Protein AF-A0AA50DY24-F1 (afdb_monomer)

Sequence (403 aa):
MLELSQPAFWQVSQAREEAVVTINASSTIGSQGNANAPGLQAIDQDDLGGKTSGGQQIRYRLERSGASSKVHFQLPVGYKLQVSTLTSPFRLVIDARADAPPVKTINWTEGITWQQRFVNISGGQFPVTTVTINPRSPGISLRPLMANPTMAQGTAPLVTIARDQRAAVAINAGFFNRNNQLPLGAVWSQQNWRSGPILNRGAIAWNDQGQTTFGRLSLSEIITTGSGQRLTANYLNSGYVQRGIARYTPAWDPSYIPLSDNEQVYVVQNSQVTAQYPLPKAGQQQMPIPSDGYLIIDRGNQIPAGVLAVGTTLNVNGRSTPEAFNAFPNGMGAGPLLIDQGRVVLNATGEGFSSAFQQQRASRSAIAVDRNGNIMLVASHNRVGEPELAWGNLPKFCNSWGR

Radius of gyration: 25.77 Å; Cα contacts (8 Å, |Δi|>4): 955; chains: 1; bounding box: 62×45×73 Å

Solvent-accessible surface area (backbone atoms only — not comparable to full-atom values): 22294 Å² total; per-residue (Å²): 112,44,82,44,99,56,94,59,60,70,50,76,52,73,59,82,41,40,33,38,39,41,33,57,39,70,74,91,71,74,64,65,56,79,46,87,51,88,87,69,82,66,65,52,91,57,102,75,75,60,88,56,94,74,64,64,46,36,36,39,39,57,45,83,56,80,65,23,25,33,42,39,34,43,45,33,80,55,40,40,80,47,75,50,77,49,72,91,66,34,28,47,40,66,44,79,39,36,82,53,77,74,72,46,77,41,82,72,52,92,46,33,34,42,36,34,42,76,48,79,50,100,90,48,43,28,47,36,42,36,41,40,32,37,36,68,38,87,94,44,77,87,76,78,80,57,61,32,89,74,33,39,59,44,77,62,60,66,70,54,44,24,59,79,71,66,45,95,73,80,77,84,74,58,45,58,43,83,89,77,25,26,40,53,22,22,31,26,45,82,71,45,61,38,16,30,37,49,61,48,18,13,26,42,32,28,48,79,76,36,52,73,51,75,47,51,30,40,46,42,29,42,38,31,35,78,88,67,53,77,48,69,30,56,36,35,30,54,61,69,86,67,77,40,35,29,38,39,38,48,46,21,32,73,47,46,59,39,89,46,60,54,28,38,39,38,39,27,45,79,47,22,26,72,43,74,47,82,39,67,42,48,78,45,70,81,42,74,30,40,87,66,32,25,32,38,38,29,28,77,78,70,68,64,88,73,73,76,36,71,71,37,36,51,47,78,49,74,50,45,39,56,66,74,55,69,79,34,37,25,32,43,16,53,52,61,44,35,67,54,97,93,37,79,59,68,46,45,66,80,32,70,49,53,72,70,66,55,65,39,52,44,67,48,68,49,78,48,68,43,94,86,53,29,38,33,44,37,41,38,46,52,30,53,55,41,68,36,50,37,51,89,50,49,44,62,54,57,57,63,69,67,105

Structure (mmCIF, N/CA/C/O backbone):
data_AF-A0AA50DY24-F1
#
_entry.id   AF-A0AA50DY24-F1
#
loop_
_atom_site.group_PDB
_atom_site.id
_atom_site.type_symbol
_atom_site.label_atom_id
_atom_site.label_alt_id
_atom_site.label_comp_id
_atom_site.label_asym_id
_atom_site.label_entity_id
_atom_site.label_seq_id
_atom_site.pdbx_PDB_ins_code
_atom_site.Cartn_x
_atom_site.Cartn_y
_atom_site.Cartn_z
_atom_site.occupancy
_atom_site.B_iso_or_equiv
_atom_site.auth_seq_id
_atom_site.auth_comp_id
_atom_site.auth_asym_id
_atom_site.auth_atom_id
_atom_site.pdbx_PDB_model_num
ATOM 1 N N . MET A 1 1 ? 23.571 10.925 -32.478 1.00 75.69 1 MET A N 1
ATOM 2 C CA . MET A 1 1 ? 24.679 9.982 -32.198 1.00 75.69 1 MET A CA 1
ATOM 3 C C . MET A 1 1 ? 25.899 10.778 -31.759 1.00 75.69 1 MET A C 1
ATOM 5 O O . MET A 1 1 ? 26.081 11.879 -32.262 1.00 75.69 1 MET A O 1
ATOM 9 N N . LEU A 1 2 ? 26.686 10.251 -30.818 1.00 83.25 2 LEU A N 1
ATOM 10 C CA . LEU A 1 2 ? 27.922 10.858 -30.326 1.00 83.25 2 LEU A CA 1
ATOM 11 C C . LEU A 1 2 ? 29.085 9.894 -30.561 1.00 83.25 2 LEU A C 1
ATOM 13 O O . LEU A 1 2 ? 29.019 8.756 -30.103 1.00 83.25 2 LEU A O 1
ATOM 17 N N . GLU A 1 3 ? 30.131 10.335 -31.251 1.00 86.44 3 GLU A N 1
ATOM 18 C CA . GLU A 1 3 ? 31.398 9.602 -31.339 1.00 86.44 3 GLU A CA 1
ATOM 19 C C . GLU A 1 3 ? 32.269 9.914 -30.116 1.00 86.44 3 GLU A C 1
ATOM 21 O O . GLU A 1 3 ? 32.272 11.043 -29.623 1.00 86.44 3 GLU A O 1
ATOM 26 N N . LEU A 1 4 ? 32.964 8.904 -29.595 1.00 85.62 4 LEU A N 1
ATOM 27 C CA . LEU A 1 4 ? 33.765 8.967 -28.377 1.00 85.62 4 LEU A CA 1
ATOM 28 C C . LEU A 1 4 ? 35.188 8.478 -28.667 1.00 85.62 4 LEU A C 1
ATOM 30 O O . LEU A 1 4 ? 35.385 7.525 -29.417 1.00 85.62 4 LEU A O 1
ATOM 34 N N . SER A 1 5 ? 36.183 9.081 -28.016 1.00 87.44 5 SER A N 1
ATOM 35 C CA . SER A 1 5 ? 37.580 8.629 -28.109 1.00 87.44 5 SER A CA 1
ATOM 36 C C . SER A 1 5 ? 37.840 7.315 -27.361 1.00 87.44 5 SER A C 1
ATOM 38 O O . SER A 1 5 ? 38.775 6.592 -27.688 1.00 87.44 5 SER A O 1
ATOM 40 N N . GLN A 1 6 ? 37.011 6.997 -26.363 1.00 88.44 6 GLN A N 1
ATOM 41 C CA . GLN A 1 6 ? 37.100 5.805 -25.520 1.00 88.44 6 GLN A CA 1
ATOM 42 C C . GLN A 1 6 ? 35.717 5.450 -24.945 1.00 88.44 6 GLN A C 1
ATOM 44 O O . GLN A 1 6 ? 34.814 6.294 -24.967 1.00 88.44 6 GLN A O 1
ATOM 49 N N . PRO A 1 7 ? 35.520 4.234 -24.403 1.00 92.25 7 PRO A N 1
ATOM 50 C CA . PRO A 1 7 ? 34.317 3.912 -23.645 1.00 92.25 7 PRO A CA 1
ATOM 51 C C . PRO A 1 7 ? 34.106 4.896 -22.487 1.00 92.25 7 PRO A C 1
ATOM 53 O O . PRO A 1 7 ? 35.050 5.254 -21.786 1.00 92.25 7 PRO A O 1
ATOM 56 N N . ALA A 1 8 ? 32.859 5.312 -22.271 1.00 90.81 8 ALA A N 1
ATOM 57 C CA . ALA A 1 8 ? 32.492 6.261 -21.225 1.00 90.81 8 ALA A CA 1
ATOM 58 C C . ALA A 1 8 ? 31.263 5.770 -20.459 1.00 90.81 8 ALA A C 1
ATOM 60 O O . ALA A 1 8 ? 30.334 5.215 -21.050 1.00 90.81 8 ALA A O 1
ATOM 61 N N . PHE A 1 9 ? 31.235 6.012 -19.148 1.00 93.50 9 PHE A N 1
ATOM 62 C CA . PHE A 1 9 ? 30.026 5.816 -18.353 1.00 93.50 9 PHE A CA 1
ATOM 63 C C . PHE A 1 9 ? 28.966 6.846 -18.737 1.00 93.50 9 PHE A C 1
ATOM 65 O O . PHE A 1 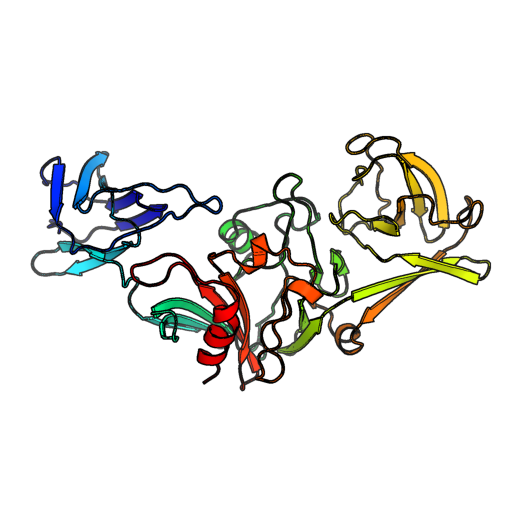9 ? 29.280 8.008 -19.001 1.00 93.50 9 PHE A O 1
ATOM 72 N N . TRP A 1 10 ? 27.704 6.430 -18.736 1.00 94.75 10 TRP A N 1
ATOM 73 C CA . TRP A 1 10 ? 26.582 7.302 -19.048 1.00 94.75 10 TRP A CA 1
ATOM 74 C C . TRP A 1 10 ? 25.328 6.894 -18.279 1.00 94.75 10 TRP A C 1
ATOM 76 O O . TRP A 1 10 ? 25.190 5.756 -17.834 1.00 94.75 10 TRP A O 1
ATOM 86 N N . GLN A 1 11 ? 24.407 7.841 -18.141 1.00 95.06 11 GLN A N 1
ATOM 87 C CA . GLN A 1 11 ? 23.073 7.623 -17.591 1.00 95.06 11 GLN A CA 1
ATOM 88 C C . GLN A 1 11 ? 22.050 8.479 -18.333 1.00 95.06 11 GLN A C 1
ATOM 90 O O . GLN A 1 11 ? 22.385 9.531 -18.882 1.00 95.06 11 GLN A O 1
ATOM 95 N N . VAL A 1 12 ? 20.798 8.035 -18.321 1.00 95.94 12 VAL A N 1
ATOM 96 C CA . VAL A 1 12 ? 19.663 8.757 -18.896 1.00 95.94 12 VAL A CA 1
ATOM 97 C C . VAL A 1 12 ? 18.595 8.965 -17.830 1.00 95.94 12 VAL A C 1
ATOM 99 O O . VAL A 1 12 ? 18.312 8.062 -17.045 1.00 95.94 12 VAL A O 1
ATOM 102 N N . SER A 1 13 ? 18.014 10.159 -17.805 1.00 95.06 13 SER A N 1
ATOM 103 C CA . SER A 1 13 ? 16.841 10.494 -17.000 1.00 95.06 13 SER A CA 1
ATOM 104 C C . SER A 1 13 ? 15.835 11.222 -17.880 1.00 95.06 13 SER A C 1
ATOM 106 O O . SER A 1 13 ? 16.231 11.992 -18.755 1.00 95.06 13 SER A O 1
ATOM 108 N N . GLN A 1 14 ? 14.548 10.972 -17.664 1.00 92.50 14 GLN A N 1
ATOM 109 C CA . GLN A 1 14 ? 13.468 11.615 -18.400 1.00 92.50 14 GLN A CA 1
ATOM 110 C C . GLN A 1 14 ? 12.309 11.922 -17.454 1.00 92.50 14 GLN A C 1
ATOM 112 O O . GLN A 1 14 ? 11.874 11.054 -16.696 1.00 92.50 14 GLN A O 1
ATOM 117 N N . ALA A 1 15 ? 11.799 13.146 -17.536 1.00 90.25 15 ALA A N 1
ATOM 118 C CA . ALA A 1 15 ? 10.592 13.602 -16.870 1.00 90.25 15 ALA A CA 1
ATOM 119 C C . ALA A 1 15 ? 9.677 14.229 -17.928 1.00 90.25 15 ALA A C 1
ATOM 121 O O . ALA A 1 15 ? 9.960 15.307 -18.444 1.00 90.25 15 ALA A O 1
ATOM 122 N N . ARG A 1 16 ? 8.586 13.528 -18.264 1.00 88.19 16 ARG A N 1
ATOM 123 C CA . ARG A 1 16 ? 7.668 13.909 -19.351 1.00 88.19 16 ARG A CA 1
ATOM 124 C C . ARG A 1 16 ? 8.432 14.113 -20.672 1.00 88.19 16 ARG A C 1
ATOM 126 O O . ARG A 1 16 ? 9.085 13.175 -21.137 1.00 88.19 16 ARG A O 1
ATOM 133 N N . GLU A 1 17 ? 8.365 15.298 -21.269 1.00 90.06 17 GLU A N 1
ATOM 134 C CA . GLU A 1 17 ? 9.010 15.659 -22.535 1.00 90.06 17 GLU A CA 1
ATOM 135 C C . GLU A 1 17 ? 10.479 16.086 -22.381 1.00 90.06 17 GLU A C 1
ATOM 137 O O . GLU A 1 17 ? 11.182 16.218 -23.382 1.00 90.06 17 GLU A O 1
ATOM 142 N N . GLU A 1 18 ? 10.970 16.295 -21.159 1.00 93.44 18 GLU A N 1
ATOM 143 C CA . GLU A 1 18 ? 12.360 16.677 -20.908 1.00 93.44 18 GLU A CA 1
ATOM 144 C C . GLU A 1 18 ? 13.205 15.445 -20.582 1.00 93.44 18 GLU A C 1
ATOM 146 O O . GLU A 1 18 ? 12.873 14.651 -19.698 1.00 93.44 18 GLU A O 1
ATOM 151 N N . ALA A 1 19 ? 14.328 15.279 -21.278 1.00 95.06 19 ALA A N 1
ATOM 152 C CA . ALA A 1 19 ? 15.270 14.200 -21.006 1.00 95.06 19 ALA A CA 1
ATOM 153 C C . ALA A 1 19 ? 16.714 14.698 -20.990 1.00 95.06 19 ALA A C 1
ATOM 155 O O . ALA A 1 19 ? 17.081 15.635 -21.693 1.00 95.06 19 ALA A O 1
ATOM 156 N N . VAL A 1 20 ? 17.561 14.036 -20.208 1.00 95.69 20 VAL A N 1
ATOM 157 C CA . VAL A 1 20 ? 18.988 14.338 -20.132 1.00 95.69 20 VAL A CA 1
ATOM 158 C C . VAL A 1 20 ? 19.804 13.057 -20.202 1.00 95.69 20 VAL A C 1
ATOM 160 O O . VAL A 1 20 ? 19.579 12.110 -19.446 1.00 95.69 20 VAL A O 1
ATOM 163 N N . VAL A 1 21 ? 20.787 13.040 -21.101 1.00 95.06 21 VAL A N 1
ATOM 164 C CA . VAL A 1 21 ? 21.827 12.009 -21.153 1.00 95.06 21 VAL A CA 1
ATOM 165 C C . VAL A 1 21 ? 23.107 12.609 -20.588 1.00 95.06 21 VAL A C 1
ATOM 167 O O . VAL A 1 21 ? 23.669 13.534 -21.169 1.00 95.06 21 VAL A O 1
ATOM 170 N N . THR A 1 22 ? 23.552 12.109 -19.437 1.00 93.25 22 THR A N 1
ATOM 171 C CA . THR A 1 22 ? 24.818 12.514 -18.805 1.00 93.25 22 THR A CA 1
ATOM 172 C C . THR A 1 22 ? 25.897 11.509 -19.166 1.00 93.25 22 THR A C 1
ATOM 174 O O . THR A 1 22 ? 25.677 10.308 -19.032 1.00 93.25 22 THR A O 1
ATOM 177 N N . ILE A 1 23 ? 27.053 11.992 -19.612 1.00 92.06 23 ILE A N 1
ATOM 178 C CA . ILE A 1 23 ? 28.149 11.180 -20.140 1.00 92.06 23 ILE A CA 1
ATOM 179 C C . ILE A 1 23 ? 29.436 11.633 -19.461 1.00 92.06 23 ILE A C 1
ATOM 181 O O . ILE A 1 23 ? 29.762 12.821 -19.485 1.00 92.06 23 ILE A O 1
ATOM 185 N N . ASN A 1 24 ? 30.186 10.697 -18.888 1.00 91.12 24 ASN A N 1
ATOM 186 C CA . ASN A 1 24 ? 31.505 10.965 -18.322 1.00 91.12 24 ASN A CA 1
ATOM 187 C C . ASN A 1 24 ? 32.570 10.987 -19.430 1.00 91.12 24 ASN A C 1
ATOM 189 O O . ASN A 1 24 ? 33.413 10.098 -19.530 1.00 91.12 24 ASN A O 1
ATOM 193 N N . ALA A 1 25 ? 32.443 11.964 -20.323 1.00 83.12 25 ALA A N 1
ATOM 194 C CA . ALA A 1 25 ? 33.394 12.256 -21.381 1.00 83.12 25 ALA A CA 1
ATOM 195 C C . ALA A 1 25 ? 33.337 13.745 -21.743 1.00 83.12 25 ALA A C 1
ATOM 197 O O . ALA A 1 25 ? 32.261 14.360 -21.764 1.00 83.12 25 ALA A O 1
ATOM 198 N N . SER A 1 26 ? 34.491 14.311 -22.092 1.00 70.50 26 SER A N 1
ATOM 199 C CA . SER A 1 26 ? 34.580 15.618 -22.735 1.00 70.50 26 SER A CA 1
ATOM 200 C C . SER A 1 26 ? 34.120 15.499 -24.192 1.00 70.50 26 SER A C 1
ATOM 202 O O . SER A 1 26 ? 34.584 14.646 -24.945 1.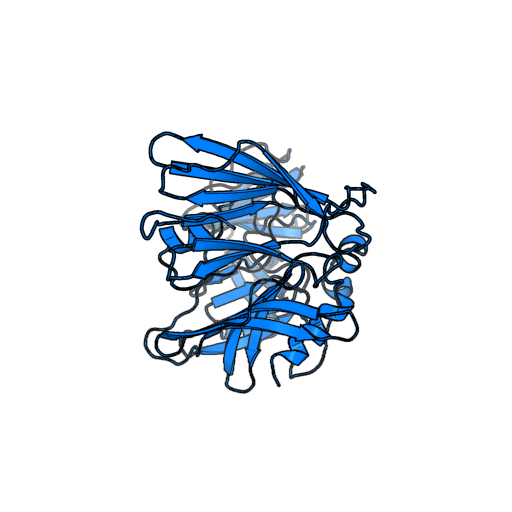00 70.50 26 SER A O 1
ATOM 204 N N . SER A 1 27 ? 33.152 16.324 -24.589 1.00 60.12 2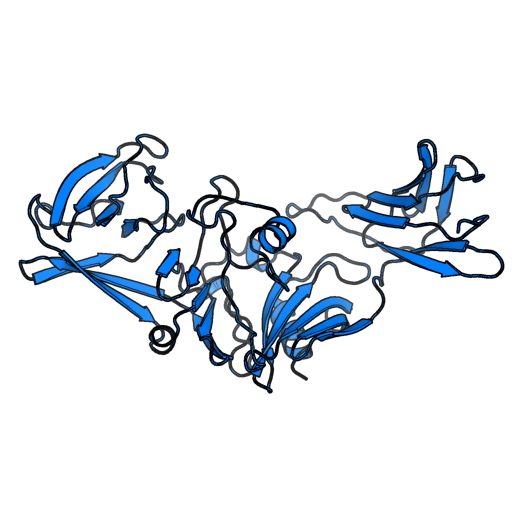7 SER A N 1
ATOM 205 C CA . SER A 1 27 ? 32.549 16.266 -25.923 1.00 60.12 27 SER A CA 1
ATOM 206 C C . SER A 1 27 ? 33.132 17.317 -26.871 1.00 60.12 27 SER A C 1
ATOM 208 O O . SER A 1 27 ? 33.230 18.497 -26.525 1.00 60.12 27 SER A O 1
ATOM 210 N N . THR A 1 28 ? 33.434 16.897 -28.102 1.00 55.06 28 THR A N 1
ATOM 211 C CA . THR A 1 28 ? 33.810 17.746 -29.248 1.00 55.06 28 THR A CA 1
ATOM 212 C C . THR A 1 28 ? 32.607 18.198 -30.092 1.00 55.06 28 THR A C 1
ATOM 214 O O . THR A 1 28 ? 32.782 18.857 -31.112 1.00 55.06 28 THR A O 1
ATOM 217 N N . ILE A 1 29 ? 31.374 17.880 -29.681 1.00 55.56 29 ILE A N 1
ATOM 218 C CA . ILE A 1 29 ? 30.155 18.116 -30.474 1.00 55.56 29 ILE A CA 1
ATOM 219 C C . ILE A 1 29 ? 29.770 19.607 -30.491 1.00 55.56 29 ILE A C 1
ATOM 221 O O . ILE A 1 29 ? 30.030 20.347 -29.533 1.00 55.56 29 ILE A O 1
ATOM 225 N N . GLY A 1 30 ? 29.133 20.033 -31.589 1.00 54.25 30 GLY A N 1
ATOM 226 C CA . GLY A 1 30 ? 28.504 21.348 -31.749 1.00 54.25 30 GLY A CA 1
ATOM 227 C C . GLY A 1 30 ? 27.425 21.644 -30.696 1.00 54.25 30 GLY A C 1
ATOM 228 O O . GLY A 1 30 ? 26.832 20.746 -30.102 1.00 54.25 30 GLY A O 1
ATOM 229 N N . SER A 1 31 ? 27.186 22.925 -30.426 1.00 60.06 31 SER A N 1
ATOM 230 C CA . SER A 1 31 ? 26.460 23.388 -29.236 1.00 60.06 31 SER A CA 1
ATOM 231 C C . SER A 1 31 ? 24.945 23.113 -29.236 1.00 60.06 31 SER A C 1
ATOM 233 O O . SER A 1 31 ? 24.378 22.964 -28.149 1.00 60.06 31 SER A O 1
ATOM 235 N N . GLN A 1 32 ? 24.279 23.038 -30.400 1.00 60.56 32 GLN A N 1
ATOM 236 C CA . GLN A 1 32 ? 22.816 22.878 -30.536 1.00 60.56 32 GLN A CA 1
ATOM 237 C C . GLN A 1 32 ? 22.411 22.215 -31.870 1.00 60.56 32 GLN A C 1
ATOM 239 O O . GLN A 1 32 ? 23.149 22.313 -32.850 1.00 60.56 32 GLN A O 1
ATOM 244 N N . GLY A 1 33 ? 21.229 21.582 -31.923 1.00 61.06 33 GLY A N 1
ATOM 245 C CA . GLY A 1 33 ? 20.644 21.064 -33.169 1.00 61.06 33 GLY A CA 1
ATOM 246 C C . GLY A 1 33 ? 19.168 20.647 -33.061 1.00 61.06 33 GLY A C 1
ATOM 247 O O . GLY A 1 33 ? 18.639 20.455 -31.964 1.00 61.06 33 GLY A O 1
ATOM 248 N N . ASN A 1 34 ? 18.516 20.495 -34.221 1.00 62.16 34 ASN A N 1
ATOM 249 C CA . ASN A 1 34 ? 17.116 20.075 -34.367 1.00 62.16 34 ASN A CA 1
ATOM 250 C C . ASN A 1 34 ? 17.026 18.800 -35.223 1.00 62.16 34 ASN A C 1
ATOM 252 O O . ASN A 1 34 ? 17.723 18.690 -36.231 1.00 62.16 34 ASN A O 1
ATOM 256 N N . ALA A 1 35 ? 16.142 17.868 -34.861 1.00 60.09 35 ALA A N 1
ATOM 257 C CA . ALA A 1 35 ? 15.862 16.656 -35.634 1.00 60.09 35 ALA A CA 1
ATOM 258 C C . ALA A 1 35 ? 14.348 16.438 -35.797 1.00 60.09 35 ALA A C 1
ATOM 260 O O . ALA A 1 35 ? 13.578 16.610 -34.850 1.00 60.09 35 ALA A O 1
ATOM 261 N N . ASN A 1 36 ? 13.909 16.059 -37.000 1.00 49.41 36 ASN A N 1
ATOM 262 C CA . ASN A 1 36 ? 12.494 15.813 -37.298 1.00 49.41 36 ASN A CA 1
ATOM 263 C C . ASN A 1 36 ? 12.058 14.430 -36.790 1.00 49.41 36 ASN A C 1
ATOM 265 O O . ASN A 1 36 ? 12.764 13.449 -37.017 1.00 49.41 36 ASN A O 1
ATOM 269 N N . ALA A 1 37 ? 10.888 14.350 -36.146 1.00 48.66 37 ALA A N 1
ATOM 270 C CA . ALA A 1 37 ? 10.259 13.093 -35.741 1.00 48.66 37 ALA A CA 1
ATOM 271 C C . ALA A 1 37 ? 9.004 12.812 -36.600 1.00 48.66 37 ALA A C 1
ATOM 273 O O . ALA A 1 37 ? 8.280 13.753 -36.934 1.00 48.66 37 ALA A O 1
ATOM 274 N N . PRO A 1 38 ? 8.720 11.549 -36.975 1.00 39.97 38 PRO A N 1
ATOM 275 C CA . PRO A 1 38 ? 7.463 11.194 -37.638 1.00 39.97 38 PRO A CA 1
ATOM 276 C C . PRO A 1 38 ? 6.260 11.451 -36.710 1.00 39.97 38 PRO A C 1
ATOM 278 O O . PRO A 1 38 ? 6.323 11.198 -35.512 1.00 39.97 38 PRO A O 1
ATOM 281 N N . GLY A 1 39 ? 5.182 12.017 -37.257 1.00 36.75 39 GLY A N 1
ATOM 282 C CA . GLY A 1 39 ? 4.119 12.663 -36.481 1.00 36.75 39 GLY A CA 1
ATOM 283 C C . GLY A 1 39 ? 3.188 11.717 -35.713 1.00 36.75 39 GLY A C 1
ATOM 284 O O . GLY A 1 39 ? 2.627 10.785 -36.281 1.00 36.75 39 GLY A O 1
ATOM 285 N N . LEU A 1 40 ? 2.949 12.046 -34.441 1.00 39.00 40 LEU A N 1
ATOM 286 C CA . LEU A 1 40 ? 1.832 11.563 -33.624 1.00 39.00 40 LEU A CA 1
ATOM 287 C C . LEU A 1 40 ? 1.121 12.784 -33.021 1.00 39.00 40 LEU A C 1
ATOM 289 O O . LEU A 1 40 ? 1.776 13.712 -32.543 1.00 39.00 40 LEU A O 1
ATOM 293 N N . GLN A 1 41 ? -0.212 12.823 -33.086 1.00 35.50 41 GLN A N 1
ATOM 294 C CA . GLN A 1 41 ? -1.013 13.855 -32.420 1.00 35.50 41 GLN A CA 1
ATOM 295 C C . GLN A 1 41 ? -1.184 13.476 -30.947 1.00 35.50 41 GLN A C 1
ATOM 297 O O . GLN A 1 41 ? -1.642 12.378 -30.647 1.00 35.50 41 GLN A O 1
ATOM 302 N N . ALA A 1 42 ? -0.826 14.380 -30.035 1.00 40.56 42 ALA A N 1
ATOM 303 C CA . ALA A 1 42 ? -0.886 14.129 -28.601 1.00 40.56 42 ALA A CA 1
ATOM 304 C C . ALA A 1 42 ? -1.875 15.055 -27.884 1.00 40.56 42 ALA A C 1
ATOM 306 O O . ALA A 1 42 ? -2.022 16.228 -28.229 1.00 40.56 42 ALA A O 1
ATOM 307 N N . ILE A 1 43 ? -2.528 14.497 -26.866 1.00 37.69 43 ILE A N 1
ATOM 308 C CA . ILE A 1 43 ? -3.344 15.191 -25.869 1.00 37.69 43 ILE A CA 1
ATOM 309 C C . ILE A 1 43 ? -2.728 14.853 -24.499 1.00 37.69 43 ILE A C 1
ATOM 311 O O . ILE A 1 43 ? -2.258 13.733 -24.309 1.00 37.69 43 ILE A O 1
ATOM 315 N N . ASP A 1 44 ? -2.706 15.862 -23.629 1.00 40.88 44 ASP A N 1
ATOM 316 C CA . ASP A 1 44 ? -2.072 16.035 -22.308 1.00 40.88 44 ASP A CA 1
ATOM 317 C C . ASP A 1 44 ? -1.769 14.800 -21.420 1.00 40.88 44 ASP A C 1
ATOM 319 O O . ASP A 1 44 ? -2.501 13.811 -21.411 1.00 40.88 44 ASP A O 1
ATOM 323 N N . GLN A 1 45 ? -0.700 14.922 -20.617 1.00 45.59 45 GLN A N 1
ATOM 324 C CA . GLN A 1 45 ? -0.239 13.983 -19.578 1.00 45.59 45 GLN A CA 1
ATOM 325 C C . GLN A 1 45 ? -0.674 14.378 -18.152 1.00 45.59 45 GLN A C 1
ATOM 327 O O . GLN A 1 45 ? -0.365 13.648 -17.208 1.00 45.59 45 GLN A O 1
ATOM 332 N N . ASP A 1 46 ? -1.363 15.507 -17.962 1.00 37.69 46 ASP A N 1
ATOM 333 C CA . ASP A 1 46 ? -1.881 15.893 -16.649 1.00 37.69 46 ASP A CA 1
ATOM 334 C C . ASP A 1 46 ? -3.263 15.274 -16.366 1.00 37.69 46 ASP A C 1
ATOM 336 O O . ASP A 1 46 ? -4.154 15.234 -17.217 1.00 37.69 46 ASP A O 1
ATOM 340 N N . ASP A 1 47 ? -3.480 14.892 -15.101 1.00 43.69 47 ASP A N 1
ATOM 341 C CA . ASP A 1 47 ? -4.760 14.437 -14.523 1.00 43.69 47 ASP A CA 1
ATOM 342 C C . ASP A 1 47 ? -5.923 15.451 -14.655 1.00 43.69 47 ASP A C 1
ATOM 344 O O . ASP A 1 47 ? -7.023 15.207 -14.157 1.00 43.69 47 ASP A O 1
ATOM 348 N N . LEU A 1 48 ? -5.699 16.600 -15.304 1.00 33.72 48 LEU A N 1
ATOM 349 C CA . LEU A 1 48 ? -6.624 17.731 -15.401 1.00 33.72 48 LEU A CA 1
ATOM 350 C C . LEU A 1 48 ? -6.757 18.333 -16.818 1.00 33.72 48 LEU A C 1
ATOM 352 O O . LEU A 1 48 ? -7.219 19.462 -16.956 1.00 33.72 48 LEU A O 1
ATOM 356 N N . GLY A 1 49 ? -6.452 17.573 -17.876 1.00 35.94 49 GLY A N 1
ATOM 357 C CA . GLY A 1 49 ? -7.045 17.777 -19.209 1.00 35.94 49 GLY A CA 1
ATOM 358 C C . GLY A 1 49 ? -6.843 19.149 -19.878 1.00 35.94 49 GLY A C 1
ATOM 359 O O . GLY A 1 49 ? -7.795 19.692 -20.446 1.00 35.94 49 GLY A O 1
ATOM 360 N N . GLY A 1 50 ? -5.627 19.700 -19.875 1.00 31.42 50 GLY A N 1
ATOM 361 C CA . GLY A 1 50 ? -5.284 20.928 -20.595 1.00 31.42 50 GLY A CA 1
ATOM 362 C C . GLY A 1 50 ? -4.693 20.651 -21.982 1.00 31.42 50 GLY A C 1
ATOM 363 O O . GLY A 1 50 ? -3.616 20.088 -22.123 1.00 31.42 50 GLY A O 1
ATOM 364 N N . LYS A 1 51 ? -5.349 21.085 -23.065 1.00 33.28 51 LYS A N 1
ATOM 365 C CA . LYS A 1 51 ? -4.783 20.944 -24.422 1.00 33.28 51 LYS A CA 1
ATOM 366 C C . LYS A 1 51 ? -3.502 21.780 -24.564 1.00 33.28 51 LYS A C 1
ATOM 368 O O . LYS A 1 51 ? -3.587 23.003 -24.618 1.00 33.28 51 LYS A O 1
ATOM 373 N N . THR A 1 52 ? -2.346 21.136 -24.730 1.00 35.78 52 THR A N 1
ATOM 374 C CA . THR A 1 52 ? -1.130 21.794 -25.227 1.00 35.78 52 THR A CA 1
ATOM 375 C C . THR A 1 52 ? -0.678 21.163 -26.543 1.00 35.78 52 THR A C 1
ATOM 377 O O . THR A 1 52 ? -0.437 19.966 -26.663 1.00 35.78 52 THR A O 1
ATOM 380 N N . SER A 1 53 ? -0.602 21.994 -27.577 1.00 40.72 53 SER A N 1
ATOM 381 C CA . SER A 1 53 ? -0.037 21.662 -28.882 1.00 40.72 53 SER A CA 1
ATOM 382 C C . SER A 1 53 ? 1.490 21.801 -28.821 1.00 40.72 53 SER A C 1
ATOM 384 O O . SER A 1 53 ? 2.024 22.880 -29.077 1.00 40.72 53 SER A O 1
ATOM 386 N N . GLY A 1 54 ? 2.192 20.731 -28.431 1.00 40.47 54 GLY A N 1
ATOM 387 C CA . GLY A 1 54 ? 3.660 20.662 -28.402 1.00 40.47 54 GLY A CA 1
ATOM 388 C C . GLY A 1 54 ? 4.247 20.212 -29.746 1.00 40.47 54 GLY A C 1
ATOM 389 O O . GLY A 1 54 ? 3.815 19.212 -30.311 1.00 40.47 54 GLY A O 1
ATOM 390 N N . GLY A 1 55 ? 5.208 20.970 -30.283 1.00 48.00 55 GLY A N 1
ATOM 391 C CA . GLY A 1 55 ? 5.764 20.798 -31.633 1.00 48.00 55 GLY A CA 1
ATOM 392 C C . GLY A 1 55 ? 6.454 19.452 -31.918 1.00 48.00 55 GLY A C 1
ATOM 393 O O . GLY A 1 55 ? 7.043 18.823 -31.047 1.00 48.00 55 GLY A O 1
ATOM 394 N N . GLN A 1 56 ? 6.419 19.056 -33.196 1.00 60.69 56 GLN A N 1
ATOM 395 C CA . GLN A 1 56 ? 6.807 17.747 -33.757 1.00 60.69 56 GLN A CA 1
ATOM 396 C C . GLN A 1 56 ? 8.325 17.484 -33.869 1.00 60.69 56 GLN A C 1
ATOM 398 O O . GLN A 1 56 ? 8.751 16.576 -34.583 1.00 60.69 56 GLN A O 1
ATOM 403 N N . GLN A 1 57 ? 9.167 18.294 -33.230 1.00 71.06 57 GLN A N 1
ATOM 404 C CA . GLN A 1 57 ? 10.606 18.294 -33.489 1.00 71.06 57 GLN A CA 1
ATOM 405 C C . GLN A 1 57 ? 11.385 18.026 -32.208 1.00 71.06 57 GLN A C 1
ATOM 407 O O . GLN A 1 57 ? 11.185 18.702 -31.200 1.00 71.06 57 GLN A O 1
ATOM 412 N N . ILE A 1 58 ? 12.301 17.061 -32.267 1.00 85.19 58 ILE A N 1
ATOM 413 C CA . ILE A 1 58 ? 13.251 16.814 -31.187 1.00 85.19 58 ILE A CA 1
ATOM 414 C C . ILE A 1 58 ? 14.257 17.958 -31.213 1.00 85.19 58 ILE A C 1
ATOM 416 O O . ILE A 1 58 ? 14.907 18.206 -32.234 1.00 85.19 58 ILE A O 1
ATOM 420 N N . ARG A 1 59 ? 14.401 18.648 -30.086 1.00 88.88 59 ARG A N 1
ATOM 421 C CA . ARG A 1 59 ? 15.447 19.658 -29.902 1.00 88.88 59 ARG A CA 1
ATOM 422 C C . ARG A 1 59 ? 16.443 19.135 -28.899 1.00 88.88 59 ARG A C 1
ATOM 424 O O . ARG A 1 59 ? 16.043 18.524 -27.909 1.00 88.88 59 ARG A O 1
ATOM 431 N N . TYR A 1 60 ? 17.723 19.391 -29.131 1.00 90.62 60 TYR A N 1
ATOM 432 C CA . TYR A 1 60 ? 18.740 19.044 -28.154 1.00 90.62 60 TYR A CA 1
ATOM 433 C C . TYR A 1 60 ? 19.768 20.153 -27.966 1.00 90.62 60 TYR A C 1
ATOM 435 O O . TYR A 1 60 ? 20.074 20.931 -28.874 1.00 90.62 60 TYR A O 1
ATOM 443 N N . ARG A 1 61 ? 20.324 20.206 -26.757 1.00 89.75 61 ARG A N 1
ATOM 444 C CA . ARG A 1 61 ? 21.367 21.148 -26.362 1.00 89.75 61 ARG A CA 1
ATOM 445 C C . ARG A 1 61 ? 22.466 20.419 -25.611 1.00 89.75 61 ARG A C 1
ATOM 447 O O . ARG A 1 61 ? 22.195 19.664 -24.680 1.00 89.75 61 ARG A O 1
ATOM 454 N N . LEU A 1 62 ? 23.709 20.694 -25.990 1.00 87.94 62 LEU A N 1
ATOM 455 C CA . LEU A 1 62 ? 24.875 20.210 -25.266 1.00 87.94 62 LEU A CA 1
ATOM 456 C C . LEU A 1 62 ? 25.243 21.193 -24.148 1.00 87.94 62 LEU A C 1
ATOM 458 O O . LEU A 1 62 ? 25.395 22.393 -24.379 1.00 87.94 62 LEU A O 1
ATOM 462 N N . GLU A 1 63 ? 25.435 20.673 -22.943 1.00 87.94 63 GLU A N 1
ATOM 463 C CA . GLU A 1 63 ? 26.031 21.371 -21.808 1.00 87.94 63 GLU A CA 1
ATOM 464 C C . GLU A 1 63 ? 27.352 20.678 -21.458 1.00 87.94 63 GLU A C 1
ATOM 466 O O . GLU A 1 63 ? 27.402 19.464 -21.247 1.00 87.94 63 GLU A O 1
ATOM 471 N N . ARG A 1 64 ? 28.437 21.452 -21.403 1.00 84.00 64 ARG A N 1
ATOM 472 C CA . ARG A 1 64 ? 29.753 20.965 -20.977 1.00 84.00 64 ARG A CA 1
ATOM 473 C C . ARG A 1 64 ? 29.910 21.221 -19.481 1.00 84.00 64 ARG A C 1
ATOM 475 O O . ARG A 1 64 ? 29.687 22.340 -19.031 1.00 84.00 64 ARG A O 1
ATOM 482 N N . SER A 1 65 ? 30.313 20.204 -18.727 1.00 78.75 65 SER A N 1
ATOM 483 C CA . SER A 1 65 ? 30.486 20.258 -17.273 1.00 78.75 65 SER A CA 1
ATOM 484 C C . SER A 1 65 ? 31.814 19.596 -16.890 1.00 78.75 65 SER A C 1
ATOM 486 O O . SER A 1 65 ? 31.871 18.437 -16.476 1.00 78.75 65 SER A O 1
ATOM 488 N N . GLY A 1 66 ? 32.918 20.319 -17.103 1.00 81.25 66 GLY A N 1
ATOM 489 C CA . GLY A 1 66 ? 34.271 19.816 -16.847 1.00 81.25 66 GLY A CA 1
ATOM 490 C C . GLY A 1 66 ? 34.592 18.555 -17.658 1.00 81.25 66 GLY A C 1
ATOM 491 O O . GLY A 1 66 ? 34.549 18.576 -18.886 1.00 81.25 66 GLY A O 1
ATOM 492 N N . ALA A 1 67 ? 34.897 17.454 -16.964 1.00 84.50 67 ALA A N 1
ATOM 493 C CA . ALA A 1 67 ? 35.180 16.147 -17.568 1.00 84.50 67 ALA A CA 1
ATOM 494 C C . ALA A 1 67 ? 33.927 15.406 -18.080 1.00 84.50 67 ALA A C 1
ATOM 496 O O . ALA A 1 67 ? 34.040 14.348 -18.693 1.00 84.50 67 ALA A O 1
ATOM 497 N N . SER A 1 68 ? 32.730 15.939 -17.824 1.00 87.38 68 SER A N 1
ATOM 498 C CA . SER A 1 68 ? 31.455 15.353 -18.233 1.00 87.38 68 SER A CA 1
ATOM 499 C C . SER A 1 68 ? 30.698 16.252 -19.208 1.00 87.38 68 SER A C 1
ATOM 501 O O . SER A 1 68 ? 30.871 17.471 -19.250 1.00 87.38 68 SER A O 1
ATOM 503 N N . SER A 1 69 ? 29.803 15.640 -19.974 1.00 89.38 69 SER A N 1
ATOM 504 C CA . SER A 1 69 ? 28.898 16.321 -20.898 1.00 89.38 69 SER A CA 1
ATOM 505 C C . SER A 1 69 ? 27.461 15.891 -20.628 1.00 89.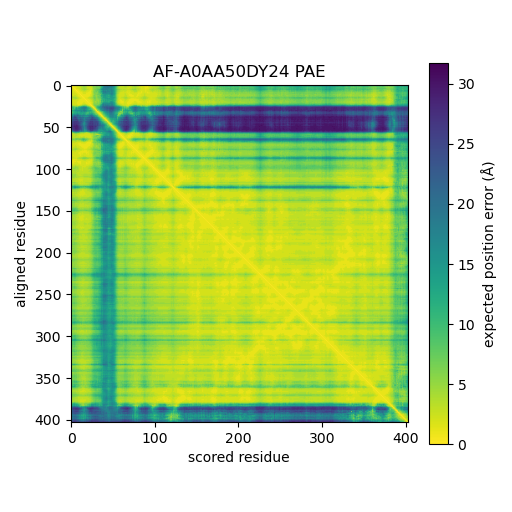38 69 SER A C 1
ATOM 507 O O . SER A 1 69 ? 27.199 14.724 -20.335 1.00 89.38 69 SER A O 1
ATOM 509 N N . LYS A 1 70 ? 26.515 16.821 -20.752 1.00 91.62 70 LYS A N 1
ATOM 510 C CA . LYS A 1 70 ? 25.079 16.537 -20.707 1.00 91.62 70 LYS A CA 1
ATOM 511 C C . LYS A 1 70 ? 24.447 16.905 -22.036 1.00 91.62 70 LYS A C 1
ATOM 513 O O . LYS A 1 70 ? 24.685 17.990 -22.559 1.00 91.62 70 LYS A O 1
ATOM 518 N N . VAL A 1 71 ? 23.629 16.012 -22.571 1.00 92.19 71 VAL A N 1
ATOM 519 C CA . VAL A 1 71 ? 22.779 16.297 -23.724 1.00 92.19 71 VAL A CA 1
ATOM 520 C C . VAL A 1 71 ? 21.352 16.404 -23.218 1.00 92.19 71 VAL A C 1
ATOM 522 O O . VAL A 1 71 ? 20.767 15.406 -22.802 1.00 92.19 71 VAL A O 1
ATOM 525 N N . HIS A 1 72 ? 20.830 17.624 -23.215 1.00 93.94 72 HIS A N 1
ATOM 526 C CA . HIS A 1 72 ? 19.445 17.925 -22.873 1.00 93.94 72 HIS A CA 1
ATOM 527 C C . HIS A 1 72 ? 18.584 17.768 -24.112 1.00 93.94 72 HIS A C 1
ATOM 529 O O . HIS A 1 72 ? 18.970 18.241 -25.179 1.00 93.94 72 HIS A O 1
ATOM 535 N N . PHE A 1 73 ? 17.431 17.134 -23.966 1.00 93.06 73 PHE A N 1
ATOM 536 C CA . PHE A 1 73 ? 16.463 16.888 -25.021 1.00 93.06 73 PHE A CA 1
ATOM 537 C C . PHE A 1 73 ? 15.107 17.458 -24.622 1.00 93.06 73 PHE A C 1
ATOM 539 O O . PHE A 1 73 ? 14.630 17.210 -23.517 1.00 93.06 73 PHE A O 1
ATOM 546 N N . GLN A 1 74 ? 14.475 18.146 -25.568 1.00 93.25 74 GLN A N 1
ATOM 547 C CA . GLN A 1 74 ? 13.038 18.372 -25.588 1.00 93.25 74 GLN A CA 1
ATOM 548 C C . GLN A 1 74 ? 12.436 17.393 -26.598 1.00 93.25 74 GLN A C 1
ATOM 550 O O . GLN A 1 74 ? 12.764 17.444 -27.789 1.00 93.25 74 GLN A O 1
ATOM 555 N N . LEU A 1 75 ? 11.584 16.493 -26.121 1.00 89.38 75 LEU A N 1
ATOM 556 C CA . LEU A 1 75 ? 10.982 15.417 -26.897 1.00 89.38 75 LEU A CA 1
ATOM 557 C C . LEU A 1 75 ? 9.526 15.734 -27.260 1.00 89.38 75 LEU A C 1
ATOM 559 O O . LEU A 1 75 ? 8.841 16.432 -26.512 1.00 89.38 75 LEU A O 1
ATOM 563 N N . PRO A 1 76 ? 9.015 15.184 -28.374 1.00 87.12 76 PRO A N 1
ATOM 564 C CA . PRO A 1 76 ? 7.579 15.097 -28.588 1.00 87.12 76 PRO A CA 1
ATOM 565 C C . PRO A 1 76 ? 6.907 14.265 -27.488 1.00 87.12 76 PRO A C 1
ATOM 567 O O . PRO A 1 76 ? 7.504 13.348 -26.918 1.00 87.12 76 PRO A O 1
ATOM 570 N N . VAL A 1 77 ? 5.633 14.542 -27.226 1.00 80.81 77 VAL A N 1
ATOM 571 C CA . VAL A 1 77 ? 4.842 13.786 -26.248 1.00 80.81 77 VAL A CA 1
ATOM 572 C C . VAL A 1 77 ? 4.826 12.295 -26.614 1.00 80.81 77 VAL A C 1
ATOM 574 O O . VAL A 1 77 ? 4.651 11.922 -27.773 1.00 80.81 77 VAL A O 1
ATOM 577 N N . GLY A 1 78 ? 5.024 11.431 -25.616 1.00 80.94 78 GLY A N 1
ATOM 578 C CA . GLY A 1 78 ? 5.034 9.973 -25.784 1.00 80.94 78 GLY A CA 1
ATOM 579 C C . GLY A 1 78 ? 6.358 9.386 -26.287 1.00 80.94 78 GLY A C 1
ATOM 580 O O . GLY A 1 78 ? 6.522 8.166 -26.250 1.00 80.94 78 GLY A O 1
ATOM 581 N N . TYR A 1 79 ? 7.321 10.216 -26.702 1.00 87.88 79 TYR A N 1
ATOM 582 C CA . TYR A 1 79 ? 8.662 9.755 -27.060 1.00 87.88 79 TYR A CA 1
ATOM 583 C C . TYR A 1 79 ? 9.506 9.506 -25.812 1.00 87.88 79 TYR A C 1
ATOM 585 O O . TYR A 1 79 ? 9.408 10.207 -24.806 1.00 87.88 79 TYR A O 1
ATOM 593 N N . LYS A 1 80 ? 10.383 8.511 -25.900 1.00 91.62 80 LYS A N 1
ATOM 594 C CA . LYS A 1 80 ? 11.390 8.188 -24.892 1.00 91.62 80 LYS A CA 1
ATOM 595 C C . LYS A 1 80 ? 12.753 8.031 -25.542 1.00 91.62 80 LYS A C 1
ATOM 597 O O . LYS A 1 80 ? 12.849 7.742 -26.736 1.00 91.62 80 LYS A O 1
ATOM 602 N N . LEU A 1 81 ? 13.804 8.186 -24.743 1.00 94.31 81 LEU A N 1
ATOM 603 C CA . LEU A 1 81 ? 15.165 7.898 -25.186 1.00 94.31 81 LEU A CA 1
ATOM 604 C C . LEU A 1 81 ? 15.505 6.414 -25.006 1.00 94.31 81 LEU A C 1
ATOM 606 O O . LEU A 1 81 ? 15.437 5.876 -23.901 1.00 94.31 81 LEU A O 1
ATOM 610 N N . GLN A 1 82 ? 15.939 5.770 -26.086 1.00 95.06 82 GLN A N 1
ATOM 611 C CA . GLN A 1 82 ? 16.637 4.492 -26.065 1.00 95.06 82 GLN A CA 1
ATOM 612 C C . GLN A 1 82 ? 18.115 4.747 -26.357 1.00 95.06 82 GLN A C 1
ATOM 614 O O . GLN A 1 82 ? 18.475 5.240 -27.423 1.00 95.06 82 GLN A O 1
ATOM 619 N N . VAL A 1 83 ? 18.976 4.414 -25.396 1.00 94.88 83 VAL A N 1
ATOM 620 C CA . VAL A 1 83 ? 20.416 4.669 -25.488 1.00 94.88 83 VAL A CA 1
ATOM 621 C C . VAL A 1 83 ? 21.170 3.347 -25.591 1.00 94.88 83 VAL A C 1
ATOM 623 O O . VAL A 1 83 ? 20.897 2.409 -24.840 1.00 94.88 83 VAL A O 1
ATOM 626 N N . SER A 1 84 ? 22.105 3.259 -26.533 1.00 95.44 84 SER A N 1
ATOM 627 C CA . SER A 1 84 ? 22.948 2.081 -26.764 1.00 95.44 84 SER A CA 1
ATOM 628 C C . SER A 1 84 ? 24.365 2.483 -27.178 1.00 95.44 84 SER A C 1
ATOM 630 O O . SER A 1 84 ? 24.644 3.661 -27.409 1.00 95.44 84 SER A O 1
ATOM 632 N N . THR A 1 85 ? 25.280 1.517 -27.246 1.00 95.06 85 THR A N 1
ATOM 633 C CA . THR A 1 85 ? 26.677 1.746 -27.633 1.00 95.06 85 THR A CA 1
ATOM 634 C C . THR A 1 85 ? 27.055 0.934 -28.868 1.00 95.06 85 THR A C 1
ATOM 636 O O . THR A 1 85 ? 26.551 -0.167 -29.079 1.00 95.06 85 THR A O 1
ATOM 639 N N . LEU A 1 86 ? 27.963 1.477 -29.682 1.00 93.75 86 LEU A N 1
ATOM 640 C CA . LEU A 1 86 ? 28.623 0.770 -30.783 1.00 93.75 86 LEU A CA 1
ATOM 641 C C . LEU A 1 86 ? 30.143 0.868 -30.631 1.00 93.75 86 LEU A C 1
ATOM 643 O O . LEU A 1 86 ? 30.655 1.795 -29.999 1.00 93.75 86 LEU A O 1
ATOM 647 N N . THR A 1 87 ? 30.859 -0.072 -31.242 1.00 92.94 87 THR A N 1
ATOM 648 C CA . THR A 1 87 ? 32.321 -0.068 -31.372 1.00 92.94 87 THR A CA 1
ATOM 649 C C . THR A 1 87 ? 32.740 0.275 -32.809 1.00 92.94 87 THR A C 1
ATOM 651 O O . THR A 1 87 ? 31.903 0.322 -33.717 1.00 92.94 87 THR A O 1
ATOM 654 N N . SER A 1 88 ? 34.031 0.574 -33.001 1.00 92.31 88 SER A N 1
ATOM 655 C CA . SER A 1 88 ? 34.672 0.846 -34.300 1.00 92.31 88 SER A CA 1
ATOM 656 C C . SER A 1 88 ? 33.944 1.872 -35.201 1.00 92.31 88 SER A C 1
ATOM 658 O O . SER A 1 88 ? 33.372 1.483 -36.222 1.00 92.31 88 SER A O 1
ATOM 660 N N . PRO A 1 89 ? 33.948 3.183 -34.867 1.00 90.62 89 PRO A N 1
ATOM 661 C CA . PRO A 1 89 ? 34.500 3.808 -33.655 1.00 90.62 89 PRO A CA 1
ATOM 662 C C . PRO A 1 89 ? 33.547 3.697 -32.452 1.00 90.62 89 PRO A C 1
ATOM 664 O O . PRO A 1 89 ? 32.369 3.350 -32.611 1.00 90.62 89 PRO A O 1
ATOM 667 N N . PHE A 1 90 ? 34.044 3.990 -31.241 1.00 91.50 90 PHE A N 1
ATOM 668 C CA . PHE A 1 90 ? 33.207 4.036 -30.037 1.00 91.50 90 PHE A CA 1
ATOM 669 C C . PHE A 1 90 ? 32.132 5.110 -30.185 1.00 91.50 90 PHE A C 1
ATOM 671 O O . PHE A 1 90 ? 32.434 6.275 -30.436 1.00 91.50 90 PHE A O 1
ATOM 678 N N . ARG A 1 91 ? 30.864 4.725 -30.040 1.00 91.38 91 ARG A N 1
ATOM 679 C CA . ARG A 1 91 ? 29.730 5.638 -30.219 1.00 91.38 91 ARG A CA 1
ATOM 680 C C . ARG A 1 91 ? 28.668 5.415 -29.157 1.00 91.38 91 ARG A C 1
ATOM 682 O O . ARG A 1 91 ? 28.360 4.274 -28.820 1.00 91.38 91 ARG A O 1
ATOM 689 N N . LEU A 1 92 ? 28.066 6.509 -28.698 1.00 92.25 92 LEU A N 1
ATOM 690 C CA . LEU A 1 92 ? 26.817 6.519 -27.944 1.00 92.25 92 LEU A CA 1
ATOM 691 C C . LEU A 1 92 ? 25.666 6.878 -28.893 1.00 92.25 92 LEU A C 1
ATOM 693 O O . LEU A 1 92 ? 25.610 7.972 -29.467 1.00 92.25 92 LEU A O 1
ATOM 697 N N . VAL A 1 93 ? 24.748 5.939 -29.081 1.00 94.12 93 VAL A N 1
ATOM 698 C CA . VAL A 1 93 ? 23.561 6.092 -29.925 1.00 94.12 93 VAL A CA 1
ATOM 699 C C . VAL A 1 93 ? 22.391 6.460 -29.027 1.00 94.12 93 VAL A C 1
ATOM 701 O O . VAL A 1 93 ? 22.142 5.777 -28.040 1.00 94.12 93 VAL A O 1
ATOM 704 N N . ILE A 1 94 ? 21.711 7.562 -29.345 1.00 94.06 94 ILE A N 1
ATOM 705 C CA . ILE A 1 94 ? 20.559 8.069 -28.596 1.00 94.06 94 ILE A CA 1
ATOM 706 C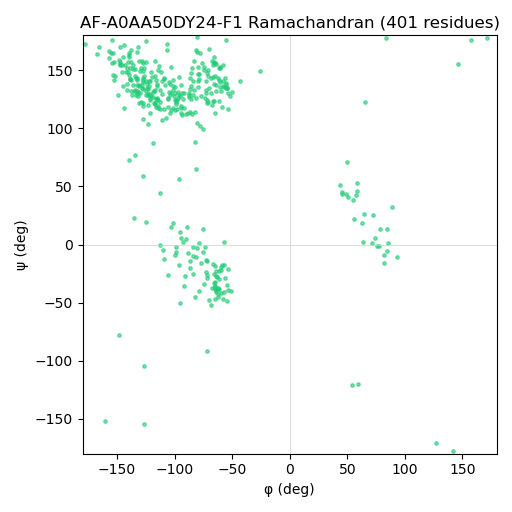 C . ILE A 1 94 ? 19.407 8.170 -29.588 1.00 94.06 94 ILE A C 1
ATOM 708 O O . ILE A 1 94 ? 19.385 9.091 -30.406 1.00 94.06 94 ILE A O 1
ATOM 712 N N . ASP A 1 95 ? 18.486 7.218 -29.511 1.00 93.00 95 ASP A N 1
ATOM 713 C CA . ASP A 1 95 ? 17.301 7.156 -30.357 1.00 93.00 95 ASP A CA 1
ATOM 714 C C . ASP A 1 95 ? 16.098 7.688 -29.578 1.00 93.00 95 ASP A C 1
ATOM 716 O O . ASP A 1 95 ? 15.815 7.231 -28.472 1.00 93.00 95 ASP A O 1
ATOM 720 N N . ALA A 1 96 ? 15.370 8.645 -30.149 1.00 90.88 96 ALA A N 1
ATOM 721 C CA . ALA A 1 96 ? 14.107 9.122 -29.596 1.00 90.88 96 ALA A CA 1
ATOM 722 C C . ALA A 1 96 ? 12.948 8.429 -30.323 1.00 90.88 96 ALA A C 1
ATOM 724 O O . ALA A 1 96 ? 12.775 8.610 -31.529 1.00 90.88 96 ALA A O 1
ATOM 725 N N . ARG A 1 97 ? 12.155 7.635 -29.598 1.00 89.62 97 ARG A N 1
ATOM 726 C CA . ARG A 1 97 ? 11.080 6.801 -30.166 1.00 89.62 97 ARG A CA 1
ATOM 727 C C . ARG A 1 97 ? 9.952 6.548 -29.167 1.00 89.62 97 ARG A C 1
ATOM 729 O O . ARG A 1 97 ? 10.173 6.614 -27.961 1.00 89.62 97 ARG A O 1
ATOM 736 N N . ALA A 1 98 ? 8.752 6.240 -29.653 1.00 86.50 98 ALA A N 1
ATOM 737 C CA . ALA A 1 98 ? 7.581 5.999 -28.802 1.00 86.50 98 ALA A CA 1
ATOM 738 C C . ALA A 1 98 ? 7.495 4.555 -28.262 1.00 86.50 98 ALA A C 1
ATOM 740 O O . ALA A 1 98 ? 6.907 4.302 -27.212 1.00 86.50 98 ALA A O 1
ATOM 741 N N . ASP A 1 99 ? 8.093 3.594 -28.962 1.00 87.19 99 ASP A N 1
ATOM 742 C CA . ASP A 1 99 ? 8.085 2.160 -28.663 1.00 87.19 99 ASP A CA 1
ATOM 743 C C . ASP A 1 99 ? 9.337 1.734 -27.881 1.00 87.19 99 ASP A C 1
ATOM 745 O O . ASP A 1 99 ? 10.096 0.848 -28.268 1.00 87.19 99 ASP A O 1
ATOM 749 N N . ALA A 1 100 ? 9.547 2.391 -26.741 1.00 88.00 100 ALA A N 1
ATOM 750 C CA . ALA A 1 100 ? 10.636 2.116 -25.808 1.00 88.00 100 ALA A CA 1
ATOM 751 C C . ALA A 1 100 ? 10.113 1.912 -24.368 1.00 88.00 100 ALA A C 1
ATOM 753 O O . ALA A 1 100 ? 9.055 2.445 -23.998 1.00 88.00 100 ALA A O 1
ATOM 754 N N . PRO A 1 101 ? 10.859 1.196 -23.503 1.00 92.12 101 PRO A N 1
ATOM 755 C CA . PRO A 1 101 ? 12.166 0.551 -23.734 1.00 92.12 101 PRO A CA 1
ATOM 756 C C . PRO A 1 101 ? 12.072 -0.814 -24.458 1.00 92.12 101 PRO A C 1
ATOM 758 O O . PRO A 1 101 ? 10.984 -1.388 -24.528 1.00 92.12 101 PRO A O 1
ATOM 761 N N . PRO A 1 102 ? 13.192 -1.362 -24.980 1.00 92.88 102 PRO A N 1
ATOM 762 C CA . PRO A 1 102 ? 13.201 -2.664 -25.650 1.00 92.88 102 PRO A CA 1
ATOM 763 C C . PRO A 1 102 ? 12.864 -3.813 -24.693 1.00 92.88 102 PRO A C 1
ATOM 765 O O . PRO A 1 102 ? 13.092 -3.732 -23.483 1.00 92.88 102 PRO A O 1
ATOM 768 N N . VAL A 1 103 ? 12.368 -4.917 -25.257 1.00 96.06 103 VAL A N 1
ATOM 769 C CA . VAL A 1 103 ? 12.056 -6.125 -24.488 1.00 96.06 103 VAL A CA 1
ATOM 770 C C . VA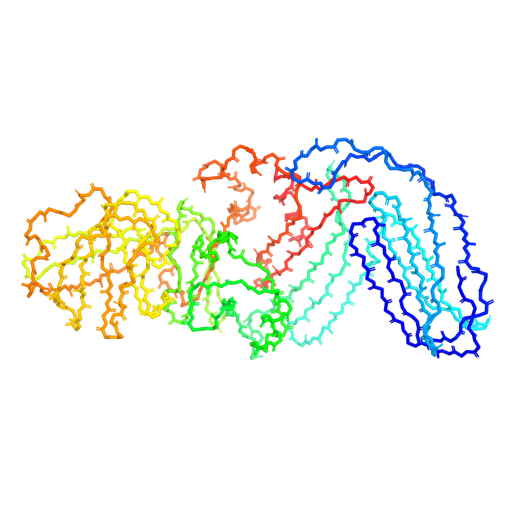L A 1 103 ? 13.306 -6.707 -23.827 1.00 96.06 103 VAL A C 1
ATOM 772 O O . VAL A 1 103 ? 14.402 -6.677 -24.387 1.00 96.06 103 VAL A O 1
ATOM 775 N N . LYS A 1 104 ? 13.146 -7.245 -22.619 1.00 97.31 104 LYS A N 1
ATOM 776 C CA . LYS A 1 104 ? 14.242 -7.837 -21.849 1.00 97.31 104 LYS A CA 1
ATOM 777 C C . LYS A 1 104 ? 13.712 -8.889 -20.887 1.00 97.31 104 LYS A C 1
ATOM 779 O O . LYS A 1 104 ? 12.620 -8.744 -20.351 1.00 97.31 104 LYS A O 1
ATOM 784 N N . THR A 1 105 ? 14.494 -9.937 -20.654 1.00 98.25 105 THR A N 1
ATOM 785 C CA . THR A 1 105 ? 14.274 -10.903 -19.572 1.00 98.25 105 THR A CA 1
ATOM 786 C C . THR A 1 105 ? 15.598 -11.123 -18.857 1.00 98.25 105 THR A C 1
ATOM 788 O O . THR A 1 105 ? 16.609 -11.359 -19.512 1.00 98.25 105 THR A O 1
ATOM 791 N N . ILE A 1 106 ? 15.590 -11.023 -17.530 1.00 98.38 106 ILE A N 1
ATOM 792 C CA . ILE A 1 106 ? 16.725 -11.340 -16.665 1.00 98.38 106 ILE A CA 1
ATOM 793 C C . ILE A 1 106 ? 16.245 -12.311 -15.590 1.00 98.38 106 ILE A C 1
ATOM 795 O O . ILE A 1 106 ? 15.387 -11.965 -14.776 1.00 98.38 106 ILE A O 1
ATOM 799 N N . ASN A 1 107 ? 16.840 -13.502 -15.562 1.00 98.19 107 ASN A N 1
ATOM 800 C CA . ASN A 1 107 ? 16.755 -14.407 -14.419 1.00 98.19 107 ASN A CA 1
ATOM 801 C C . ASN A 1 107 ? 17.688 -13.837 -13.349 1.00 98.19 107 ASN A C 1
ATOM 803 O O . ASN A 1 107 ? 18.905 -13.929 -13.485 1.00 98.19 107 ASN A O 1
ATOM 807 N N . TRP A 1 108 ? 17.126 -13.125 -12.374 1.00 97.44 108 TRP A N 1
ATOM 808 C CA . TRP A 1 108 ? 17.908 -12.259 -11.493 1.00 97.44 108 TRP A CA 1
ATOM 809 C C . TRP A 1 108 ? 18.556 -13.048 -10.355 1.00 97.44 108 TRP A C 1
ATOM 811 O O . TRP A 1 108 ? 19.743 -12.897 -10.090 1.00 97.44 108 TRP A O 1
ATOM 821 N N . THR A 1 109 ? 17.779 -13.926 -9.726 1.00 97.88 109 THR A N 1
ATOM 822 C CA . THR A 1 109 ? 18.245 -14.945 -8.780 1.00 97.88 109 THR A CA 1
ATOM 823 C C . THR A 1 109 ? 17.244 -16.101 -8.771 1.00 97.88 109 THR A C 1
ATOM 825 O O . THR A 1 109 ? 16.207 -16.035 -9.441 1.00 97.88 109 THR A O 1
ATOM 828 N N . GLU A 1 110 ? 17.529 -17.165 -8.026 1.00 97.75 110 GLU A N 1
ATOM 829 C CA . GLU A 1 110 ? 16.577 -18.252 -7.820 1.00 97.75 110 GLU A CA 1
ATOM 830 C C . GLU A 1 110 ? 15.226 -17.704 -7.333 1.00 97.75 110 GLU A C 1
ATOM 832 O O . GLU A 1 110 ? 15.144 -16.918 -6.391 1.00 97.75 110 GLU A O 1
ATOM 837 N N . GLY A 1 111 ? 14.152 -18.089 -8.022 1.00 97.75 111 GLY A N 1
ATOM 838 C CA . GLY A 1 111 ? 12.801 -17.650 -7.692 1.00 97.75 111 GLY A CA 1
ATOM 839 C C . GLY A 1 111 ? 12.454 -16.213 -8.093 1.00 97.75 111 GLY A C 1
ATOM 840 O O . GLY A 1 111 ? 11.305 -15.842 -7.890 1.00 97.75 111 GLY A O 1
ATOM 841 N N . ILE A 1 112 ? 13.356 -15.411 -8.685 1.00 98.69 112 ILE A N 1
ATOM 842 C CA . ILE A 1 112 ? 13.059 -14.025 -9.104 1.00 98.69 112 ILE A CA 1
ATOM 843 C C . ILE A 1 112 ? 13.474 -13.772 -10.557 1.00 98.69 112 ILE A C 1
ATOM 845 O O . ILE A 1 112 ? 14.645 -13.861 -10.927 1.00 98.69 112 ILE A O 1
ATOM 849 N N . THR A 1 113 ? 12.509 -13.364 -11.382 1.00 98.75 113 THR A N 1
ATOM 850 C CA . THR A 1 113 ? 12.725 -12.998 -12.791 1.00 98.75 113 THR A CA 1
ATOM 851 C C . THR A 1 113 ? 12.199 -11.596 -13.069 1.00 98.75 113 THR A C 1
ATOM 853 O O . THR A 1 113 ? 11.038 -11.299 -12.793 1.00 98.75 113 THR A O 1
ATOM 856 N N . TRP A 1 114 ? 13.029 -10.740 -13.665 1.00 98.69 114 TRP A N 1
ATOM 857 C CA . TRP A 1 114 ? 12.634 -9.414 -14.139 1.00 98.69 114 TRP A CA 1
ATOM 858 C C . TRP A 1 114 ? 12.413 -9.415 -15.651 1.00 98.69 114 TRP A C 1
ATOM 860 O O . TRP A 1 114 ? 13.218 -9.971 -16.402 1.00 98.69 114 TRP A O 1
ATOM 870 N N . GLN A 1 115 ? 11.335 -8.778 -16.114 1.00 98.19 115 GLN A N 1
ATOM 871 C CA . GLN A 1 115 ? 11.013 -8.682 -17.536 1.00 98.19 115 GLN A CA 1
ATOM 872 C C . GLN A 1 115 ? 10.500 -7.295 -17.919 1.00 98.19 115 GLN A C 1
ATOM 874 O O . GLN A 1 115 ? 9.734 -6.666 -17.192 1.00 98.19 115 GLN A O 1
ATOM 879 N N . GLN A 1 116 ? 10.901 -6.864 -19.111 1.00 97.00 116 GLN A N 1
ATOM 880 C CA . GLN A 1 116 ? 10.344 -5.741 -19.851 1.00 97.00 116 GLN A CA 1
ATOM 881 C C . GLN A 1 116 ? 9.698 -6.304 -21.114 1.00 97.00 116 GLN A C 1
ATOM 883 O O . GLN A 1 116 ? 10.355 -7.007 -21.886 1.00 97.00 116 GLN A O 1
ATOM 888 N N . ARG A 1 117 ? 8.416 -6.018 -21.337 1.00 94.50 117 ARG A N 1
ATOM 889 C CA . ARG A 1 117 ? 7.657 -6.546 -22.480 1.00 94.50 117 ARG A CA 1
ATOM 890 C C . ARG A 1 117 ? 6.746 -5.482 -23.075 1.00 94.50 117 ARG A C 1
ATOM 892 O O . ARG A 1 117 ? 6.443 -4.488 -22.420 1.00 94.50 117 ARG A O 1
ATOM 899 N N . PHE A 1 118 ? 6.287 -5.728 -24.298 1.00 91.88 118 PHE A N 1
ATOM 900 C CA . PHE A 1 118 ? 5.142 -5.038 -24.879 1.00 91.88 118 PHE A CA 1
ATOM 901 C C . PHE A 1 118 ? 3.931 -5.958 -24.837 1.00 91.88 118 PHE A C 1
ATOM 903 O O . PHE A 1 118 ? 4.009 -7.117 -25.238 1.00 91.88 118 PHE A O 1
ATOM 910 N N . VAL A 1 119 ? 2.815 -5.438 -24.344 1.00 90.31 119 VAL A N 1
ATOM 911 C CA . VAL A 1 119 ? 1.563 -6.177 -24.212 1.00 90.31 119 VAL A CA 1
ATOM 912 C C . VAL A 1 119 ? 0.520 -5.520 -25.098 1.00 90.31 119 VAL A C 1
ATOM 914 O O . VAL A 1 119 ? 0.228 -4.332 -24.954 1.00 90.31 119 VAL A O 1
ATOM 917 N N . ASN A 1 120 ? -0.026 -6.303 -26.024 1.00 87.62 120 ASN A N 1
ATOM 918 C CA . ASN A 1 120 ? -1.035 -5.851 -26.972 1.00 87.62 120 ASN A CA 1
ATOM 919 C C . ASN A 1 120 ? -2.430 -6.177 -26.439 1.00 87.62 120 ASN A C 1
ATOM 921 O O . ASN A 1 120 ? -2.733 -7.326 -26.118 1.00 87.62 120 ASN A O 1
ATOM 925 N N . ILE A 1 121 ? -3.297 -5.173 -26.400 1.00 84.06 121 ILE A N 1
ATOM 926 C CA . ILE A 1 121 ? -4.732 -5.327 -26.152 1.00 84.06 121 ILE A CA 1
ATOM 927 C C . ILE A 1 121 ? -5.505 -4.535 -27.211 1.00 84.06 121 ILE A C 1
ATOM 929 O O . ILE A 1 121 ? -4.930 -3.717 -27.924 1.00 84.06 121 ILE A O 1
ATOM 933 N N . SER A 1 122 ? -6.827 -4.710 -27.286 1.00 75.94 122 SER A N 1
ATOM 934 C CA . SER A 1 122 ? -7.680 -3.970 -28.238 1.00 75.94 122 SER A CA 1
ATOM 935 C C . SER A 1 122 ? -7.524 -2.439 -28.164 1.00 75.94 122 SER A C 1
ATOM 937 O O . SER A 1 122 ? -7.885 -1.754 -29.113 1.00 75.94 122 SER A O 1
ATOM 939 N N . GLY A 1 123 ? -7.017 -1.902 -27.048 1.00 74.31 123 GLY A N 1
ATOM 940 C CA . GLY A 1 123 ? -6.762 -0.474 -26.836 1.00 74.31 123 GLY A CA 1
ATOM 941 C C . GLY A 1 123 ? -5.336 -0.000 -27.149 1.00 74.31 123 GLY A C 1
ATOM 942 O O . GLY A 1 123 ? -5.033 1.155 -26.863 1.00 74.31 123 GLY A O 1
ATOM 943 N N . GLY A 1 124 ? -4.456 -0.849 -27.685 1.00 82.44 124 GLY A N 1
ATOM 944 C CA . GLY A 1 124 ? -3.091 -0.484 -28.079 1.00 82.44 124 GLY A CA 1
ATOM 945 C C . GLY A 1 124 ? -2.006 -1.381 -27.484 1.00 82.44 124 GLY A C 1
ATOM 946 O O . GLY A 1 124 ? -2.284 -2.420 -26.879 1.00 82.44 124 GLY A O 1
ATOM 947 N N . GLN A 1 125 ? -0.758 -0.956 -27.673 1.00 87.44 125 GLN A N 1
ATOM 948 C CA . GLN A 1 125 ? 0.436 -1.640 -27.188 1.00 87.44 125 GLN A CA 1
ATOM 949 C C . GLN A 1 125 ? 1.023 -0.908 -25.980 1.00 87.44 125 GLN A C 1
ATOM 951 O O . GLN A 1 125 ? 1.245 0.301 -26.024 1.00 87.44 125 GLN A O 1
ATOM 956 N N . PHE A 1 126 ? 1.312 -1.649 -24.914 1.00 88.50 126 PHE A N 1
ATOM 957 C CA . PHE A 1 126 ? 1.755 -1.091 -23.640 1.00 88.50 126 PHE A CA 1
ATOM 958 C C . PHE A 1 126 ? 3.120 -1.653 -23.243 1.00 88.50 126 PHE A C 1
ATOM 960 O O . PHE A 1 126 ? 3.253 -2.877 -23.168 1.00 88.50 126 PHE A O 1
ATOM 967 N N . PRO A 1 127 ? 4.125 -0.809 -22.956 1.00 91.19 127 PRO A N 1
ATOM 968 C CA . PRO A 1 127 ? 5.329 -1.251 -22.273 1.00 91.19 127 PRO A CA 1
ATOM 969 C C . PRO A 1 127 ? 4.987 -1.622 -20.822 1.00 91.19 127 PRO A C 1
ATOM 971 O O . PRO A 1 127 ? 4.332 -0.863 -20.100 1.00 91.19 127 PRO A O 1
ATOM 974 N N . VAL A 1 128 ? 5.433 -2.801 -20.400 1.00 94.44 128 VAL A N 1
ATOM 975 C CA . VAL A 1 128 ? 5.148 -3.376 -19.082 1.00 94.44 128 VAL A CA 1
ATOM 976 C C . VAL A 1 128 ? 6.428 -3.881 -18.454 1.00 94.44 128 VAL A C 1
ATOM 978 O O . VAL A 1 128 ? 7.174 -4.640 -19.080 1.00 94.44 128 VAL A O 1
ATOM 981 N N . THR A 1 129 ? 6.635 -3.495 -17.202 1.00 97.19 129 THR A N 1
ATOM 982 C CA . THR A 1 129 ? 7.712 -4.011 -16.367 1.00 97.19 129 THR A CA 1
ATOM 983 C C . THR A 1 129 ? 7.118 -4.961 -15.344 1.00 97.19 129 THR A C 1
ATOM 985 O O . THR A 1 129 ? 6.203 -4.590 -14.609 1.00 97.19 129 THR A O 1
ATOM 988 N N . THR A 1 130 ? 7.643 -6.180 -15.278 1.00 98.19 130 THR A N 1
ATOM 989 C CA . THR A 1 130 ? 7.202 -7.189 -14.315 1.00 98.19 130 THR A CA 1
ATOM 990 C C . THR A 1 130 ? 8.376 -7.760 -13.545 1.00 98.19 130 THR A C 1
ATOM 992 O O . THR A 1 130 ? 9.421 -8.046 -14.132 1.00 98.19 130 THR A O 1
ATOM 995 N N . VAL A 1 131 ? 8.179 -8.009 -12.254 1.00 98.69 131 VAL A N 1
ATOM 996 C CA . VAL A 1 131 ? 9.028 -8.915 -11.478 1.00 98.69 131 VAL A CA 1
ATOM 997 C C . VAL A 1 131 ? 8.170 -10.082 -11.011 1.00 98.69 131 VAL A C 1
ATOM 999 O O . VAL A 1 131 ? 7.187 -9.879 -10.303 1.00 98.69 131 VAL A O 1
ATOM 1002 N N . THR A 1 132 ? 8.530 -11.289 -11.440 1.00 98.69 132 THR A N 1
ATOM 1003 C CA . THR A 1 132 ? 7.865 -12.536 -11.043 1.00 98.69 132 THR A CA 1
ATOM 1004 C C . THR A 1 132 ? 8.680 -13.205 -9.950 1.00 98.69 132 THR A C 1
ATOM 1006 O O . THR A 1 132 ? 9.895 -13.346 -10.091 1.00 98.69 132 THR A O 1
ATOM 1009 N N . ILE A 1 133 ? 8.011 -13.591 -8.870 1.00 98.81 133 ILE A N 1
ATOM 1010 C CA . ILE A 1 133 ? 8.594 -14.084 -7.627 1.00 98.81 133 ILE A CA 1
ATOM 1011 C C . ILE A 1 133 ? 7.926 -15.420 -7.300 1.00 98.81 133 ILE A C 1
ATOM 1013 O O . ILE A 1 133 ? 6.711 -15.461 -7.133 1.00 98.81 133 ILE A O 1
ATOM 1017 N N . ASN A 1 134 ? 8.685 -16.505 -7.174 1.00 98.56 134 ASN A N 1
ATOM 1018 C CA . ASN A 1 134 ? 8.182 -17.755 -6.608 1.00 98.56 134 ASN A CA 1
ATOM 1019 C C . ASN A 1 134 ? 8.205 -17.641 -5.077 1.00 98.56 134 ASN A C 1
ATOM 1021 O O . ASN A 1 134 ? 9.279 -17.748 -4.484 1.00 98.56 134 ASN A O 1
ATOM 1025 N N . PRO A 1 135 ? 7.059 -17.456 -4.400 1.00 98.00 135 PRO A N 1
ATOM 1026 C CA . PRO A 1 135 ? 7.051 -17.181 -2.966 1.00 98.00 135 PRO A CA 1
ATOM 1027 C C . PRO A 1 135 ? 7.381 -18.418 -2.112 1.00 98.00 135 PRO A C 1
ATOM 1029 O O . PRO A 1 135 ? 7.422 -18.317 -0.893 1.00 98.00 135 PRO A O 1
ATOM 1032 N N . ARG A 1 136 ? 7.594 -19.583 -2.739 1.00 98.06 136 ARG A N 1
ATOM 1033 C CA . ARG A 1 136 ? 8.004 -20.835 -2.082 1.00 98.06 136 ARG A CA 1
ATOM 1034 C C . ARG A 1 136 ? 9.509 -21.096 -2.181 1.00 98.06 136 ARG A C 1
ATOM 1036 O O . ARG A 1 136 ? 9.980 -22.078 -1.617 1.00 98.06 136 ARG A O 1
ATOM 1043 N N . SER A 1 137 ? 10.257 -20.278 -2.929 1.00 98.06 137 SER A N 1
ATOM 1044 C CA . SER A 1 137 ? 11.714 -20.418 -2.997 1.00 98.06 137 SER A CA 1
ATOM 1045 C C . SER A 1 137 ? 12.341 -20.113 -1.626 1.00 98.06 137 SER A C 1
ATOM 1047 O O . SER A 1 137 ? 11.917 -19.154 -0.973 1.00 98.06 137 SER A O 1
ATOM 1049 N N . PRO A 1 138 ? 13.339 -20.896 -1.169 1.00 96.00 138 PRO A N 1
ATOM 1050 C CA . PRO A 1 138 ? 13.954 -20.701 0.142 1.00 96.00 138 PRO A CA 1
ATOM 1051 C C . PRO A 1 138 ? 14.479 -19.275 0.342 1.00 96.00 138 PRO A C 1
ATOM 1053 O O . PRO A 1 138 ? 15.128 -18.708 -0.533 1.00 96.00 138 PRO A O 1
ATOM 1056 N N . GLY A 1 139 ? 14.202 -18.688 1.509 1.00 93.75 139 GLY A N 1
ATOM 1057 C CA . GLY A 1 139 ? 14.660 -17.339 1.859 1.00 93.75 139 GLY A CA 1
ATOM 1058 C C . GLY A 1 139 ? 13.865 -16.190 1.226 1.00 93.75 139 GLY A C 1
ATOM 1059 O O . GLY A 1 139 ? 14.151 -15.030 1.524 1.00 93.75 139 GLY A O 1
ATOM 1060 N N . ILE A 1 140 ? 12.847 -16.472 0.404 1.00 98.00 140 ILE A N 1
ATOM 1061 C CA . ILE A 1 140 ? 11.935 -15.443 -0.103 1.00 98.00 140 ILE A CA 1
ATOM 1062 C C . ILE A 1 140 ? 10.834 -15.174 0.923 1.00 98.00 140 ILE A C 1
ATOM 1064 O O . ILE A 1 140 ? 10.141 -16.077 1.380 1.00 98.00 140 ILE A O 1
ATOM 1068 N N . SER A 1 141 ? 10.640 -13.900 1.255 1.00 97.81 141 SER A N 1
ATOM 1069 C CA . SER A 1 141 ? 9.487 -13.431 2.022 1.00 97.81 141 SER A CA 1
ATOM 1070 C C . SER A 1 141 ? 9.008 -12.088 1.481 1.00 97.81 141 SER A C 1
ATOM 1072 O O . SER A 1 141 ? 9.776 -11.321 0.898 1.00 97.81 141 SER A O 1
ATOM 1074 N N . LEU A 1 142 ? 7.716 -11.813 1.650 1.00 98.50 142 LEU A N 1
ATOM 1075 C CA . LEU A 1 142 ? 7.099 -10.552 1.252 1.00 98.50 142 LEU A CA 1
ATOM 1076 C C . LEU A 1 142 ? 6.594 -9.829 2.496 1.00 98.50 142 LEU A C 1
ATOM 1078 O O . LEU A 1 142 ? 6.008 -10.445 3.388 1.00 98.50 142 LEU A O 1
ATOM 1082 N N . ARG A 1 143 ? 6.794 -8.515 2.564 1.00 98.56 143 ARG A N 1
ATOM 1083 C CA . ARG A 1 143 ? 6.317 -7.667 3.663 1.00 98.56 143 ARG A CA 1
ATOM 1084 C C . ARG A 1 143 ? 5.753 -6.369 3.102 1.00 98.56 143 ARG A C 1
ATOM 1086 O O . ARG A 1 143 ? 6.338 -5.832 2.160 1.00 98.56 143 ARG A O 1
ATOM 1093 N N . PRO A 1 144 ? 4.652 -5.837 3.657 1.00 98.44 144 PRO A N 1
ATOM 1094 C CA . PRO A 1 144 ? 4.321 -4.448 3.406 1.00 98.44 144 PRO A CA 1
ATOM 1095 C C . PRO A 1 144 ? 5.330 -3.555 4.134 1.00 98.44 144 PRO A C 1
ATOM 1097 O O . PRO A 1 144 ? 5.641 -3.783 5.302 1.00 98.44 144 PRO A O 1
ATOM 1100 N N . LEU A 1 145 ? 5.828 -2.534 3.441 1.00 98.50 145 LEU A N 1
ATOM 1101 C CA . LEU A 1 145 ? 6.792 -1.580 3.982 1.00 98.50 145 LEU A CA 1
ATOM 1102 C C . LEU A 1 145 ? 6.149 -0.194 4.024 1.00 98.50 145 LEU A C 1
ATOM 1104 O O . LEU A 1 145 ? 5.648 0.297 3.011 1.00 98.50 145 LEU A O 1
ATOM 1108 N N . MET A 1 146 ? 6.154 0.424 5.203 1.00 98.38 146 MET A N 1
ATOM 1109 C CA . MET A 1 146 ? 5.684 1.795 5.409 1.00 98.38 146 MET A CA 1
ATOM 1110 C C . MET A 1 146 ? 6.815 2.778 5.094 1.00 98.38 146 MET A C 1
ATOM 1112 O O . MET A 1 146 ? 7.984 2.435 5.260 1.00 98.38 146 MET A O 1
ATOM 1116 N N . ALA A 1 147 ? 6.495 4.004 4.670 1.00 97.81 147 ALA A N 1
ATOM 1117 C CA . ALA A 1 147 ? 7.515 5.030 4.424 1.00 97.81 147 ALA A CA 1
ATOM 1118 C C . ALA A 1 147 ? 8.328 5.338 5.690 1.00 97.81 147 ALA A C 1
ATOM 1120 O O . ALA A 1 147 ? 9.552 5.427 5.638 1.00 97.81 147 ALA A O 1
ATOM 1121 N N . ASN A 1 148 ? 7.640 5.431 6.829 1.00 95.12 148 ASN A N 1
ATOM 1122 C CA . ASN A 1 148 ? 8.261 5.403 8.138 1.00 95.12 148 ASN A CA 1
ATOM 1123 C C . ASN A 1 148 ? 8.128 3.987 8.742 1.00 95.12 148 ASN A C 1
ATOM 1125 O O . ASN A 1 148 ? 7.009 3.491 8.877 1.00 95.12 148 ASN A O 1
ATOM 1129 N N . PRO A 1 149 ? 9.228 3.320 9.135 1.00 93.62 149 PRO A N 1
ATOM 1130 C CA . PRO A 1 149 ? 9.165 1.948 9.638 1.00 93.62 149 PRO A CA 1
ATOM 1131 C C . PRO A 1 149 ? 8.331 1.770 10.914 1.00 93.62 149 PRO A C 1
ATOM 1133 O O . PRO A 1 149 ? 7.724 0.713 11.095 1.00 93.62 149 PRO A O 1
ATOM 1136 N N . THR A 1 150 ? 8.249 2.784 11.779 1.00 91.62 150 THR A N 1
ATOM 1137 C CA . THR A 1 150 ? 7.637 2.684 13.117 1.00 91.62 150 THR A CA 1
ATOM 1138 C C . THR A 1 150 ? 6.307 3.415 13.255 1.00 91.62 150 THR A C 1
ATOM 1140 O O . THR A 1 150 ? 5.606 3.168 14.229 1.00 91.62 150 THR A O 1
ATOM 1143 N N . MET A 1 151 ? 5.935 4.262 12.294 1.00 93.56 151 MET A N 1
ATOM 1144 C CA . MET A 1 151 ? 4.721 5.083 12.361 1.00 93.56 151 MET A CA 1
ATOM 1145 C C . MET A 1 151 ? 3.914 5.018 11.050 1.00 93.56 151 MET A C 1
ATOM 1147 O O . MET A 1 151 ? 4.383 4.464 10.052 1.00 93.56 151 MET A O 1
ATOM 1151 N N . ALA A 1 152 ? 2.668 5.472 11.062 1.00 96.94 152 ALA A N 1
ATOM 1152 C CA . ALA A 1 152 ? 1.723 5.369 9.958 1.00 96.94 152 ALA A CA 1
ATOM 1153 C C . ALA A 1 152 ? 1.793 6.601 9.061 1.00 96.94 152 ALA A C 1
ATOM 1155 O O . ALA A 1 152 ? 1.656 6.471 7.842 1.00 96.94 152 ALA A O 1
ATOM 1156 N N . GLN A 1 153 ? 2.028 7.777 9.647 1.00 97.62 153 GLN A N 1
ATOM 1157 C CA . GLN A 1 153 ? 2.192 9.008 8.891 1.00 97.62 153 GLN A CA 1
ATOM 1158 C C . GLN A 1 153 ? 3.542 9.041 8.164 1.00 97.62 153 GLN A C 1
ATOM 1160 O O . GLN A 1 153 ? 4.607 8.844 8.751 1.00 97.62 153 GLN A O 1
ATOM 1165 N N . GLY A 1 154 ? 3.504 9.352 6.870 1.00 97.75 154 GLY A N 1
ATOM 1166 C CA . GLY A 1 154 ? 4.698 9.667 6.095 1.00 97.75 154 GLY A CA 1
ATOM 1167 C C . GLY A 1 154 ? 4.621 9.205 4.649 1.00 97.75 154 GLY A C 1
ATOM 1168 O O . GLY A 1 154 ? 3.923 8.257 4.295 1.00 97.75 154 GLY A O 1
ATOM 1169 N N . THR A 1 155 ? 5.395 9.869 3.795 1.00 98.19 155 THR A N 1
ATOM 1170 C CA . THR A 1 155 ? 5.616 9.443 2.409 1.00 98.19 155 THR A CA 1
ATOM 1171 C C . THR A 1 155 ? 7.097 9.540 2.078 1.00 98.19 155 THR A C 1
ATOM 1173 O O . THR A 1 155 ? 7.792 10.426 2.567 1.00 98.19 155 THR A O 1
ATOM 1176 N N . ALA A 1 156 ? 7.588 8.618 1.255 1.00 98.06 156 ALA A N 1
ATOM 1177 C CA . ALA A 1 156 ? 8.960 8.616 0.768 1.00 98.06 156 ALA A CA 1
ATOM 1178 C C . ALA A 1 156 ? 8.996 8.021 -0.648 1.00 98.06 156 ALA A C 1
ATOM 1180 O O . ALA A 1 156 ? 8.122 7.216 -0.991 1.00 98.06 156 ALA A O 1
ATOM 1181 N N . PRO A 1 157 ? 9.989 8.376 -1.485 1.00 98.25 157 PRO A N 1
ATOM 1182 C CA . PRO A 1 157 ? 10.189 7.708 -2.764 1.00 98.25 157 PRO A CA 1
ATOM 1183 C C . PRO A 1 157 ? 10.325 6.193 -2.570 1.00 98.25 157 PRO A C 1
ATOM 1185 O O . PRO A 1 157 ? 11.084 5.742 -1.713 1.00 98.25 157 PRO A O 1
ATOM 1188 N N . LEU A 1 158 ? 9.638 5.396 -3.395 1.00 98.31 158 LEU A N 1
ATOM 1189 C CA . LEU A 1 158 ? 9.654 3.929 -3.296 1.00 98.31 158 LEU A CA 1
ATOM 1190 C C . LEU A 1 158 ? 11.080 3.356 -3.302 1.00 98.31 158 LEU A C 1
ATOM 1192 O O . LEU A 1 158 ? 11.383 2.429 -2.558 1.00 98.31 158 LEU A O 1
ATOM 1196 N N . VAL A 1 159 ? 11.964 3.928 -4.123 1.00 97.56 159 VAL A N 1
ATOM 1197 C CA . VAL A 1 159 ? 13.368 3.506 -4.202 1.00 97.56 159 VAL A CA 1
ATOM 1198 C C . VAL A 1 159 ? 14.132 3.770 -2.900 1.00 97.56 159 VAL A C 1
ATOM 1200 O O . VAL A 1 159 ? 15.015 2.993 -2.551 1.00 97.56 159 VAL A O 1
ATOM 1203 N N . THR A 1 160 ? 13.784 4.828 -2.164 1.00 98.25 160 THR A N 1
ATOM 1204 C CA . THR A 1 160 ? 14.348 5.124 -0.840 1.00 98.25 160 THR A CA 1
ATOM 1205 C C . THR A 1 160 ? 13.848 4.107 0.178 1.00 98.25 160 THR A C 1
ATOM 1207 O O . THR A 1 160 ? 14.662 3.483 0.844 1.00 98.25 160 THR A O 1
ATOM 1210 N N . ILE A 1 161 ? 12.536 3.829 0.203 1.00 98.62 161 ILE A N 1
ATOM 1211 C CA . ILE A 1 161 ? 11.944 2.786 1.064 1.00 98.62 161 ILE A CA 1
ATOM 1212 C C . ILE A 1 161 ? 12.635 1.437 0.829 1.00 98.62 161 ILE A C 1
ATOM 1214 O O . ILE A 1 161 ? 13.060 0.785 1.779 1.00 98.62 161 ILE A O 1
ATOM 1218 N N . ALA A 1 162 ? 12.790 1.036 -0.436 1.00 98.25 162 ALA A N 1
ATOM 1219 C CA . ALA A 1 162 ? 13.423 -0.227 -0.795 1.00 98.25 162 ALA A CA 1
ATOM 1220 C C . ALA A 1 162 ? 14.890 -0.299 -0.347 1.00 98.25 162 ALA A C 1
ATOM 1222 O O . ALA A 1 162 ? 15.316 -1.326 0.172 1.00 98.25 162 ALA A O 1
ATOM 1223 N N . ARG A 1 163 ? 15.662 0.781 -0.513 1.00 98.12 163 ARG A N 1
ATOM 1224 C CA . ARG A 1 163 ? 17.073 0.832 -0.097 1.00 98.12 163 ARG A CA 1
ATOM 1225 C C . ARG A 1 163 ? 17.219 0.807 1.420 1.00 98.12 163 ARG A C 1
ATOM 1227 O O . ARG A 1 163 ? 17.940 -0.041 1.941 1.00 98.12 163 ARG A O 1
ATOM 1234 N N . ASP A 1 164 ? 16.512 1.692 2.113 1.00 98.06 164 ASP A N 1
ATOM 1235 C CA . ASP A 1 164 ? 16.660 1.892 3.556 1.00 98.06 164 ASP A CA 1
ATOM 1236 C C . ASP A 1 164 ? 16.177 0.667 4.339 1.00 98.06 164 ASP A C 1
ATOM 1238 O O . ASP A 1 164 ? 16.804 0.255 5.314 1.00 98.06 164 ASP A O 1
ATOM 1242 N N . GLN A 1 165 ? 15.106 0.026 3.860 1.00 98.31 165 GLN A N 1
ATOM 1243 C CA . GLN A 1 165 ? 14.554 -1.202 4.445 1.00 98.31 165 GLN A CA 1
ATOM 1244 C C . GLN A 1 165 ? 15.068 -2.477 3.760 1.00 98.31 165 GLN A C 1
ATOM 1246 O O . GLN A 1 165 ? 14.578 -3.569 4.040 1.00 98.31 165 GLN A O 1
ATOM 1251 N N . ARG A 1 166 ? 16.085 -2.354 2.892 1.00 98.19 166 ARG A N 1
ATOM 1252 C CA . ARG A 1 166 ? 16.832 -3.461 2.266 1.00 98.19 166 ARG A CA 1
ATOM 1253 C C . ARG A 1 166 ? 15.961 -4.485 1.526 1.00 98.19 166 ARG A C 1
ATOM 1255 O O . ARG A 1 166 ? 16.240 -5.682 1.542 1.00 98.19 166 ARG A O 1
ATOM 1262 N N . ALA A 1 167 ? 14.920 -4.018 0.846 1.00 98.44 167 ALA A N 1
ATOM 1263 C CA . ALA A 1 167 ? 14.097 -4.851 -0.018 1.00 98.44 167 ALA A CA 1
ATOM 1264 C C . ALA A 1 167 ? 14.812 -5.122 -1.351 1.00 98.44 167 ALA A C 1
ATOM 1266 O O . ALA A 1 167 ? 15.209 -4.191 -2.052 1.00 98.44 167 ALA A O 1
ATOM 1267 N N . ALA A 1 168 ? 14.924 -6.397 -1.737 1.00 98.31 168 ALA A N 1
ATOM 1268 C CA . ALA A 1 168 ? 15.481 -6.783 -3.037 1.00 98.31 168 ALA A CA 1
ATOM 1269 C C . ALA A 1 168 ? 14.609 -6.302 -4.213 1.00 98.31 168 ALA A C 1
ATOM 1271 O O . ALA A 1 168 ? 15.117 -5.913 -5.262 1.00 98.31 168 ALA A O 1
ATOM 1272 N N . VAL A 1 169 ? 13.286 -6.318 -4.025 1.00 98.56 169 VAL A N 1
ATOM 1273 C CA . VAL A 1 169 ? 12.281 -5.854 -4.985 1.00 98.56 169 VAL A CA 1
ATOM 1274 C C . VAL A 1 169 ? 11.180 -5.141 -4.204 1.00 98.56 169 VAL A C 1
ATOM 1276 O O . VAL A 1 169 ? 10.754 -5.627 -3.158 1.00 98.56 169 VAL A O 1
ATOM 1279 N N . ALA A 1 170 ? 10.694 -4.009 -4.713 1.00 98.62 170 ALA A N 1
ATOM 1280 C CA . ALA A 1 170 ? 9.555 -3.301 -4.140 1.00 98.62 170 ALA A CA 1
ATOM 1281 C C . ALA A 1 170 ? 8.673 -2.699 -5.240 1.00 98.62 170 ALA A C 1
ATOM 1283 O O . ALA A 1 170 ? 9.165 -2.285 -6.290 1.00 98.62 170 ALA A O 1
ATOM 1284 N N . ILE A 1 171 ? 7.371 -2.618 -4.970 1.00 98.75 171 ILE A N 1
ATOM 1285 C CA . ILE A 1 171 ? 6.389 -1.892 -5.779 1.00 98.75 171 ILE A CA 1
ATOM 1286 C C . ILE A 1 171 ? 5.555 -0.993 -4.861 1.00 98.75 171 ILE A C 1
ATOM 1288 O O . ILE A 1 171 ? 5.352 -1.322 -3.691 1.00 98.75 171 ILE A O 1
ATOM 1292 N N . ASN A 1 172 ? 5.076 0.146 -5.363 1.00 98.25 172 ASN A N 1
ATOM 1293 C CA . ASN A 1 172 ? 4.118 0.965 -4.622 1.00 98.25 172 ASN A CA 1
ATOM 1294 C C . ASN A 1 172 ? 2.802 0.192 -4.444 1.00 98.25 172 ASN A C 1
ATOM 1296 O O . ASN A 1 172 ? 2.401 -0.561 -5.332 1.00 98.25 172 ASN A O 1
ATOM 1300 N N . ALA A 1 173 ? 2.137 0.388 -3.306 1.00 98.12 173 ALA A N 1
ATOM 1301 C CA . ALA A 1 173 ? 1.027 -0.461 -2.887 1.00 98.12 173 ALA A CA 1
ATOM 1302 C C . ALA A 1 173 ? -0.246 0.340 -2.552 1.00 98.12 173 ALA A C 1
ATOM 1304 O O . ALA A 1 173 ? -0.943 0.781 -3.464 1.00 98.12 173 ALA A O 1
ATOM 1305 N N . GLY A 1 174 ? -0.568 0.499 -1.265 1.00 97.19 174 GLY A N 1
ATOM 1306 C CA . GLY A 1 174 ? -1.825 1.088 -0.801 1.00 97.19 174 GLY A CA 1
ATOM 1307 C C . GLY A 1 174 ? -2.010 2.568 -1.151 1.00 97.19 174 GLY A C 1
ATOM 1308 O O . GLY A 1 174 ? -1.052 3.316 -1.360 1.00 97.19 174 GLY A O 1
ATOM 1309 N N . PHE A 1 175 ? -3.273 2.999 -1.179 1.00 98.12 175 PHE A N 1
ATOM 1310 C CA . PHE A 1 175 ? -3.630 4.411 -1.302 1.00 98.12 175 PHE A CA 1
ATOM 1311 C C . PHE A 1 175 ? -3.297 5.177 -0.019 1.00 98.12 175 PHE A C 1
ATOM 1313 O O . PHE A 1 175 ? -3.377 4.646 1.089 1.00 98.12 175 PHE A O 1
ATOM 1320 N N . PHE A 1 176 ? -2.991 6.460 -0.172 1.00 98.44 176 PHE A N 1
ATOM 1321 C CA . PHE A 1 176 ? -2.728 7.376 0.930 1.00 98.44 176 PHE A CA 1
ATOM 1322 C C . PHE A 1 176 ? -3.203 8.781 0.559 1.00 98.44 176 PHE A C 1
ATOM 1324 O O . PHE A 1 176 ? -3.328 9.128 -0.618 1.00 98.44 176 PHE A O 1
ATOM 1331 N N . ASN A 1 177 ? -3.471 9.604 1.565 1.00 97.94 177 ASN A N 1
ATOM 1332 C CA . ASN A 1 177 ? -3.750 11.014 1.353 1.00 97.94 177 ASN A CA 1
ATOM 1333 C C . ASN A 1 177 ? -2.423 11.777 1.288 1.00 97.94 177 ASN A C 1
ATOM 1335 O O . ASN A 1 177 ? -1.718 11.897 2.282 1.00 97.94 177 ASN A O 1
ATOM 1339 N N . ARG A 1 178 ? -2.080 12.319 0.118 1.00 96.25 178 ARG A N 1
ATOM 1340 C CA . ARG A 1 178 ? -0.820 13.053 -0.094 1.00 96.25 178 ARG A CA 1
ATOM 1341 C C . ARG A 1 178 ? -0.687 14.347 0.719 1.00 96.25 178 ARG A C 1
ATOM 1343 O O . ARG A 1 178 ? 0.431 14.798 0.924 1.00 96.25 178 ARG A O 1
ATOM 1350 N N . ASN A 1 179 ? -1.794 14.948 1.162 1.00 96.69 179 ASN A N 1
ATOM 1351 C CA . ASN A 1 179 ? -1.771 16.236 1.860 1.00 96.69 179 ASN A CA 1
ATOM 1352 C C . ASN A 1 179 ? -1.364 16.073 3.330 1.00 96.69 179 ASN A C 1
ATOM 1354 O O . ASN A 1 179 ? -0.600 16.880 3.846 1.00 96.69 179 ASN A O 1
ATOM 1358 N N . ASN A 1 180 ? -1.854 15.024 3.997 1.00 96.31 180 ASN A N 1
ATOM 1359 C CA . ASN A 1 180 ? -1.549 14.736 5.405 1.00 96.31 180 ASN A CA 1
ATOM 1360 C C . ASN A 1 180 ? -0.706 13.465 5.608 1.00 96.31 180 ASN A C 1
ATOM 1362 O O . ASN A 1 180 ? -0.344 13.150 6.738 1.00 96.31 180 ASN A O 1
ATOM 1366 N N . GLN A 1 181 ? -0.369 12.774 4.515 1.00 98.25 181 GLN A N 1
ATOM 1367 C CA . GLN A 1 181 ? 0.525 11.617 4.459 1.00 98.25 181 GLN A CA 1
ATOM 1368 C C . GLN A 1 181 ? -0.005 10.389 5.215 1.00 98.25 181 GLN A C 1
ATOM 1370 O O . GLN A 1 181 ? 0.779 9.559 5.666 1.00 98.25 181 GLN A O 1
ATOM 1375 N N . LEU A 1 182 ? -1.330 10.275 5.363 1.00 98.56 182 LEU A N 1
ATOM 1376 C CA . LEU A 1 182 ? -1.971 9.188 6.104 1.00 98.56 182 LEU A CA 1
ATOM 1377 C C . LEU A 1 182 ? -2.433 8.043 5.186 1.00 98.56 182 LEU A C 1
ATOM 1379 O O . LEU A 1 182 ? -2.926 8.307 4.080 1.00 98.56 182 LEU A O 1
ATOM 1383 N N . PRO A 1 183 ? -2.346 6.778 5.640 1.00 98.56 183 PRO A N 1
ATOM 1384 C CA . PRO A 1 183 ? -2.778 5.618 4.866 1.00 98.56 183 PRO A CA 1
ATOM 1385 C C . PRO A 1 183 ? -4.308 5.538 4.737 1.00 98.56 183 PRO A C 1
ATOM 1387 O O . PRO A 1 183 ? -5.056 5.887 5.656 1.00 98.56 183 PRO A O 1
ATOM 1390 N N . LEU A 1 184 ? -4.773 5.055 3.579 1.00 98.50 184 LEU A N 1
ATOM 1391 C CA . LEU A 1 184 ? -6.187 4.907 3.210 1.00 98.50 184 LEU A CA 1
ATOM 1392 C C . LEU A 1 184 ? -6.499 3.478 2.732 1.00 98.50 184 LEU A C 1
ATOM 1394 O O . LEU A 1 184 ? -6.954 3.264 1.603 1.00 98.50 184 LEU A O 1
ATOM 1398 N N . GLY A 1 185 ? -6.254 2.489 3.590 1.00 98.44 185 GLY A N 1
ATOM 1399 C CA . GLY A 1 185 ? -6.546 1.087 3.306 1.00 98.44 185 GLY A CA 1
ATOM 1400 C C . GLY A 1 185 ? -5.711 0.127 4.143 1.00 98.44 185 GLY A C 1
ATOM 1401 O O . GLY A 1 185 ? -4.835 0.541 4.895 1.00 98.44 185 GLY A O 1
ATOM 1402 N N . ALA A 1 186 ? -5.995 -1.167 3.996 1.00 98.81 186 ALA A N 1
ATOM 1403 C CA . ALA A 1 186 ? -5.395 -2.200 4.827 1.00 98.81 186 ALA A CA 1
ATOM 1404 C C . ALA A 1 186 ? -3.876 -2.307 4.637 1.00 98.81 186 ALA A C 1
ATOM 1406 O O . ALA A 1 186 ? -3.391 -2.441 3.517 1.00 98.81 186 ALA A O 1
ATOM 1407 N N . VAL A 1 187 ? -3.143 -2.346 5.743 1.00 98.88 187 VAL A N 1
ATOM 1408 C CA . VAL A 1 187 ? -1.728 -2.703 5.806 1.00 98.88 187 VAL A CA 1
ATOM 1409 C C . VAL A 1 187 ? -1.508 -3.475 7.097 1.00 98.88 187 VAL A C 1
ATOM 1411 O O . VAL A 1 187 ? -1.695 -2.924 8.183 1.00 98.88 187 VAL A O 1
ATOM 1414 N N . TRP A 1 188 ? -1.092 -4.735 7.004 1.00 98.75 188 TRP A N 1
ATOM 1415 C CA . TRP A 1 188 ? -0.721 -5.507 8.187 1.00 98.75 188 TRP A CA 1
ATOM 1416 C C . TRP A 1 188 ? 0.418 -6.471 7.900 1.00 98.75 188 TRP A C 1
ATOM 1418 O O . TRP A 1 188 ? 0.577 -6.974 6.790 1.00 98.75 188 TRP A O 1
ATOM 1428 N N . SER A 1 189 ? 1.232 -6.710 8.917 1.00 98.38 189 SER A N 1
ATOM 1429 C CA . SER A 1 189 ? 2.379 -7.607 8.845 1.00 98.38 189 SER A CA 1
ATOM 1430 C C . SER A 1 189 ? 2.537 -8.302 10.179 1.00 98.38 189 SER A C 1
ATOM 1432 O O . SER A 1 189 ? 2.440 -7.645 11.213 1.00 98.38 189 SER A O 1
ATOM 1434 N N . GLN A 1 190 ? 2.802 -9.607 10.164 1.00 97.38 190 GLN A N 1
ATOM 1435 C CA . GLN A 1 190 ? 2.941 -10.412 11.382 1.00 97.38 190 GLN A CA 1
ATOM 1436 C C . GLN A 1 190 ? 1.774 -10.194 12.367 1.00 97.38 190 GLN A C 1
ATOM 1438 O O . GLN A 1 190 ? 1.986 -10.011 13.560 1.00 97.38 190 GLN A O 1
ATOM 1443 N N . GLN A 1 191 ? 0.540 -10.163 11.848 1.00 97.31 191 GLN A N 1
ATOM 1444 C CA . GLN A 1 191 ? -0.707 -9.892 12.586 1.00 97.31 191 GLN A CA 1
ATOM 1445 C C . GLN A 1 191 ? -0.822 -8.482 13.204 1.00 97.31 191 GLN A C 1
ATOM 1447 O O . GLN A 1 191 ? -1.841 -8.161 13.812 1.00 97.31 191 GLN A O 1
ATOM 1452 N N . ASN A 1 192 ? 0.163 -7.603 13.002 1.00 97.81 192 ASN A N 1
ATOM 1453 C CA . ASN A 1 192 ? 0.104 -6.212 13.434 1.00 97.81 192 ASN A CA 1
ATOM 1454 C C . ASN A 1 192 ? -0.507 -5.320 12.340 1.00 97.81 192 ASN A C 1
ATOM 1456 O O . ASN A 1 192 ? 0.098 -5.103 11.284 1.00 97.81 192 ASN A O 1
ATOM 1460 N N . TRP A 1 193 ? -1.699 -4.782 12.604 1.00 98.50 193 TRP A N 1
ATOM 1461 C CA . TRP A 1 193 ? -2.416 -3.870 11.712 1.00 98.50 193 TRP A CA 1
ATOM 1462 C C . TRP A 1 193 ? -1.845 -2.451 11.788 1.00 98.50 193 TRP A C 1
ATOM 1464 O O . TRP A 1 193 ? -2.160 -1.681 12.694 1.00 98.50 193 TRP A O 1
ATOM 1474 N N . ARG A 1 194 ? -1.046 -2.074 10.788 1.00 98.50 194 ARG A N 1
ATOM 1475 C CA . ARG A 1 194 ? -0.516 -0.710 10.618 1.00 98.50 194 ARG A CA 1
ATOM 1476 C C . ARG A 1 194 ? -1.586 0.258 10.115 1.00 98.50 194 ARG A C 1
ATOM 1478 O O . ARG A 1 194 ? -1.584 1.420 10.498 1.00 98.50 194 ARG A O 1
ATOM 1485 N N . SER A 1 195 ? -2.511 -0.225 9.287 1.00 98.81 195 SER A N 1
ATOM 1486 C CA . SER A 1 195 ? -3.702 0.514 8.865 1.00 98.81 195 SER A CA 1
ATOM 1487 C C . SER A 1 195 ? -4.845 -0.440 8.523 1.00 98.81 195 SER A C 1
ATOM 1489 O O . SER A 1 195 ? -4.607 -1.520 7.984 1.00 98.81 195 SER A O 1
ATOM 1491 N N . GLY A 1 196 ? -6.080 -0.086 8.875 1.00 98.75 196 GLY A N 1
ATOM 1492 C CA . GLY A 1 196 ? -7.271 -0.913 8.669 1.00 98.75 196 GLY A CA 1
ATOM 1493 C C . GLY A 1 196 ? -7.876 -0.798 7.260 1.00 98.75 196 GLY A C 1
ATOM 1494 O O . GLY A 1 196 ? -7.661 0.197 6.561 1.00 98.75 196 GLY A O 1
ATOM 1495 N N . PRO A 1 197 ? -8.657 -1.803 6.816 1.00 98.75 197 PRO A N 1
ATOM 1496 C CA . PRO A 1 197 ? -9.349 -1.760 5.532 1.00 98.75 197 PRO A CA 1
ATOM 1497 C C . PRO A 1 197 ? -10.439 -0.686 5.515 1.00 98.75 197 PRO A C 1
ATOM 1499 O O . PRO A 1 197 ? -11.019 -0.345 6.543 1.00 98.75 197 PRO A O 1
ATOM 1502 N N . ILE A 1 198 ? -10.759 -0.197 4.317 1.00 98.56 198 ILE A N 1
ATOM 1503 C CA . ILE A 1 198 ? -11.842 0.763 4.084 1.00 98.56 198 ILE A CA 1
ATOM 1504 C C . ILE A 1 198 ? -12.646 0.350 2.855 1.00 98.56 198 ILE A C 1
ATOM 1506 O O . ILE A 1 198 ? -12.112 -0.293 1.949 1.00 98.56 198 ILE A O 1
ATOM 1510 N N . LEU A 1 199 ? -13.913 0.774 2.804 1.00 98.00 199 LEU A N 1
ATOM 1511 C CA . LEU A 1 199 ? -14.752 0.733 1.597 1.00 98.00 199 LEU A CA 1
ATOM 1512 C C . LEU A 1 199 ? -14.895 -0.656 0.944 1.00 98.00 199 LEU A C 1
ATOM 1514 O O . LEU A 1 199 ? -15.200 -0.741 -0.241 1.00 98.00 199 LEU A O 1
ATOM 1518 N N . ASN A 1 200 ? -14.666 -1.737 1.702 1.00 98.31 200 ASN A N 1
ATOM 1519 C CA . ASN A 1 200 ? -14.681 -3.111 1.194 1.00 98.31 200 ASN A CA 1
ATOM 1520 C C . ASN A 1 200 ? -13.809 -3.290 -0.070 1.00 98.31 200 ASN A C 1
ATOM 1522 O O . ASN A 1 200 ? -14.213 -3.923 -1.047 1.00 98.31 200 ASN A O 1
ATOM 1526 N N . ARG A 1 201 ? -12.634 -2.653 -0.086 1.00 98.44 201 ARG A N 1
ATOM 1527 C CA . ARG A 1 201 ? -11.735 -2.638 -1.246 1.00 98.44 201 ARG A CA 1
ATOM 1528 C C . ARG A 1 201 ? -10.979 -3.948 -1.423 1.00 98.44 201 ARG A C 1
ATOM 1530 O O . ARG A 1 201 ? -10.736 -4.687 -0.470 1.00 98.44 201 ARG A O 1
ATOM 1537 N N . GLY A 1 202 ? -10.562 -4.190 -2.660 1.00 98.62 202 GLY A N 1
ATOM 1538 C CA . GLY A 1 202 ? -9.679 -5.274 -3.053 1.00 98.62 202 GLY A CA 1
ATOM 1539 C C . GLY A 1 202 ? -8.385 -5.277 -2.240 1.00 98.62 202 GLY A C 1
ATOM 1540 O O . GLY A 1 202 ? -7.703 -4.255 -2.112 1.00 98.62 202 GLY A O 1
ATOM 1541 N N . ALA A 1 203 ? -8.046 -6.446 -1.714 1.00 98.88 203 ALA A N 1
ATOM 1542 C CA . ALA A 1 203 ? -6.859 -6.702 -0.922 1.00 98.88 203 ALA A CA 1
ATOM 1543 C C . ALA A 1 203 ? -6.256 -8.066 -1.272 1.00 98.88 203 ALA A C 1
ATOM 1545 O O . ALA A 1 203 ? -6.950 -8.967 -1.750 1.00 98.88 203 ALA A O 1
ATOM 1546 N N . ILE A 1 204 ? -4.964 -8.197 -0.992 1.00 98.88 204 ILE A N 1
ATOM 1547 C CA . ILE A 1 204 ? -4.219 -9.454 -0.983 1.00 98.88 204 ILE A CA 1
ATOM 1548 C C . ILE A 1 204 ? -3.737 -9.722 0.444 1.00 98.88 204 ILE A C 1
ATOM 1550 O O . ILE A 1 204 ? -3.316 -8.799 1.144 1.00 98.88 204 ILE A O 1
ATOM 1554 N N . ALA A 1 205 ? -3.764 -10.982 0.860 1.00 98.88 205 ALA A N 1
ATOM 1555 C CA . ALA A 1 205 ? -3.112 -11.445 2.076 1.00 98.88 205 ALA A CA 1
ATOM 1556 C C . ALA A 1 205 ? -2.237 -12.665 1.791 1.00 98.88 205 ALA A C 1
ATOM 1558 O O . ALA A 1 205 ? -2.493 -13.402 0.838 1.00 98.88 205 ALA A O 1
ATOM 1559 N N . TRP A 1 206 ? -1.186 -12.859 2.586 1.00 98.88 206 TRP A N 1
ATOM 1560 C CA . TRP A 1 206 ? -0.214 -13.930 2.385 1.00 98.88 206 TRP A CA 1
ATOM 1561 C C . TRP A 1 206 ? 0.485 -14.354 3.680 1.00 98.88 206 TRP A C 1
ATOM 1563 O O . TRP A 1 206 ? 0.459 -13.657 4.699 1.00 98.88 206 TRP A O 1
ATOM 1573 N N . ASN A 1 207 ? 1.130 -15.518 3.632 1.00 98.56 207 ASN A N 1
ATOM 1574 C CA . ASN A 1 207 ? 1.995 -16.036 4.690 1.00 98.56 207 ASN A CA 1
ATOM 1575 C C . ASN A 1 207 ? 3.399 -16.363 4.149 1.00 98.56 207 ASN A C 1
ATOM 1577 O O . ASN A 1 207 ? 3.657 -16.273 2.949 1.00 98.56 207 ASN A O 1
ATOM 1581 N N . ASP A 1 208 ? 4.308 -16.751 5.042 1.00 97.56 208 ASP A N 1
ATOM 1582 C CA . ASP A 1 208 ? 5.711 -17.044 4.697 1.00 97.56 208 ASP A CA 1
ATOM 1583 C C . ASP A 1 208 ? 5.909 -18.428 4.062 1.00 97.56 208 ASP A C 1
ATOM 1585 O O . ASP A 1 208 ? 7.025 -18.804 3.725 1.00 97.56 208 ASP A O 1
ATOM 1589 N N . GLN A 1 209 ? 4.824 -19.183 3.872 1.00 97.38 209 GLN A N 1
ATOM 1590 C CA . GLN A 1 209 ? 4.815 -20.453 3.137 1.00 97.38 209 GLN A CA 1
ATOM 1591 C C . GLN A 1 209 ? 4.463 -20.241 1.653 1.00 97.38 209 GLN A C 1
ATOM 1593 O O . GLN A 1 209 ? 4.337 -21.197 0.890 1.00 97.38 209 GLN A O 1
ATOM 1598 N N . GLY A 1 210 ? 4.263 -18.984 1.245 1.00 97.25 210 GLY A N 1
ATOM 1599 C CA . GLY A 1 210 ? 3.927 -18.598 -0.119 1.00 97.25 210 GLY A CA 1
ATOM 1600 C C . GLY A 1 210 ? 2.465 -18.813 -0.505 1.00 97.25 210 GLY A C 1
ATOM 1601 O O . GLY A 1 210 ? 2.130 -18.735 -1.686 1.00 97.25 210 GLY A O 1
ATOM 1602 N N . GLN A 1 211 ? 1.582 -19.061 0.465 1.00 98.44 211 GLN A N 1
ATOM 1603 C CA . GLN A 1 211 ? 0.140 -19.085 0.230 1.00 98.44 211 GLN A CA 1
ATOM 1604 C C . GLN A 1 211 ? -0.405 -17.657 0.179 1.00 98.44 211 GLN A C 1
ATOM 1606 O O . GLN A 1 211 ? 0.067 -16.773 0.898 1.00 98.44 211 GLN A O 1
ATOM 1611 N N . THR A 1 212 ? -1.426 -17.442 -0.650 1.00 98.62 212 THR A N 1
ATOM 1612 C CA . THR A 1 212 ? -2.061 -16.133 -0.834 1.00 98.62 212 THR A CA 1
ATOM 1613 C C . THR A 1 212 ? -3.579 -16.258 -0.891 1.00 98.62 212 THR A C 1
ATOM 1615 O O . THR A 1 212 ? -4.115 -17.314 -1.230 1.00 98.62 212 THR A O 1
ATOM 1618 N N . THR A 1 213 ? -4.275 -15.168 -0.582 1.00 98.69 213 THR A N 1
ATOM 1619 C CA . THR A 1 213 ? -5.701 -14.998 -0.867 1.00 98.69 213 THR A CA 1
ATOM 1620 C C . THR A 1 213 ? -5.971 -13.583 -1.361 1.00 98.69 213 THR A C 1
ATOM 1622 O O . THR A 1 213 ? -5.255 -12.643 -1.007 1.00 98.69 213 THR A O 1
ATOM 1625 N N . PHE A 1 214 ? -7.010 -13.438 -2.177 1.00 98.75 214 PHE A N 1
ATOM 1626 C CA . PHE A 1 214 ? -7.495 -12.163 -2.689 1.00 98.75 214 PHE A CA 1
ATOM 1627 C C . PHE A 1 214 ? -8.980 -12.025 -2.380 1.00 98.75 214 PHE A C 1
ATOM 1629 O O . PHE A 1 214 ? -9.714 -13.007 -2.286 1.00 98.75 214 PHE A O 1
ATOM 1636 N N . GLY A 1 215 ? -9.439 -10.790 -2.239 1.00 98.56 215 GLY A N 1
ATOM 1637 C CA . GLY A 1 215 ? -10.849 -10.518 -2.011 1.00 98.56 215 GLY A CA 1
ATOM 1638 C C . GLY A 1 215 ? -11.104 -9.062 -1.683 1.00 98.56 215 GLY A C 1
ATOM 1639 O O . GLY A 1 215 ? -10.185 -8.251 -1.606 1.00 98.56 215 GLY A O 1
ATOM 1640 N N . ARG A 1 216 ? -12.378 -8.731 -1.500 1.00 98.75 216 ARG A N 1
ATOM 1641 C CA . ARG A 1 216 ? -12.820 -7.428 -1.003 1.00 98.75 216 ARG A CA 1
ATOM 1642 C C . ARG A 1 216 ? -12.864 -7.483 0.512 1.00 98.75 216 ARG A C 1
ATOM 1644 O O . ARG A 1 216 ? -13.635 -8.269 1.042 1.00 98.75 216 ARG A O 1
ATOM 1651 N N . LEU A 1 217 ? -11.992 -6.731 1.171 1.00 98.81 217 LEU A N 1
ATOM 1652 C CA . LEU A 1 217 ? -11.700 -6.892 2.590 1.00 98.81 217 LEU A CA 1
ATOM 1653 C C . LEU A 1 217 ? -12.411 -5.835 3.435 1.00 98.81 217 LEU A C 1
ATOM 1655 O O . LEU A 1 217 ? -12.297 -4.633 3.183 1.00 98.81 217 LEU A O 1
ATOM 1659 N N . SER A 1 218 ? -13.047 -6.289 4.509 1.00 98.62 218 SER A N 1
ATOM 1660 C CA . SER A 1 218 ? -13.497 -5.456 5.621 1.00 98.62 218 SER A CA 1
ATOM 1661 C C . SER A 1 218 ? -13.003 -6.015 6.959 1.00 98.62 218 SER A C 1
ATOM 1663 O O . SER A 1 218 ? -12.658 -7.192 7.079 1.00 98.62 218 SER A O 1
ATOM 1665 N N . LEU A 1 219 ? -12.936 -5.145 7.967 1.00 98.69 219 LEU A N 1
ATOM 1666 C CA . LEU A 1 219 ? -12.576 -5.469 9.346 1.00 98.69 219 LEU A CA 1
ATOM 1667 C C . LEU A 1 219 ? -13.601 -4.805 10.260 1.00 98.69 219 LEU A C 1
ATOM 1669 O O . LEU A 1 219 ? -13.894 -3.619 10.109 1.00 98.69 219 LEU A O 1
ATOM 1673 N N . SER A 1 220 ? -14.120 -5.567 11.212 1.00 98.31 220 SER A N 1
ATOM 1674 C CA . SER A 1 220 ? -14.915 -5.044 12.319 1.00 98.31 220 SER A CA 1
ATOM 1675 C C . SER A 1 220 ? -14.275 -5.461 13.631 1.00 98.31 220 SER A C 1
ATOM 1677 O O . SER A 1 220 ? -13.931 -6.634 13.798 1.00 98.31 220 SER A O 1
ATOM 1679 N N . GLU A 1 221 ? -14.151 -4.519 14.559 1.00 98.75 221 GLU A N 1
ATOM 1680 C CA . GLU A 1 221 ? -13.671 -4.782 15.910 1.00 98.75 221 GLU A CA 1
ATOM 1681 C C . GLU A 1 221 ? -14.823 -4.642 16.898 1.00 98.75 221 GLU A C 1
ATOM 1683 O O . GLU A 1 221 ? -15.401 -3.566 17.052 1.00 98.75 221 GLU A O 1
ATOM 1688 N N . ILE A 1 222 ? -15.164 -5.740 17.566 1.00 98.81 222 ILE A N 1
ATOM 1689 C CA . ILE A 1 222 ? -16.156 -5.741 18.634 1.00 98.81 222 ILE A CA 1
ATOM 1690 C C . ILE A 1 222 ? -15.446 -5.389 19.936 1.00 98.81 222 ILE A C 1
ATOM 1692 O O . ILE A 1 222 ? -14.604 -6.146 20.420 1.00 98.81 222 ILE A O 1
ATOM 1696 N N . ILE A 1 223 ? -15.797 -4.237 20.497 1.00 98.81 223 ILE A N 1
ATOM 1697 C CA . ILE A 1 223 ? -15.334 -3.763 21.799 1.00 98.81 223 ILE A CA 1
ATOM 1698 C C . ILE A 1 223 ? -16.391 -4.173 22.822 1.00 98.81 223 ILE A C 1
ATOM 1700 O O . ILE A 1 223 ? -17.522 -3.689 22.776 1.00 98.81 223 ILE A O 1
ATOM 1704 N N . THR A 1 224 ? -16.036 -5.085 23.722 1.00 98.81 224 THR A N 1
ATOM 1705 C CA . THR A 1 224 ? -16.919 -5.598 24.776 1.00 98.81 224 THR A CA 1
ATOM 1706 C C . THR A 1 224 ? -16.511 -5.006 26.119 1.00 98.81 224 THR A C 1
ATOM 1708 O O . THR A 1 224 ? -15.352 -5.125 26.513 1.00 98.81 224 THR A O 1
ATOM 1711 N N . THR A 1 225 ? -17.445 -4.371 26.822 1.00 98.62 225 THR A N 1
ATOM 1712 C CA . THR A 1 225 ? -17.216 -3.833 28.169 1.00 98.62 225 THR A CA 1
ATOM 1713 C C . THR A 1 225 ? -17.260 -4.939 29.227 1.00 98.62 225 THR A C 1
ATOM 1715 O O . THR A 1 225 ? -17.807 -6.018 28.995 1.00 98.62 225 THR A O 1
ATOM 1718 N N . GLY A 1 226 ? -16.763 -4.658 30.434 1.00 96.88 226 GLY A N 1
ATOM 1719 C CA . GLY A 1 226 ? -16.896 -5.558 31.587 1.00 96.88 226 GLY A CA 1
ATOM 1720 C C . GLY A 1 226 ? -18.351 -5.867 31.979 1.00 96.88 226 GLY A C 1
ATOM 1721 O O . GLY A 1 226 ? -18.612 -6.906 32.573 1.00 96.88 226 GLY A O 1
ATOM 1722 N N . SER A 1 227 ? -19.307 -5.008 31.601 1.00 96.25 227 SER A N 1
ATOM 1723 C CA . SER A 1 227 ? -20.752 -5.244 31.760 1.00 96.25 227 SER A CA 1
ATOM 1724 C C . SER A 1 227 ? -21.372 -6.071 30.622 1.00 96.25 227 SER A C 1
ATOM 1726 O O . SER A 1 227 ? -22.565 -6.362 30.656 1.00 96.25 227 SER A O 1
ATOM 1728 N N . GLY A 1 228 ? -20.590 -6.443 29.602 1.00 97.25 228 GLY A N 1
ATOM 1729 C CA . GLY A 1 228 ? -21.038 -7.214 28.440 1.00 97.25 228 GLY A CA 1
ATOM 1730 C C . GLY A 1 228 ? -21.651 -6.383 27.307 1.00 97.25 228 GLY A C 1
ATOM 1731 O O . GLY A 1 228 ? -22.057 -6.954 26.293 1.00 97.25 228 GLY A O 1
ATOM 1732 N N . GLN A 1 229 ? -21.704 -5.051 27.431 1.00 97.94 229 GLN A N 1
ATOM 1733 C CA . GLN A 1 229 ? -22.152 -4.174 26.345 1.00 97.94 229 GLN A CA 1
ATOM 1734 C C . GLN A 1 229 ? -21.156 -4.223 25.184 1.00 97.94 229 GLN A C 1
ATOM 1736 O O . GLN A 1 229 ? -19.949 -4.336 25.393 1.00 97.94 229 GLN A O 1
ATOM 1741 N N . ARG A 1 230 ? -21.664 -4.139 23.951 1.00 98.31 230 ARG A N 1
ATOM 1742 C CA . ARG A 1 230 ? -20.856 -4.269 22.734 1.00 98.31 230 ARG A CA 1
ATOM 1743 C C . ARG A 1 230 ? -20.958 -3.025 21.867 1.00 98.31 230 ARG A C 1
ATOM 1745 O O . ARG A 1 230 ? -22.055 -2.595 21.522 1.00 98.31 230 ARG A O 1
ATOM 1752 N N . LEU A 1 231 ? -19.804 -2.505 21.474 1.00 98.69 231 LEU A N 1
ATOM 1753 C CA . LEU A 1 231 ? -19.642 -1.463 20.467 1.00 98.69 231 LEU A CA 1
ATOM 1754 C C . LEU A 1 231 ? -18.899 -2.054 19.268 1.00 98.69 231 LEU A C 1
ATOM 1756 O O . LEU A 1 231 ? -18.085 -2.961 19.426 1.00 98.69 231 LEU A O 1
ATOM 1760 N N . THR A 1 232 ? -19.167 -1.541 18.070 1.00 98.62 232 THR A N 1
ATOM 1761 C CA . THR A 1 232 ? -18.449 -1.958 16.858 1.00 98.62 232 THR A CA 1
ATOM 1762 C C . THR A 1 232 ? -17.612 -0.796 16.348 1.00 98.62 232 THR A C 1
ATOM 1764 O O . THR A 1 232 ? -18.161 0.234 15.965 1.00 98.62 232 THR A O 1
ATOM 1767 N N . ALA A 1 233 ? -16.291 -0.963 16.333 1.00 98.69 233 ALA A N 1
ATOM 1768 C CA . ALA A 1 233 ? -15.382 -0.061 15.643 1.00 98.69 233 ALA A CA 1
ATOM 1769 C C . ALA A 1 233 ? -15.139 -0.566 14.216 1.00 98.69 233 ALA A C 1
ATOM 1771 O O . ALA A 1 233 ? -14.840 -1.741 13.991 1.00 98.69 233 ALA A O 1
ATOM 1772 N N . ASN A 1 234 ? -15.289 0.331 13.243 1.00 98.00 234 ASN A N 1
ATOM 1773 C CA . ASN A 1 234 ? -15.164 0.012 11.817 1.00 98.00 234 ASN A CA 1
ATOM 1774 C C . ASN A 1 234 ? -13.907 0.610 11.178 1.00 98.00 234 ASN A C 1
ATOM 1776 O O . ASN A 1 234 ? -13.630 0.348 10.010 1.00 98.00 234 ASN A O 1
ATOM 1780 N N . TYR A 1 235 ? -13.152 1.412 11.930 1.00 98.75 235 TYR A N 1
ATOM 1781 C CA . TYR A 1 235 ? -11.957 2.089 11.444 1.00 98.75 235 TYR A CA 1
ATOM 1782 C C . TYR A 1 235 ? -10.813 1.866 12.425 1.00 98.75 235 TYR A C 1
ATOM 1784 O O . TYR A 1 235 ? -10.905 2.245 13.587 1.00 98.75 235 TYR A O 1
ATOM 1792 N N . LEU A 1 236 ? -9.722 1.279 11.950 1.00 98.88 236 LEU A N 1
ATOM 1793 C CA . LEU A 1 236 ? -8.521 1.020 12.738 1.00 98.88 236 LEU A CA 1
ATOM 1794 C C . LEU A 1 236 ? -7.346 1.737 12.080 1.00 98.88 236 LEU A C 1
ATOM 1796 O O . LEU A 1 236 ? -7.138 1.545 10.883 1.00 98.88 236 LEU A O 1
ATOM 1800 N N . ASN A 1 237 ? -6.586 2.541 12.831 1.00 98.81 237 ASN A N 1
ATOM 1801 C CA . ASN A 1 237 ? -5.342 3.177 12.368 1.00 98.81 237 ASN A CA 1
ATOM 1802 C C . ASN A 1 237 ? -5.475 3.763 10.941 1.00 98.81 237 ASN A C 1
ATOM 1804 O O . ASN A 1 237 ? -4.713 3.418 10.034 1.00 98.81 237 ASN A O 1
ATOM 1808 N N . SER A 1 238 ? -6.510 4.572 10.695 1.00 98.69 238 SER A N 1
ATOM 1809 C CA . SER A 1 238 ? -6.870 5.014 9.340 1.00 98.69 238 SER A CA 1
ATOM 1810 C C . SER A 1 238 ? -6.929 6.532 9.218 1.00 98.69 238 SER A C 1
ATOM 1812 O O . SER A 1 238 ? -7.457 7.217 10.097 1.00 98.69 238 SER A O 1
ATOM 1814 N N . GLY A 1 239 ? -6.444 7.050 8.086 1.00 98.31 239 GLY A N 1
ATOM 1815 C CA . GLY A 1 239 ? -6.680 8.430 7.664 1.00 98.31 239 GLY A CA 1
ATOM 1816 C C . GLY A 1 239 ? -8.048 8.639 7.007 1.00 98.31 239 GLY A C 1
ATOM 1817 O O . GLY A 1 239 ? -8.378 9.764 6.632 1.00 98.31 239 GLY A O 1
ATOM 1818 N N . TYR A 1 240 ? -8.838 7.575 6.823 1.00 98.38 240 TYR A N 1
ATOM 1819 C CA . TYR A 1 240 ? -10.169 7.659 6.235 1.00 98.38 240 TYR A CA 1
ATOM 1820 C C . TYR A 1 240 ? -11.189 8.080 7.293 1.00 98.38 240 TYR A C 1
ATOM 1822 O O . TYR A 1 240 ? -11.451 7.362 8.259 1.00 98.38 240 TYR A O 1
ATOM 1830 N N . VAL A 1 241 ? -11.760 9.267 7.106 1.00 98.12 241 VAL A N 1
ATOM 1831 C CA . VAL A 1 241 ? -12.685 9.876 8.061 1.00 98.12 241 VAL A CA 1
ATOM 1832 C C . VAL A 1 241 ? -14.119 9.643 7.613 1.00 98.12 241 VAL A C 1
ATOM 1834 O O . VAL A 1 241 ? -14.503 10.020 6.507 1.00 98.12 241 VAL A O 1
ATOM 1837 N N . GLN A 1 242 ? -14.907 9.041 8.497 1.00 98.06 242 GLN A N 1
ATOM 1838 C CA . GLN A 1 242 ? -16.355 8.877 8.403 1.00 98.06 242 GLN A CA 1
ATOM 1839 C C . GLN A 1 242 ? -16.953 8.984 9.807 1.00 98.06 242 GLN A C 1
ATOM 1841 O O . GLN A 1 242 ? -16.242 8.811 10.801 1.00 98.06 242 GLN A O 1
ATOM 1846 N N . ARG A 1 243 ? -18.261 9.242 9.886 1.00 98.31 243 ARG A N 1
ATOM 1847 C CA . ARG A 1 243 ? -19.015 9.069 11.136 1.00 98.31 243 ARG A CA 1
ATOM 1848 C C . ARG A 1 243 ? -18.930 7.604 11.573 1.00 98.31 243 ARG A C 1
ATOM 1850 O O . ARG A 1 243 ? -19.004 6.720 10.723 1.00 98.31 243 ARG A O 1
ATOM 1857 N N . GLY A 1 244 ? -18.768 7.350 12.867 1.00 98.44 244 GLY A N 1
ATOM 1858 C CA . GLY A 1 244 ? -18.513 6.002 13.378 1.00 98.44 244 GLY A CA 1
ATOM 1859 C C . GLY A 1 244 ? -17.524 5.976 14.539 1.00 98.44 244 GLY A C 1
ATOM 1860 O O . GLY A 1 244 ? -17.020 7.012 14.971 1.00 98.44 244 GLY A O 1
ATOM 1861 N N . ILE A 1 245 ? -17.224 4.763 15.002 1.00 98.88 245 ILE A N 1
ATOM 1862 C CA . ILE A 1 245 ? -16.213 4.504 16.029 1.00 98.88 245 ILE A CA 1
ATOM 1863 C C . ILE A 1 245 ? -14.911 4.087 15.339 1.00 98.88 245 ILE A C 1
ATOM 1865 O O . ILE A 1 245 ? -14.883 3.127 14.558 1.00 98.88 245 ILE A O 1
ATOM 1869 N N . ALA A 1 246 ? -13.836 4.811 15.635 1.00 98.88 246 ALA A N 1
ATOM 1870 C CA . ALA A 1 246 ? -12.482 4.514 15.193 1.00 98.88 246 ALA A CA 1
ATOM 1871 C C . ALA A 1 246 ? -11.582 4.140 16.380 1.00 98.88 246 ALA A C 1
ATOM 1873 O O . ALA A 1 246 ? -11.815 4.573 17.507 1.00 98.88 246 ALA A O 1
ATOM 1874 N N . ARG A 1 247 ? -10.532 3.359 16.127 1.00 98.88 247 ARG A N 1
ATOM 1875 C CA . ARG A 1 247 ? -9.529 2.970 17.120 1.00 98.88 247 ARG A CA 1
ATOM 1876 C C . ARG A 1 247 ? -8.126 3.271 16.604 1.00 98.88 247 ARG A C 1
ATOM 1878 O O . ARG A 1 247 ? -7.803 2.958 15.458 1.00 98.88 247 ARG A O 1
ATOM 1885 N N . TYR A 1 248 ? -7.294 3.865 17.455 1.00 98.88 248 TYR A N 1
ATOM 1886 C CA . TYR A 1 248 ? -5.897 4.175 17.153 1.00 98.88 248 TYR A CA 1
ATOM 1887 C C . TYR A 1 248 ? -4.982 3.523 18.187 1.00 98.88 248 TYR A C 1
ATOM 1889 O O . TYR A 1 248 ? -5.093 3.772 19.382 1.00 98.88 248 TYR A O 1
ATOM 1897 N N . THR A 1 249 ? -4.095 2.658 17.713 1.00 98.81 249 THR A N 1
ATOM 1898 C CA . THR A 1 249 ? -3.135 1.876 18.514 1.00 98.81 249 THR A CA 1
ATOM 1899 C C . THR A 1 249 ? -1.720 2.433 18.353 1.00 98.81 249 THR A C 1
ATOM 1901 O O . THR A 1 249 ? -1.510 3.235 17.442 1.00 98.81 249 THR A O 1
ATOM 1904 N N . PRO A 1 250 ? -0.719 1.958 19.115 1.00 98.50 250 PRO A N 1
ATOM 1905 C CA . PRO A 1 250 ? 0.676 2.364 18.927 1.00 98.50 250 PRO A CA 1
ATOM 1906 C C . PRO A 1 250 ? 1.237 2.116 17.516 1.00 98.50 250 PRO A C 1
ATOM 1908 O O . PRO A 1 250 ? 2.239 2.714 17.145 1.00 98.50 250 PRO A O 1
ATOM 1911 N N . ALA A 1 251 ? 0.595 1.259 16.710 1.00 98.06 251 ALA A N 1
ATOM 1912 C CA . ALA A 1 251 ? 0.955 1.047 15.308 1.00 98.06 251 ALA A CA 1
ATOM 1913 C C . ALA A 1 251 ? 0.600 2.224 14.375 1.00 98.06 251 ALA A C 1
ATOM 1915 O O . ALA A 1 251 ? 1.062 2.225 13.230 1.00 98.06 251 ALA A O 1
ATOM 1916 N N . TRP A 1 252 ? -0.232 3.168 14.842 1.00 98.44 252 TRP A N 1
ATOM 1917 C CA . TRP A 1 252 ? -0.507 4.438 14.173 1.00 98.44 252 TRP A CA 1
ATOM 1918 C C . TRP A 1 252 ? 0.720 5.336 14.297 1.00 98.44 252 TRP A C 1
ATOM 1920 O O . TRP A 1 252 ? 1.632 5.203 13.506 1.00 98.44 252 TRP A O 1
ATOM 1930 N N . ASP A 1 253 ? 0.793 6.172 15.322 1.00 96.88 253 ASP A N 1
ATOM 1931 C CA . ASP A 1 253 ? 1.903 7.069 15.628 1.00 96.88 253 ASP A CA 1
ATOM 1932 C C . ASP A 1 253 ? 1.974 7.194 17.169 1.00 96.88 253 ASP A C 1
ATOM 1934 O O . ASP A 1 253 ? 1.032 6.782 17.853 1.00 96.88 253 ASP A O 1
ATOM 1938 N N . PRO A 1 254 ? 3.018 7.800 17.768 1.00 97.56 254 PRO A N 1
ATOM 1939 C CA . PRO A 1 254 ? 3.057 8.044 19.219 1.00 97.56 254 PRO A CA 1
ATOM 1940 C C . PRO A 1 254 ? 1.892 8.899 19.752 1.00 97.56 254 PRO A C 1
ATOM 1942 O O . PRO A 1 254 ? 1.622 8.936 20.953 1.00 97.56 254 PRO A O 1
ATOM 1945 N N . SER A 1 255 ? 1.200 9.612 18.865 1.00 98.06 255 SER A N 1
ATOM 1946 C CA . SER A 1 255 ? 0.069 10.468 19.195 1.00 98.06 255 SER A CA 1
ATOM 1947 C C . SER A 1 255 ? -0.964 10.507 18.078 1.00 98.06 255 SER A C 1
ATOM 1949 O O . SER A 1 255 ? -0.630 10.376 16.904 1.00 98.06 255 SER A O 1
ATOM 1951 N N . TYR A 1 256 ? -2.200 10.808 18.444 1.00 98.62 256 TYR A N 1
ATOM 1952 C CA . TYR A 1 256 ? -3.296 11.117 17.547 1.00 98.62 256 TYR A CA 1
ATOM 1953 C C . TYR A 1 256 ? -3.548 12.628 17.482 1.00 98.62 256 TYR A C 1
ATOM 1955 O O . TYR A 1 256 ? -3.496 13.316 18.501 1.00 98.62 256 TYR A O 1
ATOM 1963 N N . ILE A 1 257 ? -3.863 13.130 16.289 1.00 98.38 257 ILE A N 1
ATOM 1964 C CA . ILE A 1 257 ? -4.380 14.484 16.069 1.00 98.38 257 ILE A CA 1
ATOM 1965 C C . ILE A 1 257 ? -5.772 14.335 15.430 1.00 98.38 257 ILE A C 1
ATOM 1967 O O . ILE A 1 257 ? -5.888 13.579 14.457 1.00 98.38 257 ILE A O 1
ATOM 1971 N N . PRO A 1 258 ? -6.812 15.031 15.931 1.00 98.38 258 PRO A N 1
ATOM 1972 C CA . PRO A 1 258 ? -8.174 14.963 15.407 1.00 98.38 258 PRO A CA 1
ATOM 1973 C C . PRO A 1 258 ? -8.237 15.159 13.900 1.00 98.38 258 PRO A C 1
ATOM 1975 O O . PRO A 1 258 ? -7.675 16.116 13.359 1.00 98.38 258 PRO A O 1
ATOM 1978 N N . LEU A 1 259 ? -8.952 14.265 13.219 1.00 98.25 259 LEU A N 1
ATOM 1979 C CA . LEU A 1 259 ? -9.114 14.322 11.760 1.00 98.25 259 LEU A CA 1
ATOM 1980 C C . LEU A 1 259 ? -10.454 14.943 11.339 1.00 98.25 259 LEU A C 1
ATOM 1982 O O . LEU A 1 259 ? -10.663 15.214 10.156 1.00 98.25 259 LEU A O 1
ATOM 1986 N N . SER A 1 260 ? -11.349 15.175 12.298 1.00 98.50 260 SER A N 1
ATOM 1987 C CA . SER A 1 260 ? -12.599 15.915 12.138 1.00 98.50 260 SER A CA 1
ATOM 1988 C C . SER A 1 260 ? -12.873 16.811 13.346 1.00 98.50 260 SER A C 1
ATOM 1990 O O . SER A 1 260 ? -12.223 16.691 14.382 1.00 98.50 260 SER A O 1
ATOM 1992 N N . ASP A 1 261 ? -13.802 17.751 13.184 1.00 98.38 261 ASP A N 1
ATOM 1993 C CA . ASP A 1 261 ? -14.285 18.581 14.285 1.00 98.38 261 ASP A CA 1
ATOM 1994 C C . ASP A 1 261 ? -15.217 17.765 15.196 1.00 98.38 261 ASP A C 1
ATOM 1996 O O . ASP A 1 261 ? -15.927 16.868 14.735 1.00 98.38 261 ASP A O 1
ATOM 2000 N N . ASN A 1 262 ? -15.285 18.156 16.469 1.00 98.19 262 ASN A N 1
ATOM 2001 C CA . ASN A 1 262 ? -16.199 17.603 17.475 1.00 98.19 262 ASN A CA 1
ATOM 2002 C C . ASN A 1 262 ? -16.074 16.081 17.687 1.00 98.19 262 ASN A C 1
ATOM 2004 O O . ASN A 1 262 ? -17.081 15.379 17.809 1.00 98.19 262 ASN A O 1
ATOM 2008 N N . GLU A 1 263 ? -14.848 15.566 17.743 1.00 98.69 263 GLU A N 1
ATOM 2009 C CA . GLU A 1 263 ? -14.598 14.177 18.131 1.00 98.69 263 GLU A CA 1
ATOM 2010 C C . GLU A 1 263 ? -14.660 14.020 19.659 1.00 98.69 263 GLU A C 1
ATOM 2012 O O . GLU A 1 263 ? -14.386 14.954 20.418 1.00 98.69 263 GLU A O 1
ATOM 2017 N N . GLN A 1 264 ? -15.003 12.821 20.127 1.00 98.62 264 GLN A N 1
ATOM 2018 C CA . GLN A 1 264 ? -14.813 12.410 21.521 1.00 98.62 264 GLN A CA 1
ATOM 2019 C C . GLN A 1 264 ? -13.734 11.336 21.574 1.00 98.62 264 GLN A C 1
ATOM 2021 O O . GLN A 1 264 ? -13.804 10.357 20.830 1.00 98.62 264 GLN A O 1
ATOM 2026 N N . VAL A 1 265 ? -12.747 11.503 22.452 1.00 98.75 265 VAL A N 1
ATOM 2027 C CA . VAL A 1 265 ? -11.692 10.507 22.671 1.00 98.75 265 VAL A CA 1
ATOM 2028 C C . VAL A 1 265 ? -11.858 9.826 24.015 1.00 98.75 265 VAL A C 1
ATOM 2030 O O . VAL A 1 265 ? -12.091 10.487 25.022 1.00 98.75 265 VAL A O 1
ATOM 2033 N N . TYR A 1 266 ? -11.667 8.510 24.022 1.00 98.88 266 TYR A N 1
ATOM 2034 C CA . TYR A 1 266 ? -11.551 7.682 25.215 1.00 98.88 266 TYR A CA 1
ATOM 2035 C C . TYR A 1 266 ? -10.155 7.063 25.225 1.00 98.88 266 TYR A C 1
ATOM 2037 O O . TYR A 1 266 ? -9.763 6.371 24.280 1.00 98.88 266 TYR A O 1
ATOM 2045 N N . VAL A 1 267 ? -9.395 7.341 26.280 1.00 98.88 267 VAL A N 1
ATOM 2046 C CA . VAL A 1 267 ? -8.047 6.809 26.486 1.00 98.88 267 VAL A CA 1
ATOM 2047 C C . VAL A 1 267 ? -8.170 5.471 27.195 1.00 98.88 267 VAL A C 1
ATOM 2049 O O . VAL A 1 267 ? -8.821 5.383 28.236 1.00 98.88 267 VAL A O 1
ATOM 2052 N N . VAL A 1 268 ? -7.557 4.432 26.633 1.00 98.94 268 VAL A N 1
ATOM 2053 C CA . VAL A 1 268 ? -7.559 3.082 27.197 1.00 98.94 268 VAL A CA 1
ATOM 2054 C C . VAL A 1 268 ? -6.127 2.679 27.504 1.00 98.94 268 VAL A C 1
ATOM 2056 O O . VAL A 1 268 ? -5.280 2.730 26.616 1.00 98.94 268 VAL A O 1
ATOM 2059 N N . GLN A 1 269 ? -5.864 2.254 28.736 1.00 98.81 269 GLN A N 1
ATOM 2060 C CA . GLN A 1 269 ? -4.572 1.729 29.187 1.00 98.81 269 GLN A CA 1
ATOM 2061 C C . GLN A 1 269 ? -4.793 0.417 29.915 1.00 98.81 269 GLN A C 1
ATOM 2063 O O . GLN A 1 269 ? -5.747 0.302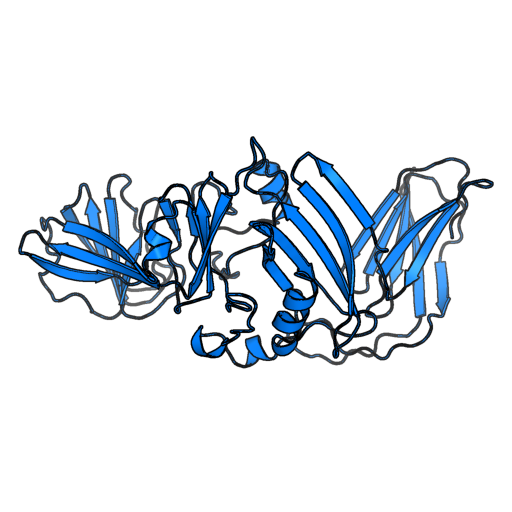 30.683 1.00 98.81 269 GLN A O 1
ATOM 2068 N N . ASN A 1 270 ? -3.950 -0.580 29.648 1.00 98.19 270 ASN A N 1
ATOM 2069 C CA . ASN A 1 270 ? -4.063 -1.907 30.249 1.00 98.19 270 ASN A CA 1
ATOM 2070 C C . ASN A 1 270 ? -5.509 -2.457 30.234 1.00 98.19 270 ASN A C 1
ATOM 2072 O O . ASN A 1 270 ? -6.033 -2.952 31.230 1.00 98.19 270 ASN A O 1
ATOM 2076 N N . SER A 1 271 ? -6.180 -2.324 29.084 1.00 98.44 271 SER A N 1
ATOM 2077 C CA . SER A 1 271 ? -7.575 -2.740 28.868 1.00 98.44 271 SER A CA 1
ATOM 2078 C C . SER A 1 271 ? -8.636 -2.017 29.716 1.00 98.44 271 SER A C 1
ATOM 2080 O O . SER A 1 271 ? -9.754 -2.510 29.817 1.00 98.44 271 SER A O 1
ATOM 2082 N N . GLN A 1 272 ? -8.347 -0.849 30.290 1.00 98.75 272 GLN A N 1
ATOM 2083 C CA . GLN A 1 272 ? -9.302 -0.051 31.063 1.00 98.75 272 GLN A CA 1
ATOM 2084 C C . GLN A 1 272 ? -9.372 1.393 30.551 1.00 98.75 272 GLN A C 1
ATOM 2086 O O . GLN A 1 272 ? -8.352 1.983 30.205 1.00 98.75 272 GLN A O 1
ATOM 2091 N N . VAL A 1 273 ? -10.573 1.977 30.497 1.00 98.81 273 VAL A N 1
ATOM 2092 C CA . VAL A 1 273 ? -10.748 3.402 30.177 1.00 98.81 273 VAL A CA 1
ATOM 2093 C C . VAL A 1 273 ? -10.181 4.246 31.317 1.00 98.81 273 VAL A C 1
ATOM 2095 O O . VAL A 1 273 ? -10.660 4.148 32.445 1.00 98.81 273 VAL A O 1
ATOM 2098 N N . THR A 1 274 ? -9.197 5.096 31.034 1.00 98.81 274 THR A N 1
ATOM 2099 C CA . THR A 1 274 ? -8.546 5.955 32.037 1.00 98.81 274 THR A CA 1
ATOM 2100 C C . THR A 1 274 ? -8.967 7.415 31.941 1.00 98.81 274 THR A C 1
ATOM 2102 O O . THR A 1 274 ? -8.948 8.120 32.948 1.00 98.81 274 THR A O 1
ATOM 2105 N N . ALA A 1 275 ? -9.388 7.875 30.762 1.00 98.56 275 ALA A N 1
ATOM 2106 C CA . ALA A 1 275 ? -9.839 9.247 30.564 1.00 98.56 275 ALA A CA 1
ATOM 2107 C C . ALA A 1 275 ? -10.772 9.390 29.356 1.00 98.56 275 ALA A C 1
ATOM 2109 O O . ALA A 1 275 ? -10.764 8.561 28.445 1.00 98.56 275 ALA A O 1
ATOM 2110 N N . GLN A 1 276 ? -11.531 10.485 29.334 1.00 98.06 276 GLN A N 1
ATOM 2111 C CA . GLN A 1 276 ? -12.340 10.916 28.199 1.00 98.06 276 GLN A CA 1
ATOM 2112 C C . GLN A 1 276 ? -12.168 12.425 27.994 1.00 98.06 276 GLN A C 1
ATOM 2114 O O . GLN A 1 276 ? -12.201 13.177 28.969 1.00 98.06 276 GLN A O 1
ATOM 2119 N N . TYR A 1 277 ? -12.025 12.874 26.744 1.00 97.62 277 TYR A N 1
ATOM 2120 C CA . TYR A 1 277 ? -11.910 14.297 26.413 1.00 97.62 277 TYR A CA 1
ATOM 2121 C C . TYR A 1 277 ? -12.703 14.660 25.149 1.00 97.62 277 TYR A C 1
ATOM 2123 O O . TYR A 1 277 ? -12.749 13.867 24.205 1.00 97.62 277 TYR A O 1
ATOM 2131 N N . PRO A 1 278 ? -13.275 15.876 25.076 1.00 97.88 278 PRO A N 1
ATOM 2132 C CA . PRO A 1 278 ? -13.702 16.442 23.806 1.00 97.88 278 PRO A CA 1
ATOM 2133 C C . PRO A 1 278 ? -12.484 16.880 22.982 1.00 97.88 278 PRO A C 1
ATOM 2135 O O . PRO A 1 278 ? -11.545 17.473 23.512 1.00 97.88 278 PRO A O 1
ATOM 2138 N N . LEU A 1 279 ? -12.538 16.650 21.673 1.00 98.19 279 LEU A N 1
ATOM 2139 C CA . LEU A 1 279 ? -11.591 17.157 20.682 1.00 98.19 279 LEU A CA 1
ATOM 2140 C C . LEU A 1 279 ? -12.372 18.040 19.693 1.00 98.19 279 LEU A C 1
ATOM 2142 O O . LEU A 1 279 ? -12.898 17.553 18.689 1.00 98.19 279 LEU A O 1
ATOM 2146 N N . PRO A 1 280 ? -12.536 19.342 19.995 1.00 97.38 280 PRO A N 1
ATOM 2147 C CA . PRO A 1 280 ? -13.518 20.183 19.313 1.00 97.38 280 PRO A CA 1
ATOM 2148 C C . PRO A 1 280 ? -13.136 20.525 17.872 1.00 97.38 280 PRO A C 1
ATOM 2150 O O . PRO A 1 280 ? -14.020 20.787 17.056 1.00 97.38 280 PRO A O 1
ATOM 2153 N N . LYS A 1 281 ? -11.842 20.526 17.537 1.00 97.94 281 LYS A N 1
ATOM 2154 C CA . LYS A 1 281 ? -11.358 21.029 16.252 1.00 97.94 281 LYS A CA 1
ATOM 2155 C C . LYS A 1 281 ? -10.333 20.100 15.607 1.00 97.94 281 LYS A C 1
ATOM 2157 O O . LYS A 1 281 ? -9.357 19.707 16.241 1.00 97.94 281 LYS A O 1
ATOM 2162 N N . ALA A 1 282 ? -10.532 19.819 14.322 1.00 97.12 282 ALA A N 1
ATOM 2163 C CA . ALA A 1 282 ? -9.603 19.067 13.492 1.00 97.12 282 ALA A CA 1
ATOM 2164 C C . ALA A 1 282 ? -8.221 19.734 13.459 1.00 97.12 282 ALA A C 1
ATOM 2166 O O . ALA A 1 282 ? -8.106 20.960 13.378 1.00 97.12 282 ALA A O 1
ATOM 2167 N N . GLY A 1 283 ? -7.164 18.923 13.488 1.00 96.31 283 GLY A N 1
ATOM 2168 C CA . GLY A 1 283 ? -5.783 19.406 13.433 1.00 96.31 283 GLY A CA 1
ATOM 2169 C C . GLY A 1 283 ? -5.302 20.116 14.701 1.00 96.31 283 GLY A C 1
ATOM 2170 O O . GLY A 1 283 ? -4.163 20.574 14.731 1.00 96.31 283 GLY A O 1
ATOM 2171 N N . GLN A 1 284 ? -6.140 20.223 15.735 1.00 93.25 284 GLN A N 1
ATOM 2172 C CA . GLN A 1 284 ? -5.793 20.850 17.006 1.00 93.25 284 GLN A CA 1
ATOM 2173 C C . GLN A 1 284 ? -5.724 19.805 18.110 1.00 93.25 284 GLN A C 1
ATOM 2175 O O . GLN A 1 284 ? -6.501 18.861 18.099 1.00 93.25 284 GLN A O 1
ATOM 2180 N N . GLN A 1 285 ? -4.845 20.032 19.088 1.00 93.00 285 GLN A N 1
ATOM 2181 C CA . GLN A 1 285 ? -4.629 19.163 20.246 1.00 93.00 285 GLN A CA 1
ATOM 2182 C C . GLN A 1 285 ? -4.063 17.781 19.884 1.00 93.00 285 GLN A C 1
ATOM 2184 O O . GLN A 1 285 ? -4.620 17.002 19.118 1.00 93.00 285 GLN A O 1
ATOM 2189 N N . GLN A 1 286 ? -2.916 17.470 20.475 1.00 96.50 286 GLN A N 1
ATOM 2190 C CA . GLN A 1 286 ? -2.234 16.200 20.286 1.00 96.50 286 GLN A CA 1
ATOM 2191 C C . GLN A 1 286 ? -2.559 15.285 21.466 1.00 96.50 286 GLN A C 1
ATOM 2193 O O . GLN A 1 286 ? -2.303 15.636 22.616 1.00 96.50 286 GLN A O 1
ATOM 2198 N N . MET A 1 287 ? -3.120 14.114 21.179 1.00 98.12 287 MET A N 1
ATOM 2199 C CA . MET A 1 287 ? -3.473 13.106 22.175 1.00 98.12 287 MET A CA 1
ATOM 2200 C C . MET A 1 287 ? -2.436 11.983 22.158 1.00 98.12 287 MET A C 1
ATOM 2202 O O . MET A 1 287 ? -2.333 11.291 21.147 1.00 98.12 287 MET A O 1
ATOM 2206 N N . PRO A 1 288 ? -1.661 11.764 23.233 1.00 98.44 288 PRO A N 1
ATOM 2207 C CA . PRO A 1 288 ? -0.750 10.627 23.304 1.00 98.44 288 PRO A CA 1
ATOM 2208 C C . PRO A 1 288 ? -1.508 9.307 23.134 1.00 98.44 288 PRO A C 1
ATOM 2210 O O . PRO A 1 288 ? -2.572 9.128 23.729 1.00 98.44 288 PRO A O 1
ATOM 2213 N N . ILE A 1 289 ? -0.962 8.380 22.343 1.00 98.75 289 ILE A N 1
ATOM 2214 C CA . ILE A 1 289 ? -1.464 7.004 22.294 1.00 98.75 289 ILE A CA 1
ATOM 2215 C C . ILE A 1 289 ? -0.668 6.196 23.325 1.00 98.75 289 ILE A C 1
ATOM 2217 O O . ILE A 1 289 ? 0.551 6.086 23.178 1.00 98.75 289 ILE A O 1
ATOM 2221 N N . PRO A 1 290 ? -1.307 5.637 24.369 1.00 98.62 290 PRO A N 1
ATOM 2222 C CA . PRO A 1 290 ? -0.588 4.860 25.374 1.00 98.62 290 PRO A CA 1
ATOM 2223 C C . PRO A 1 290 ? 0.099 3.637 24.760 1.00 98.62 290 PRO A C 1
ATOM 2225 O O . PRO A 1 290 ? -0.510 2.916 23.970 1.00 98.62 290 PRO A O 1
ATOM 2228 N N . SER A 1 291 ? 1.353 3.378 25.138 1.00 97.69 291 SER A N 1
ATOM 2229 C CA . SER A 1 291 ? 2.136 2.243 24.624 1.00 97.69 291 SER A CA 1
ATOM 2230 C C . SER A 1 291 ? 1.579 0.879 25.047 1.00 97.69 291 SER A C 1
ATOM 2232 O O . SER A 1 291 ? 1.782 -0.109 24.346 1.00 97.69 291 SER A O 1
ATOM 2234 N N . ASP A 1 292 ? 0.853 0.832 26.163 1.00 98.31 292 ASP A N 1
ATOM 2235 C CA . ASP A 1 292 ? 0.168 -0.329 26.737 1.00 98.31 292 ASP A CA 1
ATOM 2236 C C . ASP A 1 292 ? -1.347 -0.326 26.450 1.00 98.31 292 ASP A C 1
ATOM 2238 O O . ASP A 1 292 ? -2.136 -0.979 27.140 1.00 98.31 292 ASP A O 1
ATOM 2242 N N . GLY A 1 293 ? -1.778 0.450 25.454 1.00 98.62 293 GLY A N 1
ATOM 2243 C CA . GLY A 1 293 ? -3.182 0.767 25.260 1.00 98.62 293 GLY A CA 1
ATOM 2244 C C . GLY A 1 293 ? -3.530 1.254 23.859 1.00 98.62 293 GLY A C 1
ATOM 2245 O O . GLY A 1 293 ? -2.935 0.839 22.865 1.00 98.62 293 GLY A O 1
ATOM 2246 N N . TYR A 1 294 ? -4.578 2.070 23.773 1.00 98.88 294 TYR A N 1
ATOM 2247 C CA . TYR A 1 294 ? -5.079 2.653 22.527 1.00 98.88 294 TYR A CA 1
ATOM 2248 C C . TYR A 1 294 ? -6.054 3.802 22.813 1.00 98.88 294 TYR A C 1
ATOM 2250 O O . TYR A 1 294 ? -6.498 4.010 23.942 1.00 98.88 294 TYR A O 1
ATOM 2258 N N . LEU A 1 295 ? -6.414 4.540 21.767 1.00 98.94 295 LEU A N 1
ATOM 2259 C CA . LEU A 1 295 ? -7.490 5.524 21.786 1.00 98.94 295 LEU A CA 1
ATOM 2260 C C . LEU A 1 295 ? -8.716 4.977 21.055 1.00 98.94 295 LEU A C 1
ATOM 2262 O O . LEU A 1 295 ? -8.584 4.359 19.995 1.00 98.94 295 LEU A O 1
ATOM 2266 N N . ILE A 1 296 ? -9.904 5.244 21.591 1.00 98.94 296 ILE A N 1
ATOM 2267 C CA . ILE A 1 296 ? -11.175 5.127 20.868 1.00 98.94 296 ILE A CA 1
ATOM 2268 C C . ILE A 1 296 ? -11.621 6.541 20.511 1.00 98.94 296 ILE A C 1
ATOM 2270 O O . ILE A 1 296 ? -11.677 7.404 21.383 1.00 98.94 296 ILE A O 1
ATOM 2274 N N . ILE A 1 297 ? -11.943 6.768 19.243 1.00 98.88 297 ILE A N 1
ATOM 2275 C CA . ILE A 1 297 ? -12.432 8.041 18.719 1.00 98.88 297 ILE A CA 1
ATOM 2276 C C . ILE A 1 297 ? -13.870 7.845 18.255 1.00 98.88 297 ILE A C 1
ATOM 2278 O O . ILE A 1 297 ? -14.138 7.039 17.362 1.00 98.88 297 ILE A O 1
ATOM 2282 N N . ASP A 1 298 ? -14.792 8.585 18.853 1.00 98.81 298 ASP A N 1
ATOM 2283 C CA . ASP A 1 298 ? -16.189 8.642 18.442 1.00 98.81 298 ASP A CA 1
ATOM 2284 C C . ASP A 1 298 ? -16.430 9.881 17.575 1.00 98.81 298 ASP A C 1
ATOM 2286 O O . ASP A 1 298 ? -16.203 11.019 17.998 1.00 98.81 298 ASP A O 1
ATOM 2290 N N . ARG A 1 299 ? -16.896 9.644 16.346 1.00 98.62 299 ARG A N 1
ATOM 2291 C CA . ARG A 1 299 ? -17.244 10.680 15.375 1.00 98.62 299 ARG A CA 1
ATOM 2292 C C . ARG A 1 299 ? -18.749 10.707 15.163 1.00 98.62 299 ARG A C 1
ATOM 2294 O O . ARG A 1 299 ? -19.313 9.865 14.457 1.00 98.62 299 ARG A O 1
ATOM 2301 N N . GLY A 1 300 ? -19.389 11.740 15.703 1.00 97.62 300 GLY A N 1
ATOM 2302 C CA . GLY A 1 300 ? -20.823 11.972 15.546 1.00 97.62 300 GLY A CA 1
ATOM 2303 C C . GLY A 1 300 ? -21.696 11.290 16.600 1.00 97.62 300 GLY A C 1
ATOM 2304 O O . GLY A 1 300 ? -22.827 10.933 16.266 1.00 97.62 300 GLY A O 1
ATOM 2305 N N . ASN A 1 301 ? -21.195 11.135 17.831 1.00 97.19 301 ASN A N 1
ATOM 2306 C CA . ASN A 1 301 ? -21.927 10.661 19.017 1.00 97.19 301 ASN A CA 1
ATOM 2307 C C . ASN A 1 301 ? -22.547 9.265 18.835 1.00 97.19 301 ASN A C 1
ATOM 2309 O O . ASN A 1 301 ? -23.754 9.077 18.978 1.00 97.19 301 ASN A O 1
ATOM 2313 N N . GLN A 1 302 ? -21.726 8.299 18.433 1.00 97.88 302 GLN A N 1
ATOM 2314 C CA . GLN A 1 302 ? -22.113 6.907 18.202 1.00 97.88 302 GLN A CA 1
ATOM 2315 C C . GLN A 1 302 ? -22.046 6.060 19.476 1.00 97.88 302 GLN A C 1
ATOM 2317 O O . GLN A 1 302 ? -22.664 4.997 19.537 1.00 97.88 302 GLN A O 1
ATOM 2322 N N . ILE A 1 303 ? -21.296 6.506 20.486 1.00 98.31 303 ILE A N 1
ATOM 2323 C CA . ILE A 1 303 ? -21.139 5.799 21.755 1.00 98.31 303 ILE A CA 1
ATOM 2324 C C . ILE A 1 303 ? -22.157 6.353 22.760 1.00 98.31 303 ILE A C 1
ATOM 2326 O O . ILE A 1 303 ? -22.107 7.542 23.081 1.00 98.31 303 ILE A O 1
ATOM 2330 N N . PRO A 1 304 ? -23.082 5.526 23.286 1.00 97.12 304 PRO A N 1
ATOM 2331 C CA . PRO A 1 304 ? -24.027 5.985 24.296 1.00 97.12 304 PRO A CA 1
ATOM 2332 C C . PRO A 1 304 ? -23.309 6.449 25.569 1.00 97.12 304 PRO A C 1
ATOM 2334 O O . PRO A 1 304 ? -22.330 5.838 26.010 1.00 97.12 304 PRO A O 1
ATOM 2337 N N . ALA A 1 305 ? -23.823 7.517 26.179 1.00 94.06 305 ALA A N 1
ATOM 2338 C CA . ALA A 1 305 ? -23.256 8.082 27.398 1.00 94.06 305 ALA A CA 1
ATOM 2339 C C . ALA A 1 305 ? -23.142 7.023 28.509 1.00 94.06 305 ALA A C 1
ATOM 2341 O O . ALA A 1 305 ? -24.046 6.213 28.715 1.00 94.06 305 ALA A O 1
ATOM 2342 N N . GLY A 1 306 ? -22.016 7.029 29.222 1.00 94.69 306 GLY A N 1
ATOM 2343 C CA . GLY A 1 306 ? -21.748 6.117 30.336 1.00 94.69 306 GLY A CA 1
ATOM 2344 C C . GLY A 1 306 ? -21.254 4.718 29.950 1.00 94.69 306 GLY A C 1
ATOM 2345 O O . GLY A 1 306 ? -20.682 4.051 30.805 1.00 94.69 306 GLY A O 1
ATOM 2346 N N . VAL A 1 307 ? -21.382 4.281 28.687 1.00 97.88 307 VAL A N 1
ATOM 2347 C CA . VAL A 1 307 ? -20.903 2.948 28.249 1.00 97.88 307 VAL A CA 1
ATOM 2348 C C . VAL A 1 307 ? -19.389 2.803 28.414 1.00 97.88 307 VAL A C 1
ATOM 2350 O O . VAL A 1 307 ? -18.905 1.736 28.779 1.00 97.88 307 VAL A O 1
ATOM 2353 N N . LEU A 1 308 ? -18.645 3.881 28.159 1.00 98.31 308 LEU A N 1
ATOM 2354 C CA . LEU A 1 308 ? -17.191 3.949 28.316 1.00 98.31 308 LEU A CA 1
ATOM 2355 C C . LEU A 1 308 ? -16.793 4.904 29.451 1.00 98.31 308 LEU A C 1
ATOM 2357 O O . LEU A 1 308 ? -15.897 5.728 29.287 1.00 98.31 308 LEU A O 1
ATOM 2361 N N . ALA A 1 309 ? -17.471 4.831 30.600 1.00 97.88 309 ALA A N 1
ATOM 2362 C CA . ALA A 1 309 ? -17.064 5.592 31.782 1.00 97.88 309 ALA A CA 1
ATOM 2363 C C . ALA A 1 309 ? -15.641 5.203 32.236 1.00 97.88 309 ALA A C 1
ATOM 2365 O O . ALA A 1 309 ? -15.208 4.062 32.046 1.00 97.88 309 ALA A O 1
ATOM 2366 N N . VAL A 1 310 ? -14.920 6.133 32.870 1.00 98.56 310 VAL A N 1
ATOM 2367 C CA . VAL A 1 310 ? -13.591 5.863 33.449 1.00 98.56 310 VAL A CA 1
ATOM 2368 C C . VAL A 1 310 ? -13.670 4.677 34.421 1.00 98.56 310 VAL A C 1
ATOM 2370 O O . VAL A 1 310 ? -14.603 4.580 35.216 1.00 98.56 310 VAL A O 1
ATOM 2373 N N . GLY A 1 311 ? -12.711 3.755 34.327 1.00 98.38 311 GLY A N 1
ATOM 2374 C CA . GLY A 1 311 ? -12.688 2.485 35.059 1.00 98.38 311 GLY A CA 1
ATOM 2375 C C . GLY A 1 311 ? -13.311 1.302 34.304 1.00 98.38 311 GLY A C 1
ATOM 2376 O O . GLY A 1 311 ? -13.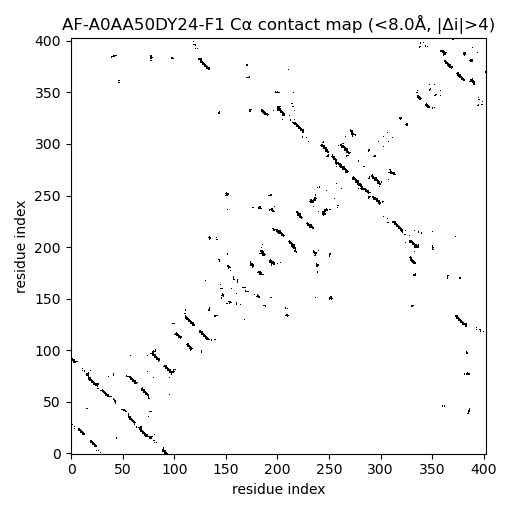127 0.151 34.707 1.00 98.38 311 GLY A O 1
ATOM 2377 N N . THR A 1 312 ? -14.001 1.536 33.181 1.00 98.69 312 THR A N 1
ATOM 2378 C CA . THR A 1 312 ? -14.598 0.454 32.379 1.00 98.69 312 THR A CA 1
ATOM 2379 C C . THR A 1 312 ? -13.511 -0.423 31.764 1.00 98.69 312 THR A C 1
ATOM 2381 O O . THR A 1 312 ? -12.657 0.065 31.027 1.00 98.69 312 THR A O 1
ATOM 2384 N N . THR A 1 313 ? -13.554 -1.729 32.037 1.00 98.69 313 THR A N 1
ATOM 2385 C CA . THR A 1 313 ? -12.670 -2.719 31.396 1.00 98.69 313 THR A CA 1
ATOM 2386 C C . THR A 1 313 ? -13.192 -3.071 30.006 1.00 98.69 313 THR A C 1
ATOM 2388 O O . THR A 1 313 ? -14.402 -3.214 29.832 1.00 98.69 313 THR A O 1
ATOM 2391 N N . LEU A 1 314 ? -12.296 -3.228 29.033 1.00 98.81 314 LEU A N 1
ATOM 2392 C CA . LEU A 1 314 ? -12.599 -3.466 27.626 1.00 98.81 314 LEU A CA 1
ATOM 2393 C C . LEU A 1 314 ? -11.841 -4.681 27.088 1.00 98.81 314 LEU A C 1
ATOM 2395 O O . LEU A 1 314 ? -10.639 -4.823 27.286 1.00 98.81 314 LEU A O 1
ATOM 2399 N N . ASN A 1 315 ? -12.529 -5.509 26.311 1.00 98.69 315 ASN A N 1
ATOM 2400 C CA . ASN A 1 315 ? -11.924 -6.520 25.455 1.00 98.69 315 ASN A CA 1
ATOM 2401 C C . ASN A 1 315 ? -12.213 -6.183 23.988 1.00 98.69 315 ASN A C 1
ATOM 2403 O O . ASN A 1 315 ? -13.341 -5.826 23.653 1.00 98.69 315 ASN A O 1
ATOM 2407 N N . VAL A 1 316 ? -11.210 -6.295 23.117 1.00 98.69 316 VAL A N 1
ATOM 2408 C CA . VAL A 1 316 ? -11.355 -6.019 21.682 1.00 98.69 316 VAL A CA 1
ATOM 2409 C C . VAL A 1 316 ? -11.137 -7.304 20.900 1.00 98.69 316 VAL A C 1
ATOM 2411 O O . VAL A 1 316 ? -10.092 -7.940 21.029 1.00 98.69 316 VAL A O 1
ATOM 2414 N N . ASN A 1 317 ? -12.104 -7.664 20.060 1.00 98.38 317 ASN A N 1
ATOM 2415 C CA . ASN A 1 317 ? -11.998 -8.787 19.138 1.00 98.38 317 ASN A CA 1
ATOM 2416 C C . ASN A 1 317 ? -12.192 -8.304 17.695 1.00 98.38 317 ASN A C 1
ATOM 2418 O O . ASN A 1 317 ? -13.274 -7.845 17.331 1.00 98.38 317 ASN A O 1
ATOM 2422 N N . GLY A 1 318 ? -11.133 -8.385 16.889 1.00 97.81 318 GLY A N 1
ATOM 2423 C CA . GLY A 1 318 ? -11.162 -8.048 15.467 1.00 97.81 318 GLY A CA 1
ATOM 2424 C C . GLY A 1 318 ? -11.413 -9.280 14.604 1.00 97.81 318 GLY A C 1
ATOM 2425 O O . GLY A 1 318 ? -10.808 -10.326 14.832 1.00 97.81 318 GLY A O 1
ATOM 2426 N N . ARG A 1 319 ? -12.273 -9.148 13.591 1.00 98.06 319 ARG A N 1
ATOM 2427 C CA . ARG A 1 319 ? -12.507 -10.201 12.595 1.00 98.06 319 ARG A CA 1
ATOM 2428 C C . ARG A 1 319 ? -12.580 -9.621 11.193 1.00 98.06 319 ARG A C 1
ATOM 2430 O O . ARG A 1 319 ? -13.328 -8.673 10.942 1.00 98.06 319 ARG A O 1
ATOM 2437 N N . SER A 1 320 ? -11.808 -10.202 10.282 1.00 98.69 320 SER A N 1
ATOM 2438 C CA . SER A 1 320 ? -11.839 -9.861 8.865 1.00 98.69 320 SER A CA 1
ATOM 2439 C C . SER A 1 320 ? -12.921 -10.641 8.127 1.00 98.69 320 SER A C 1
ATOM 2441 O O . SER A 1 320 ? -13.215 -11.793 8.448 1.00 98.69 320 SER A O 1
ATOM 2443 N N . THR A 1 321 ? -13.491 -10.005 7.108 1.00 98.50 321 THR A N 1
ATOM 2444 C CA . THR A 1 321 ? -14.364 -10.637 6.117 1.00 98.50 321 THR A CA 1
ATOM 2445 C C . THR A 1 321 ? -13.791 -10.367 4.725 1.00 98.50 321 THR A C 1
ATOM 2447 O O . THR A 1 321 ? -13.490 -9.206 4.438 1.00 98.50 321 THR A O 1
ATOM 2450 N N . PRO A 1 322 ? -13.656 -11.381 3.845 1.00 98.50 322 PRO A N 1
ATOM 2451 C CA . PRO A 1 322 ? -13.988 -12.801 4.021 1.00 98.50 322 PRO A CA 1
ATOM 2452 C C . PRO A 1 322 ? -13.159 -13.528 5.086 1.00 98.50 322 PRO A C 1
ATOM 2454 O O . PRO A 1 322 ? -12.016 -13.162 5.341 1.00 98.50 322 PRO A O 1
ATOM 2457 N N . GLU A 1 323 ? -13.716 -14.609 5.640 1.00 98.19 323 GLU A N 1
ATOM 2458 C CA . GLU A 1 323 ? -13.106 -15.388 6.733 1.00 98.19 323 GLU A CA 1
ATOM 2459 C C . GLU A 1 323 ? -11.680 -15.864 6.423 1.00 98.19 323 GLU A C 1
ATOM 2461 O O . GLU A 1 323 ? -10.821 -15.881 7.299 1.00 98.19 323 GLU A O 1
ATOM 2466 N N . ALA A 1 324 ? -11.403 -16.194 5.158 1.00 98.12 324 ALA A N 1
ATOM 2467 C CA . ALA A 1 324 ? -10.091 -16.665 4.725 1.00 98.12 324 ALA A CA 1
ATOM 2468 C C . ALA A 1 324 ? -8.951 -15.688 5.069 1.00 98.12 324 ALA A C 1
ATOM 2470 O O . ALA A 1 324 ? -7.830 -16.132 5.294 1.00 98.12 324 ALA A O 1
ATOM 2471 N N . PHE A 1 325 ? -9.217 -14.378 5.149 1.00 98.69 325 PHE A N 1
ATOM 2472 C CA . PHE A 1 325 ? -8.202 -13.381 5.503 1.00 98.69 325 PHE A CA 1
ATOM 2473 C C . PHE A 1 325 ? -7.661 -13.551 6.928 1.00 98.69 325 PHE A C 1
ATOM 2475 O O . PHE A 1 325 ? -6.499 -13.227 7.163 1.00 98.69 325 PHE A O 1
ATOM 2482 N N . ASN A 1 326 ? -8.446 -14.115 7.854 1.00 98.31 326 ASN A N 1
ATOM 2483 C CA . ASN A 1 326 ? -8.018 -14.326 9.241 1.00 98.31 326 ASN A CA 1
ATOM 2484 C C . ASN A 1 326 ? -6.872 -15.352 9.362 1.00 98.31 326 ASN A C 1
ATOM 2486 O O . ASN A 1 326 ? -6.185 -15.384 10.380 1.00 98.31 326 ASN A O 1
ATOM 2490 N N . ALA A 1 327 ? -6.626 -16.167 8.328 1.00 98.19 327 ALA A N 1
ATOM 2491 C CA . ALA A 1 327 ? -5.535 -17.143 8.301 1.00 98.19 327 ALA A CA 1
ATOM 2492 C C . ALA A 1 327 ? -4.164 -16.538 7.935 1.00 98.19 327 ALA A C 1
ATOM 2494 O O . ALA A 1 327 ? -3.143 -17.221 8.042 1.00 98.19 327 ALA A O 1
ATOM 2495 N N . PHE A 1 328 ? -4.116 -15.280 7.480 1.00 98.75 328 PHE A N 1
ATOM 2496 C CA . PHE A 1 328 ? -2.912 -14.698 6.888 1.00 98.75 328 PHE A CA 1
ATOM 2497 C C . PHE A 1 328 ? -2.310 -13.583 7.756 1.00 98.75 328 PHE A C 1
ATOM 2499 O O . PHE A 1 328 ? -2.965 -12.574 8.030 1.00 98.75 328 PHE A O 1
ATOM 2506 N N . PRO A 1 329 ? -1.031 -13.708 8.158 1.00 98.56 329 PRO A N 1
ATOM 2507 C CA . PRO A 1 329 ? -0.387 -12.739 9.037 1.00 98.56 329 PRO A CA 1
ATOM 2508 C C . PRO A 1 329 ? 0.021 -11.447 8.326 1.00 98.56 329 PRO A C 1
ATOM 2510 O O . PRO A 1 329 ? 0.310 -10.469 9.011 1.00 98.56 329 PRO A O 1
ATOM 2513 N N . ASN A 1 330 ? 0.073 -11.425 6.993 1.00 98.88 330 ASN A N 1
ATOM 2514 C CA . ASN A 1 330 ? 0.482 -10.258 6.220 1.00 98.88 330 ASN A CA 1
ATOM 2515 C C . ASN A 1 330 ? -0.559 -9.919 5.156 1.00 98.88 330 ASN A C 1
ATOM 2517 O O . ASN A 1 330 ? -1.181 -10.819 4.589 1.00 98.88 330 ASN A O 1
ATOM 2521 N N . GLY A 1 331 ? -0.685 -8.638 4.822 1.00 98.75 331 GLY A N 1
ATOM 2522 C CA . GLY A 1 331 ? -1.528 -8.229 3.716 1.00 98.75 331 GLY A CA 1
ATOM 2523 C C . GLY A 1 331 ? -1.542 -6.740 3.416 1.00 98.75 331 GLY A C 1
ATOM 2524 O O . GLY A 1 331 ? -0.955 -5.906 4.114 1.00 98.75 331 GLY A O 1
ATOM 2525 N N . MET A 1 332 ? -2.198 -6.430 2.304 1.00 98.88 332 MET A N 1
ATOM 2526 C CA . MET A 1 332 ? -2.218 -5.117 1.681 1.00 98.88 332 MET A CA 1
ATOM 2527 C C . MET A 1 332 ? -3.545 -4.892 0.955 1.00 98.88 332 MET A C 1
ATOM 2529 O O . MET A 1 332 ? -3.954 -5.701 0.122 1.00 98.88 332 MET A O 1
ATOM 2533 N N . GLY A 1 333 ? -4.196 -3.770 1.243 1.00 98.69 333 GLY A N 1
ATOM 2534 C CA . GLY A 1 333 ? -5.393 -3.286 0.567 1.00 98.69 333 GLY A CA 1
ATOM 2535 C C . GLY A 1 333 ? -5.075 -2.138 -0.386 1.00 98.69 333 GLY A C 1
ATOM 2536 O O . GLY A 1 333 ? -4.328 -1.221 -0.051 1.00 98.69 333 GLY A O 1
ATOM 2537 N N . ALA A 1 334 ? -5.684 -2.163 -1.568 1.00 97.88 334 ALA A N 1
ATOM 2538 C CA . ALA A 1 334 ? -5.633 -1.060 -2.523 1.00 97.88 334 ALA A CA 1
ATOM 2539 C C . ALA A 1 334 ? -6.942 -1.017 -3.317 1.00 97.88 334 ALA A C 1
ATOM 2541 O O . ALA A 1 334 ? -7.834 -0.229 -3.005 1.00 97.88 334 ALA A O 1
ATOM 2542 N N . GLY A 1 335 ? -7.073 -1.914 -4.292 1.00 92.62 335 GLY A N 1
ATOM 2543 C CA . GLY A 1 335 ? -8.250 -2.060 -5.136 1.00 92.62 335 GLY A CA 1
ATOM 2544 C C . GLY A 1 335 ? -8.293 -1.102 -6.339 1.00 92.62 335 GLY A C 1
ATOM 2545 O O . GLY A 1 335 ? -7.411 -0.257 -6.508 1.00 92.62 335 GLY A O 1
ATOM 2546 N N . PRO A 1 336 ? -9.332 -1.225 -7.180 1.00 96.94 336 PRO A N 1
ATOM 2547 C CA . PRO A 1 336 ? -10.347 -2.266 -7.140 1.00 96.94 336 PRO A CA 1
ATOM 2548 C C . PRO A 1 336 ? -9.801 -3.670 -7.437 1.00 96.94 336 PRO A C 1
ATOM 2550 O O . PRO A 1 336 ? -8.774 -3.815 -8.102 1.00 96.94 336 PRO A O 1
ATOM 2553 N N . LEU A 1 337 ? -10.487 -4.713 -6.962 1.00 97.62 337 LEU A N 1
ATOM 2554 C CA . LEU A 1 337 ? -10.166 -6.092 -7.345 1.00 97.62 337 LEU A CA 1
ATOM 2555 C C . LEU A 1 337 ? -10.468 -6.288 -8.839 1.00 97.62 337 LEU A C 1
ATOM 2557 O O . LEU A 1 337 ? -11.588 -6.047 -9.293 1.00 97.62 337 LEU A O 1
ATOM 2561 N N . LEU A 1 338 ? -9.463 -6.712 -9.610 1.00 96.00 338 LEU A N 1
ATOM 2562 C CA . LEU A 1 338 ? -9.546 -6.754 -11.075 1.00 96.00 338 LEU A CA 1
ATOM 2563 C C . LEU A 1 338 ? -9.951 -8.122 -11.612 1.00 96.00 338 LEU A C 1
ATOM 2565 O O . LEU A 1 338 ? -10.845 -8.226 -12.455 1.00 96.00 338 LEU A O 1
ATOM 2569 N N . ILE A 1 339 ? -9.254 -9.156 -11.147 1.00 95.50 339 ILE A N 1
ATOM 2570 C CA . ILE A 1 339 ? -9.417 -10.539 -11.574 1.00 95.50 339 ILE A CA 1
ATOM 2571 C C . ILE A 1 339 ? -9.527 -11.396 -10.326 1.00 95.50 339 ILE A C 1
ATOM 2573 O O . ILE A 1 339 ? -8.753 -11.222 -9.388 1.00 95.50 339 ILE A O 1
ATOM 2577 N N . ASP A 1 340 ? -10.465 -12.329 -10.351 1.00 95.25 340 ASP A N 1
ATOM 2578 C CA . ASP A 1 340 ? -10.596 -13.369 -9.345 1.00 95.25 340 ASP A CA 1
ATOM 2579 C C . ASP A 1 340 ? -10.897 -14.696 -10.039 1.00 95.25 340 ASP A C 1
ATOM 2581 O O . ASP A 1 340 ? -11.711 -14.755 -10.964 1.00 95.25 340 ASP A O 1
ATOM 2585 N N . GLN A 1 341 ? -10.164 -15.742 -9.659 1.00 93.31 341 GLN A N 1
ATOM 2586 C CA . GLN A 1 341 ? -10.242 -17.080 -10.263 1.00 93.31 341 GLN A CA 1
ATOM 2587 C C . GLN A 1 341 ? -10.259 -17.073 -11.809 1.00 93.31 341 GLN A C 1
ATOM 2589 O O . GLN A 1 341 ? -11.045 -17.764 -12.459 1.00 93.31 341 GLN A O 1
ATOM 2594 N N . GLY A 1 342 ? -9.402 -16.243 -12.416 1.00 91.44 342 GLY A N 1
ATOM 2595 C CA . GLY A 1 342 ? -9.273 -16.114 -13.874 1.00 91.44 342 GLY A CA 1
ATOM 2596 C C . GLY A 1 342 ? -10.412 -15.358 -14.571 1.00 91.44 342 GLY A C 1
ATOM 2597 O O . GLY A 1 342 ? -10.430 -15.281 -15.801 1.00 91.44 342 GLY A O 1
ATOM 2598 N N . ARG A 1 343 ? -11.361 -14.784 -13.822 1.00 94.00 343 ARG A N 1
ATOM 2599 C CA . ARG A 1 343 ? -12.478 -13.988 -14.348 1.00 94.00 343 ARG A CA 1
ATOM 2600 C C . ARG A 1 343 ? -12.287 -12.519 -14.011 1.00 94.00 343 ARG A C 1
ATOM 2602 O O . ARG A 1 343 ? -11.832 -12.179 -12.927 1.00 94.00 343 ARG A O 1
ATOM 2609 N N . VAL A 1 344 ? -12.680 -11.638 -14.926 1.00 94.31 344 VAL A N 1
ATOM 2610 C CA . VAL A 1 344 ? -12.720 -10.196 -14.650 1.00 94.31 344 VAL A CA 1
ATOM 2611 C C . VAL A 1 344 ? -13.864 -9.913 -13.678 1.00 94.31 344 VAL A C 1
ATOM 2613 O O . VAL A 1 344 ? -15.014 -10.213 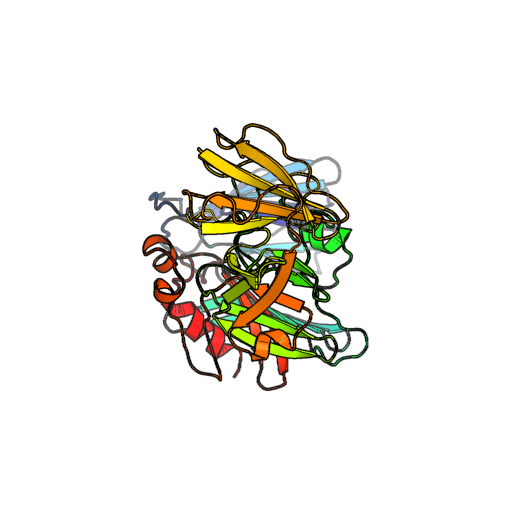-13.987 1.00 94.31 344 VAL A O 1
ATOM 2616 N N . VAL A 1 345 ? -13.549 -9.315 -12.529 1.00 96.25 345 VAL A N 1
ATOM 2617 C CA . VAL A 1 345 ? -14.508 -8.995 -11.451 1.00 96.25 345 VAL A CA 1
ATOM 2618 C C . VAL A 1 345 ? -14.494 -7.512 -11.067 1.00 96.25 345 VAL A C 1
ATOM 2620 O O . VAL A 1 345 ? -14.930 -7.145 -9.973 1.00 96.25 345 VAL A O 1
ATOM 2623 N N . LEU A 1 346 ? -13.974 -6.661 -11.957 1.00 94.69 346 LEU A N 1
ATOM 2624 C CA . LEU A 1 346 ? -13.869 -5.217 -11.759 1.00 94.69 346 LEU A CA 1
ATOM 2625 C C . LEU A 1 346 ? -15.233 -4.608 -11.402 1.00 94.69 346 LEU A C 1
ATOM 2627 O O . LEU A 1 346 ? -16.148 -4.590 -12.222 1.00 94.69 346 LEU A O 1
ATOM 2631 N N . ASN A 1 347 ? -15.332 -4.050 -10.195 1.00 95.19 347 ASN A N 1
ATOM 2632 C CA . ASN A 1 347 ? -16.486 -3.282 -9.733 1.00 95.19 347 ASN A CA 1
ATOM 2633 C C . ASN A 1 347 ? -16.012 -2.059 -8.936 1.00 95.19 347 ASN A C 1
ATOM 2635 O O . ASN A 1 347 ? -16.095 -2.016 -7.711 1.00 95.19 347 ASN A O 1
ATOM 2639 N N . ALA A 1 348 ? -15.473 -1.066 -9.644 1.00 93.50 348 ALA A N 1
ATOM 2640 C CA . ALA A 1 348 ? -14.896 0.123 -9.021 1.00 93.50 348 ALA A CA 1
ATOM 2641 C C . ALA A 1 348 ? -15.925 0.926 -8.201 1.00 93.50 348 ALA A C 1
ATOM 2643 O O . ALA A 1 348 ? -15.609 1.388 -7.106 1.00 93.50 348 ALA A O 1
ATOM 2644 N N . THR A 1 349 ? -17.168 1.035 -8.682 1.00 95.38 349 THR A N 1
ATOM 2645 C CA . THR A 1 349 ? -18.259 1.696 -7.946 1.00 95.38 349 THR A CA 1
ATOM 2646 C C . THR A 1 349 ? -18.570 0.977 -6.634 1.00 95.38 349 THR A C 1
ATOM 2648 O O . THR A 1 349 ? -18.674 1.626 -5.597 1.00 95.38 349 THR A O 1
ATOM 2651 N N . GLY A 1 350 ? -18.654 -0.359 -6.648 1.00 96.62 350 GLY A N 1
ATOM 2652 C CA . GLY A 1 350 ? -18.887 -1.160 -5.440 1.00 96.62 350 GLY A CA 1
ATOM 2653 C C . GLY A 1 350 ? -17.761 -1.085 -4.404 1.00 96.62 350 GLY A C 1
ATOM 2654 O O . GLY A 1 350 ? -17.988 -1.392 -3.240 1.00 96.62 350 GLY A O 1
ATOM 2655 N N . GLU A 1 351 ? -16.569 -0.646 -4.809 1.00 97.56 351 GLU A N 1
ATOM 2656 C CA . GLU A 1 351 ? -15.395 -0.452 -3.944 1.00 97.56 351 GLU A CA 1
ATOM 2657 C C . GLU A 1 351 ? -15.141 1.036 -3.609 1.00 97.56 351 GLU A C 1
ATOM 2659 O O . GLU A 1 351 ? -14.061 1.427 -3.149 1.00 97.56 351 GLU A O 1
ATOM 2664 N N . GLY A 1 352 ? -16.145 1.889 -3.853 1.00 96.31 352 GLY A N 1
ATOM 2665 C CA . GLY A 1 352 ? -16.149 3.294 -3.450 1.00 96.31 352 GLY A CA 1
ATOM 2666 C C . GLY A 1 352 ? -15.204 4.194 -4.250 1.00 96.31 352 GLY A C 1
ATOM 2667 O O . GLY A 1 352 ? -14.747 5.213 -3.730 1.00 96.31 352 GLY A O 1
ATOM 2668 N N . PHE A 1 353 ? -14.864 3.833 -5.490 1.00 94.31 353 PHE A N 1
ATOM 2669 C CA . PHE A 1 353 ? -14.086 4.698 -6.380 1.00 94.31 353 PHE A CA 1
ATOM 2670 C C . PHE A 1 353 ? -14.994 5.656 -7.162 1.00 94.31 353 PHE A C 1
ATOM 2672 O O . PHE A 1 353 ? -16.005 5.243 -7.731 1.00 94.31 353 PHE A O 1
ATOM 2679 N N . SER A 1 354 ? -14.616 6.936 -7.223 1.00 91.75 354 SER A N 1
ATOM 2680 C CA . SER A 1 354 ? -15.393 7.983 -7.901 1.00 91.75 354 SER A CA 1
ATOM 2681 C C . SER A 1 354 ? -15.435 7.799 -9.421 1.00 91.75 354 SER A C 1
ATOM 2683 O O . SER A 1 354 ? -14.546 7.188 -10.013 1.00 91.75 354 SER A O 1
ATOM 2685 N N . SER A 1 355 ? -16.438 8.384 -10.080 1.00 88.00 355 SER A N 1
ATOM 2686 C CA . SER A 1 355 ? -16.551 8.378 -11.547 1.00 88.00 355 SER A CA 1
ATOM 2687 C C . SER A 1 355 ? -15.322 8.986 -12.234 1.00 88.00 355 SER A C 1
ATOM 2689 O O . SER A 1 355 ? -14.826 8.416 -13.203 1.00 88.00 355 SER A O 1
ATOM 2691 N N . ALA A 1 356 ? -14.788 10.088 -11.693 1.00 82.00 356 ALA A N 1
ATOM 2692 C CA . ALA A 1 356 ? -13.563 10.717 -12.186 1.00 82.00 356 ALA A CA 1
ATOM 2693 C C . ALA A 1 356 ? -12.376 9.741 -12.150 1.00 82.00 356 ALA A C 1
ATOM 2695 O O . ALA A 1 356 ? -11.686 9.563 -13.151 1.00 82.00 356 ALA A O 1
ATOM 2696 N N . PHE A 1 357 ? -12.196 9.028 -11.033 1.00 82.19 357 PHE A N 1
ATOM 2697 C CA . PHE A 1 357 ? -11.140 8.027 -10.903 1.00 82.19 357 PHE A CA 1
ATOM 2698 C C . PHE A 1 357 ? -11.324 6.859 -11.882 1.00 82.19 357 PHE A C 1
ATOM 2700 O O . PHE A 1 357 ? -10.355 6.388 -12.470 1.00 82.19 357 PHE A O 1
ATOM 2707 N N . GLN A 1 358 ? -12.563 6.408 -12.101 1.00 79.75 358 GLN A N 1
ATOM 2708 C CA . GLN A 1 358 ? -12.879 5.309 -13.023 1.00 79.75 358 GLN A CA 1
ATOM 2709 C C . GLN A 1 358 ? -12.588 5.644 -14.494 1.00 79.75 358 GLN A C 1
ATOM 2711 O O . GLN A 1 358 ? -12.214 4.762 -15.270 1.00 79.75 358 GLN A O 1
ATOM 2716 N N . GLN A 1 359 ? -12.752 6.907 -14.888 1.00 78.69 359 GLN A N 1
ATOM 2717 C CA . GLN A 1 359 ? -12.503 7.377 -16.256 1.00 78.69 359 GLN A CA 1
ATOM 2718 C C . GLN A 1 359 ? -11.038 7.764 -16.493 1.00 78.69 359 GLN A C 1
ATOM 2720 O O . GLN A 1 359 ? -10.613 7.890 -17.643 1.00 78.69 359 GLN A O 1
ATOM 2725 N N . GLN A 1 360 ? -10.263 7.912 -15.417 1.00 78.06 360 GLN A N 1
ATOM 2726 C CA . GLN A 1 360 ? -8.868 8.319 -15.464 1.00 78.06 360 GLN A CA 1
ATOM 2727 C C . GLN A 1 360 ? -8.027 7.339 -16.287 1.00 78.06 360 GLN A C 1
ATOM 2729 O O . GLN A 1 360 ? -8.046 6.117 -16.082 1.00 78.06 360 GLN A O 1
ATOM 2734 N N . ARG A 1 361 ? -7.231 7.905 -17.190 1.00 80.19 361 ARG A N 1
ATOM 2735 C CA . ARG A 1 361 ? -6.121 7.232 -17.851 1.00 80.19 361 ARG A CA 1
ATOM 2736 C C . ARG A 1 361 ? -4.880 7.544 -17.037 1.00 80.19 361 ARG A C 1
ATOM 2738 O O . ARG A 1 361 ? -4.505 8.703 -16.987 1.00 80.19 361 ARG A O 1
ATOM 2745 N N . ALA A 1 362 ? -4.323 6.540 -16.362 1.00 80.19 362 ALA A N 1
ATOM 2746 C CA . ALA A 1 362 ? -3.169 6.747 -15.493 1.00 80.19 362 ALA A CA 1
ATOM 2747 C C . ALA A 1 362 ? -2.143 5.609 -15.616 1.00 80.19 362 ALA A C 1
ATOM 2749 O O . ALA A 1 362 ? -2.497 4.497 -16.024 1.00 80.19 362 ALA A O 1
ATOM 2750 N N . SER A 1 363 ? -0.910 5.854 -15.178 1.00 87.69 363 SER A N 1
ATOM 2751 C CA . SER A 1 363 ? 0.055 4.813 -14.820 1.00 87.69 363 SER A CA 1
ATOM 2752 C C . SER A 1 363 ? -0.539 3.882 -13.757 1.00 87.69 363 SER A C 1
ATOM 2754 O O . SER A 1 363 ? -1.285 4.315 -12.872 1.00 87.69 363 SER A O 1
ATOM 2756 N N . ARG A 1 364 ? -0.237 2.581 -13.838 1.00 91.31 364 ARG A N 1
ATOM 2757 C CA . ARG A 1 364 ? -0.845 1.544 -12.990 1.00 91.31 364 ARG A CA 1
ATOM 2758 C C . ARG A 1 364 ? 0.204 0.608 -12.407 1.00 91.31 364 ARG A C 1
ATOM 2760 O O . ARG A 1 364 ? 1.120 0.180 -13.107 1.00 91.31 364 ARG A O 1
ATOM 2767 N N . SER A 1 365 ? -0.022 0.234 -11.152 1.00 96.25 365 SER A N 1
ATOM 2768 C CA . SER A 1 365 ? 0.716 -0.812 -10.447 1.00 96.25 365 SER A CA 1
ATOM 2769 C C . SER A 1 365 ? -0.251 -1.910 -10.019 1.00 96.25 365 SER A C 1
ATOM 2771 O O . SER A 1 365 ? -1.393 -1.619 -9.660 1.00 96.25 365 SER A O 1
ATOM 2773 N N . ALA A 1 366 ? 0.188 -3.163 -10.058 1.00 97.44 366 ALA A N 1
ATOM 2774 C CA . ALA A 1 366 ? -0.610 -4.302 -9.624 1.00 97.44 366 ALA A CA 1
ATOM 2775 C C . ALA A 1 366 ? 0.260 -5.384 -8.980 1.00 97.44 366 ALA A C 1
ATOM 2777 O O . ALA A 1 366 ? 1.444 -5.525 -9.291 1.00 97.44 366 ALA A O 1
ATOM 2778 N N . ILE A 1 367 ? -0.373 -6.173 -8.118 1.00 98.50 367 ILE A N 1
ATOM 2779 C CA . ILE A 1 367 ? 0.126 -7.458 -7.640 1.00 98.50 367 ILE A CA 1
ATOM 2780 C C . ILE A 1 367 ? -0.861 -8.539 -8.078 1.00 98.50 367 ILE A C 1
ATOM 2782 O O . ILE A 1 367 ? -2.072 -8.373 -7.928 1.00 98.50 367 ILE A O 1
ATOM 2786 N N . ALA A 1 368 ? -0.352 -9.621 -8.653 1.00 98.00 368 ALA A N 1
ATOM 2787 C CA . ALA A 1 368 ? -1.147 -10.746 -9.131 1.00 98.00 368 ALA A CA 1
ATOM 2788 C C . ALA A 1 368 ? -0.475 -12.071 -8.764 1.00 98.00 368 ALA A C 1
ATOM 2790 O O . ALA A 1 368 ? 0.694 -12.089 -8.381 1.00 98.00 368 ALA A O 1
ATOM 2791 N N . VAL A 1 369 ? -1.212 -13.172 -8.903 1.00 97.62 369 VAL A N 1
ATOM 2792 C CA . VAL A 1 369 ? -0.676 -14.530 -8.784 1.00 97.62 369 VAL A CA 1
ATOM 2793 C C . VAL A 1 369 ? -0.970 -15.290 -10.073 1.00 97.62 369 VAL A C 1
ATOM 2795 O O . VAL A 1 369 ? -2.099 -15.258 -10.568 1.00 97.62 369 VAL A O 1
ATOM 2798 N N . ASP A 1 370 ? 0.056 -15.920 -10.646 1.00 95.12 370 ASP A N 1
ATOM 2799 C CA . ASP A 1 370 ? -0.071 -16.727 -11.861 1.00 95.12 370 ASP A CA 1
ATOM 2800 C C . ASP A 1 370 ? -0.620 -18.138 -11.563 1.00 95.12 370 ASP A C 1
ATOM 2802 O O . ASP A 1 370 ? -0.857 -18.522 -10.417 1.00 95.12 370 ASP A O 1
ATOM 2806 N N . ARG A 1 371 ? -0.809 -18.951 -12.610 1.00 94.62 371 ARG A N 1
ATOM 2807 C CA . ARG A 1 371 ? -1.305 -20.336 -12.475 1.00 94.62 371 ARG A CA 1
ATOM 2808 C C . ARG A 1 371 ? -0.388 -21.246 -11.660 1.00 94.62 371 ARG A C 1
ATOM 2810 O O . ARG A 1 371 ? -0.846 -22.260 -11.144 1.00 94.62 371 ARG A O 1
ATOM 2817 N N . ASN A 1 372 ? 0.890 -20.899 -11.561 1.00 95.81 372 ASN A N 1
ATOM 2818 C CA . ASN A 1 372 ? 1.885 -21.674 -10.839 1.00 95.81 372 ASN A CA 1
ATOM 2819 C C . ASN A 1 372 ? 1.947 -21.262 -9.364 1.00 95.81 372 ASN A C 1
ATOM 2821 O O . ASN A 1 372 ? 2.640 -21.923 -8.592 1.00 95.81 372 ASN A O 1
ATOM 2825 N N . GLY A 1 373 ? 1.244 -20.200 -8.959 1.00 96.75 373 GLY A N 1
ATOM 2826 C CA . GLY A 1 373 ? 1.329 -19.628 -7.619 1.00 96.75 373 GLY A CA 1
ATOM 2827 C C . GLY A 1 373 ? 2.481 -18.633 -7.448 1.00 96.75 373 GLY A C 1
ATOM 2828 O O . GLY A 1 373 ? 2.814 -18.297 -6.314 1.00 96.75 373 GLY A O 1
ATOM 2829 N N . ASN A 1 374 ? 3.115 -18.173 -8.533 1.00 98.38 374 ASN A N 1
ATOM 2830 C CA . ASN A 1 374 ? 4.118 -17.113 -8.449 1.00 98.38 374 ASN A CA 1
ATOM 2831 C C . ASN A 1 374 ? 3.437 -15.753 -8.327 1.00 98.38 374 ASN A C 1
ATOM 2833 O O . ASN A 1 374 ? 2.438 -15.481 -8.990 1.00 98.38 374 ASN A O 1
ATOM 2837 N N . ILE A 1 375 ? 4.026 -14.874 -7.527 1.00 98.50 375 ILE A N 1
ATOM 2838 C CA . ILE A 1 375 ? 3.595 -13.490 -7.375 1.00 98.50 375 ILE A CA 1
ATOM 2839 C C . ILE A 1 375 ? 4.192 -12.658 -8.506 1.00 98.50 375 ILE A C 1
ATOM 2841 O O . ILE A 1 375 ? 5.388 -12.724 -8.773 1.00 98.50 375 ILE A O 1
ATOM 2845 N N . MET A 1 376 ? 3.375 -11.832 -9.147 1.00 98.31 376 MET A N 1
ATOM 2846 C CA . MET A 1 376 ? 3.796 -10.885 -10.175 1.00 98.31 376 MET A CA 1
ATOM 2847 C C . MET A 1 376 ? 3.586 -9.463 -9.669 1.00 98.31 376 MET A C 1
ATOM 2849 O O . MET A 1 376 ? 2.451 -9.057 -9.421 1.00 98.31 376 MET A O 1
ATOM 2853 N N . LEU A 1 377 ? 4.669 -8.698 -9.546 1.00 98.56 377 LEU A N 1
ATOM 2854 C CA . LEU A 1 377 ? 4.618 -7.252 -9.341 1.00 98.56 377 LEU A CA 1
ATOM 2855 C C . LEU A 1 377 ? 4.691 -6.580 -10.704 1.00 98.56 377 LEU A C 1
ATOM 2857 O O . LEU A 1 377 ? 5.617 -6.853 -11.471 1.00 98.56 377 LEU A O 1
ATOM 2861 N N . VAL A 1 378 ? 3.724 -5.723 -11.016 1.00 97.38 378 VAL A N 1
ATOM 2862 C CA . VAL A 1 378 ? 3.554 -5.197 -12.368 1.00 97.38 378 VAL A CA 1
ATOM 2863 C C . VAL A 1 378 ? 3.424 -3.686 -12.364 1.00 97.38 378 VAL A C 1
ATOM 2865 O O . VAL A 1 378 ? 2.585 -3.152 -11.646 1.00 97.38 378 VAL A O 1
ATOM 2868 N N . ALA A 1 379 ? 4.200 -3.017 -13.212 1.00 96.06 379 ALA A N 1
ATOM 2869 C CA . ALA A 1 379 ? 4.099 -1.589 -13.478 1.00 96.06 379 ALA A CA 1
ATOM 2870 C C . ALA A 1 379 ? 3.858 -1.334 -14.973 1.00 96.06 379 ALA A C 1
ATOM 2872 O O . ALA A 1 379 ? 4.501 -1.936 -15.840 1.00 96.06 379 ALA A O 1
ATOM 2873 N N . SER A 1 380 ? 2.935 -0.425 -15.275 1.00 91.69 380 SER A N 1
ATOM 2874 C CA . SER A 1 380 ? 2.641 0.028 -16.634 1.00 91.69 380 SER A CA 1
ATOM 2875 C C . SER A 1 380 ? 2.384 1.532 -16.673 1.00 91.69 380 SER A C 1
ATOM 2877 O O . SER A 1 380 ? 1.858 2.110 -15.723 1.00 91.69 380 SER A O 1
ATOM 2879 N N . HIS A 1 381 ? 2.749 2.147 -17.795 1.00 84.75 381 HIS A N 1
ATOM 2880 C CA . HIS A 1 381 ? 2.649 3.584 -18.053 1.00 84.75 381 HIS A CA 1
ATOM 2881 C C . HIS A 1 381 ? 1.874 3.830 -19.365 1.00 84.75 381 HIS A C 1
ATOM 2883 O O . HIS A 1 381 ? 1.083 2.989 -19.795 1.00 84.75 381 HIS A O 1
ATOM 2889 N N . ASN A 1 382 ? 2.119 4.968 -20.023 1.00 77.81 382 ASN A N 1
ATOM 2890 C CA . ASN A 1 382 ? 1.621 5.301 -21.364 1.00 77.81 382 ASN A CA 1
ATOM 2891 C C . ASN A 1 382 ? 1.727 4.144 -22.374 1.00 77.81 382 ASN A C 1
ATOM 2893 O O . ASN A 1 382 ? 2.748 3.448 -22.419 1.00 77.81 382 ASN A O 1
ATOM 2897 N N . ARG A 1 383 ? 0.705 3.997 -23.235 1.00 78.75 383 ARG A N 1
ATOM 2898 C CA . ARG A 1 383 ? 0.826 3.180 -24.455 1.00 78.75 383 ARG A CA 1
ATOM 2899 C C . ARG A 1 383 ? 1.821 3.805 -25.416 1.00 78.75 383 ARG A C 1
ATOM 2901 O O . ARG A 1 383 ? 2.106 4.998 -25.363 1.00 78.75 383 ARG A O 1
ATOM 2908 N N . VAL A 1 384 ? 2.296 2.987 -26.343 1.00 77.25 384 VAL A N 1
ATOM 2909 C CA . VAL A 1 384 ? 3.061 3.464 -27.491 1.00 77.25 384 VAL A CA 1
ATOM 2910 C C . VAL A 1 384 ? 2.208 4.464 -28.281 1.00 77.25 384 VAL A C 1
ATOM 2912 O O . VAL A 1 384 ? 1.137 4.118 -28.777 1.00 77.25 384 VAL A O 1
ATOM 2915 N N . GLY A 1 385 ? 2.695 5.703 -28.373 1.00 60.66 385 GLY A N 1
ATOM 2916 C CA . GLY A 1 385 ? 2.189 6.752 -29.260 1.00 60.66 385 GLY A CA 1
ATOM 2917 C C . GLY A 1 385 ? 0.996 7.591 -28.781 1.00 60.66 385 GLY A C 1
ATOM 2918 O O . GLY A 1 385 ? 0.669 8.552 -29.464 1.00 60.66 385 GLY A O 1
ATOM 2919 N N . GLU A 1 386 ? 0.368 7.297 -27.635 1.00 60.81 386 GLU A N 1
ATOM 2920 C CA . GLU A 1 386 ? -0.811 8.026 -27.118 1.00 60.81 386 GLU A CA 1
ATOM 2921 C C . GLU A 1 386 ? -0.977 7.869 -25.578 1.00 60.81 386 GLU A C 1
ATOM 2923 O O . GLU A 1 386 ? -0.337 6.991 -24.993 1.00 60.81 386 GLU A O 1
ATOM 2928 N N . PRO A 1 387 ? -1.831 8.666 -24.890 1.00 55.03 387 PRO A N 1
ATOM 2929 C CA . PRO A 1 387 ? -1.932 8.650 -23.420 1.00 55.03 387 PRO A CA 1
ATOM 2930 C C . PRO A 1 387 ? -2.569 7.377 -22.808 1.00 55.03 387 PRO A C 1
ATOM 2932 O O . PRO A 1 387 ? -3.155 6.547 -23.510 1.00 55.03 387 PRO A O 1
ATOM 2935 N N . GLU A 1 388 ? -2.427 7.261 -21.477 1.00 57.41 388 GLU A N 1
ATOM 2936 C CA . GLU A 1 388 ? -2.490 6.080 -20.579 1.00 57.41 388 GLU A CA 1
ATOM 2937 C C . GLU A 1 388 ? -3.758 5.178 -20.594 1.00 57.41 388 GLU A C 1
ATOM 2939 O O . GLU A 1 388 ? -4.759 5.421 -21.272 1.00 57.41 388 GLU A O 1
ATOM 2944 N N . LEU A 1 389 ? -3.713 4.080 -19.818 1.00 51.19 389 LEU A N 1
ATOM 2945 C CA . LEU A 1 389 ? -4.779 3.072 -19.674 1.00 51.19 389 LEU A CA 1
ATOM 2946 C C . LEU A 1 389 ? -5.981 3.586 -18.872 1.00 51.19 389 LEU A C 1
ATOM 2948 O O . LEU A 1 389 ? -5.866 3.869 -17.677 1.00 51.19 389 LEU A O 1
ATOM 2952 N N . ALA A 1 390 ? -7.165 3.560 -19.487 1.00 54.91 390 ALA A N 1
ATOM 2953 C CA . ALA A 1 390 ? -8.430 3.613 -18.756 1.00 54.91 390 ALA A CA 1
ATOM 2954 C C . ALA A 1 390 ? -8.686 2.288 -18.011 1.00 54.91 390 ALA A C 1
ATOM 2956 O O . ALA A 1 390 ? -8.349 1.208 -18.511 1.00 54.91 390 ALA A O 1
ATOM 2957 N N . TRP A 1 391 ? -9.346 2.355 -16.851 1.00 48.69 391 TRP A N 1
ATOM 2958 C CA . TRP A 1 391 ? -9.619 1.202 -15.979 1.00 48.69 391 TRP A CA 1
ATOM 2959 C C . TRP A 1 391 ? -10.260 0.004 -16.679 1.00 48.69 391 TRP A C 1
ATOM 2961 O O . TRP A 1 391 ? -9.861 -1.128 -16.424 1.00 48.69 391 TRP A O 1
ATOM 2971 N N . GLY A 1 392 ? -11.205 0.230 -17.599 1.00 55.84 392 GLY A N 1
ATOM 2972 C CA . GLY A 1 392 ? -11.907 -0.850 -18.308 1.00 55.84 392 GLY A CA 1
ATOM 2973 C C . GLY A 1 392 ? -10.993 -1.778 -19.122 1.00 55.84 392 GLY A C 1
ATOM 2974 O O . GLY A 1 392 ? -11.369 -2.910 -19.427 1.00 55.84 392 GLY A O 1
ATOM 2975 N N . ASN A 1 393 ? -9.773 -1.332 -19.438 1.00 59.97 393 ASN A N 1
ATOM 2976 C CA . ASN A 1 393 ? -8.785 -2.119 -20.171 1.00 59.97 393 ASN A CA 1
ATOM 2977 C C . ASN A 1 393 ? -7.776 -2.834 -19.259 1.00 59.97 393 ASN A C 1
ATOM 2979 O O . ASN A 1 393 ? -7.154 -3.799 -19.705 1.00 59.97 393 ASN A O 1
ATOM 2983 N N . LEU A 1 394 ? -7.645 -2.425 -17.991 1.00 61.22 394 LEU A N 1
ATOM 2984 C CA . LEU A 1 394 ? -6.669 -2.993 -17.058 1.00 61.22 394 LEU A CA 1
ATOM 2985 C C . LEU A 1 394 ? -6.931 -4.482 -16.744 1.00 61.22 394 LEU A C 1
ATOM 2987 O O . LEU A 1 394 ? -5.981 -5.254 -16.789 1.00 61.22 394 LEU A O 1
ATOM 2991 N N . PRO A 1 395 ? -8.176 -4.964 -16.545 1.00 61.12 395 PRO A N 1
ATOM 2992 C CA . PRO A 1 395 ? -8.405 -6.400 -16.372 1.00 61.12 395 PRO A CA 1
ATOM 2993 C C . PRO A 1 395 ? -8.069 -7.230 -17.619 1.00 61.12 395 PRO A C 1
ATOM 2995 O O . PRO A 1 395 ? -7.538 -8.333 -17.508 1.00 61.12 395 PRO A O 1
ATOM 2998 N N . LYS A 1 396 ? -8.338 -6.705 -18.824 1.00 62.16 396 LYS A N 1
ATOM 2999 C CA . LYS A 1 396 ? -7.974 -7.377 -20.088 1.00 62.16 396 LYS A CA 1
ATOM 3000 C C . LYS A 1 396 ? -6.456 -7.475 -20.240 1.00 62.16 396 LYS A C 1
ATOM 3002 O O . LYS A 1 396 ? -5.940 -8.489 -20.697 1.00 62.16 396 LYS A O 1
ATOM 3007 N N . PHE A 1 397 ? -5.764 -6.427 -19.815 1.00 62.28 397 PHE A N 1
ATOM 3008 C CA . PHE A 1 397 ? -4.316 -6.358 -19.745 1.00 62.28 397 PHE A CA 1
ATOM 3009 C C . PHE A 1 397 ? -3.748 -7.353 -18.726 1.00 62.28 397 PHE A C 1
ATOM 3011 O O . PHE A 1 397 ? -2.892 -8.153 -19.090 1.00 62.28 397 PHE A O 1
ATOM 3018 N N . CYS A 1 398 ? -4.301 -7.432 -17.515 1.00 62.72 398 CYS A N 1
ATOM 3019 C CA . CYS A 1 398 ? -3.876 -8.420 -16.525 1.00 62.72 398 CYS A CA 1
ATOM 3020 C C . CYS A 1 398 ? -4.106 -9.873 -16.990 1.00 62.72 398 CYS A C 1
ATOM 3022 O O . CYS A 1 398 ? -3.240 -10.725 -16.808 1.00 62.72 398 CYS A O 1
ATOM 3024 N N . ASN A 1 399 ? -5.218 -10.156 -17.679 1.00 58.22 399 ASN A N 1
ATOM 3025 C CA . ASN A 1 399 ? -5.490 -11.478 -18.260 1.00 58.22 399 ASN A CA 1
ATOM 3026 C C . ASN A 1 399 ? -4.480 -11.897 -19.339 1.00 58.22 399 ASN A C 1
ATOM 3028 O O . ASN A 1 399 ? -4.272 -13.091 -19.549 1.00 58.22 399 ASN A O 1
ATOM 3032 N N . SER A 1 400 ? -3.864 -10.940 -20.038 1.00 57.31 400 SER A N 1
ATOM 3033 C CA . SER A 1 400 ? -2.853 -11.240 -21.060 1.00 57.31 400 SER A CA 1
ATOM 3034 C C . SER A 1 400 ? -1.516 -11.715 -20.475 1.00 57.31 400 SER A C 1
ATOM 3036 O O . SER A 1 400 ? -0.695 -12.247 -21.213 1.00 57.31 400 SER A O 1
ATOM 3038 N N . TRP A 1 401 ? -1.304 -11.555 -19.163 1.00 56.41 401 TRP A N 1
ATOM 3039 C CA . TRP A 1 401 ? -0.066 -11.945 -18.479 1.00 56.41 401 TRP A CA 1
ATOM 3040 C C . TRP A 1 401 ? -0.074 -13.369 -17.933 1.00 56.41 401 TRP A C 1
ATOM 3042 O O . TRP A 1 401 ? 0.987 -13.964 -17.794 1.00 56.41 401 TRP A O 1
ATOM 3052 N N . GLY A 1 402 ? -1.256 -13.901 -17.611 1.00 46.56 402 GLY A N 1
ATOM 3053 C CA . GLY A 1 402 ? -1.435 -15.257 -17.082 1.00 46.56 402 GLY A CA 1
ATOM 3054 C C . GLY A 1 402 ? -1.629 -16.331 -18.159 1.00 46.56 402 GLY A C 1
ATOM 3055 O O . GLY A 1 402 ? -2.142 -17.409 -17.842 1.00 46.56 402 GLY A O 1
ATOM 3056 N N . ARG A 1 403 ? -1.315 -16.013 -19.423 1.00 39.72 403 ARG A N 1
ATOM 3057 C CA . ARG A 1 403 ? -1.316 -16.956 -20.547 1.00 39.72 403 ARG A CA 1
ATOM 3058 C C . ARG A 1 403 ? 0.085 -17.437 -20.863 1.00 39.72 403 ARG A C 1
ATOM 3060 O O . ARG A 1 403 ? 0.998 -16.583 -20.883 1.00 39.72 403 ARG A O 1
#

pLDDT: mean 89.62, std 15.95, range [31.42, 98.94]

Mean predicted aligned error: 6.98 Å

Foldseek 3Di:
DFFAPDDWDWDKDDDFQKIKIKTQAFGPDDFWDKAADDDFDAWDPDLPTDGDDDDRIKIWGWDDDPSMIMIMIGHDGQWDWDWDWDVPPTDIDTDTFNPDDDWDWDPPDVQWIWIWDWFDDPVFIWTKIKIWGQLQPPPHDDFDFAPDNQAQADDDPQVCSCVVVVPPDDDDAADADPVRRGTAAFWFAQQRTLWAHPLQAWKKFAASNLDIDIGRKFKWKWKAWPVRDTAIARTELGLDDDAGKYKYASSHDQWDFASAAFKKKFAAAQQFTADIDTDGGGRDDIGGADNRTIMIIGGPPPDDPPRRPGGIGIDMDMAMPPNVNVVGRTMGGHDDDQDDPLDGPDDCVSSPHDPSRQQDFAWDWDWDAEPVSIIMTMTIAQHRSYHGDHPVCVSVRVSSVND

Nearest PDB structures (foldseek):
  5h3k-assembly1_A  TM=9.976E-01  e=9.441E-59  Synechocystis sp. PCC 6803 substr. Kazusa

Secondary structure (DSSP, 8-state):
-EE-SS---EEEEEETTEEEEEESS-----SEEEEE---------STT-------SEEEEEEEEETTEEEEEEEPPTT-EEEEEEETTTTEEEEEEESS-SPPEEEEEETTEEEEEEEEEETTEEEEEEEEEE-TTSTT-------SSSS-S-----HHHHHHHTT-SS----S-EETTTTEE-S-EEETTEEEE---TT-EEEEE-TTS-EEEEE-EEEEEEEETT--EEEE-EES-S---SEEEEE-TTS-SEE--SSSSEEEEEEETTEEEEEEEE-STT---EEPPTTEEEEEEESS-SPTTTT-TT-BEEEEEEEESGGGGG-SEEEE-----EETTEE---TGGGT--HHHHH-EE-EEEEEE-TTS-EEEEEE--BTTB--EEGGGHHHHHHTT--